Protein AF-A0A7L2TUI2-F1 (afdb_monomer)

Radius of gyration: 29.23 Å; Cα contacts (8 Å, |Δi|>4): 940; chains: 1; bounding box: 80×70×66 Å

Sequence (463 aa):
SGEVFNGTVRASVTFVDPRDVAAAGAASSDLSFADAEGELAPLRTYGMFAVEFREGDSGAALRAGPVRVRMDAAQVSMAEHLRKMQLWSLNPASGLWEEEGMLRLDGDTDGDADGDNSRRKKRKKREERTFLVGNLEIRERRLFNLDVPEDRRCFVKVRAYGSEKFGAHEQLEGVVVTLLNLEPRPGFPANPRAWGRFDSAVTGPNGACLPAFCDPQPDAYAALLTATLGGEELEAVASSPEPDPGAVGVPRPYLGKLGYRRSDHEDAALKKTALQINVAKPDPGKPEENDGPVYPYRELRRCEEAPVSAGHLRFYRVEVDRYEYNVVPFRESDVASWTGDDLAWWPNPQEFRACFIKVIPPPENFPRCVRDPALGDASAACVEFKCAGMLFDQGAPDRTLVTVAPQGGCHRVAVNGLLRDYLNRHAPAAADNHTAAFSLLAPLDPLGHNYGIYTVTDRSPRL

Mean predicted aligned error: 17.22 Å

pLDDT: mean 71.27, std 21.45, range [28.75, 98.19]

Foldseek 3Di:
DPDDDDADKDKDKDKQFQLPPVSPVVDLAFQWAQDPVRDIFHWWFRIKMFIFIAHPPPRHTDWFAKDKDKAFCVLQLPPVCQFQKFKWFADPVVRHIDTQGFWHKPPPPPPDDDPPPPPVVVVPPPDPTIIGMDIGTRDPTGMMTTTGTDDQKWKFFEWEAADLVLDLVRTDWQKKKKKKKDAFDPPDSLDDRTTGTIWIDTQDSRGDITMYGEDQQQRRIKMKMFIDHLLHFWFFQAQPPHGDCVSQQADPPVVVSQVKHAPCRPPVPDDRGMIMTRRNEFDPVDPSRDQDSIGGPVCPVCSSPRDSNGRHGYTHHDPDPDPDQPAQDDRPVCLVRGDDDPRHPDDSPVVDDFDWFWAWDFDDDDPPAQADPVRRGIGIKIKTADDRAFDPDPPDAQWDKDKAFDPDPDWGDDGDPVVVVQCVVFPDPDDPPDRGIDIGIDHAHPVSDGPDTDMGRDNDPPD

Secondary structure (DSSP, 8-state):
--PPP-S-EEEEEEEE-TT-GGGGGG-SS-SEEE-TTS-EEEEEEEEEEEEEEEETTT-PBPPEEEEEEEEEGGG---TTHHHH-EEEEE-TTT--EEEEEE-EETT----S----TTSSGGGTTS----EEEEEEEESS--EEEEEEE---EEEEEEEEESSTT--GGGEESS-EEEEEEEPPPTTSTT--S----EEEEE-BTTBEEEEEE-BSSGGG-EEEEEEEETTEEPEEPP-SSS--HHHHT--TTHHHHHT-EETTSS-TTS-SSEEEEE-BPPPTT-GGGTTSSEEEGGGHHHHHH--TTS--EEEE----------PPP-BTTBGGG----TT--SPPTTS------B-B---SS-TT----SSSTT----EEEE--SS----SSS--EEEEEE---SS----B--HHHHHHHHHS--SS----SS-EEEEEE--TTS----EEEE--S----

InterPro domains:
  IPR039675 Cartilage intermediate layer protein 1/2 [PTHR15031] (1-456)
  IPR056257 Cartilage intermediate layer protein 1/2, beta-sandwich domain [PF23730] (153-319)
  IPR056258 Cartilage intermediate layer protein 1/2, C-terminal [PF23599] (322-359)
  IPR056258 Cartilage intermediate layer protein 1/2, C-terminal [PF23599] (368-462)

Structure (mmCIF, N/CA/C/O backbone):
data_AF-A0A7L2TUI2-F1
#
_entry.id   AF-A0A7L2TUI2-F1
#
loop_
_atom_site.group_PDB
_atom_site.id
_atom_site.type_symbol
_atom_site.label_atom_id
_atom_site.label_alt_id
_atom_site.label_comp_id
_atom_site.label_asym_id
_atom_site.label_entity_id
_atom_site.label_seq_id
_atom_site.pdbx_PDB_ins_code
_atom_site.Cartn_x
_atom_site.Cartn_y
_atom_site.Cartn_z
_atom_site.occupancy
_atom_site.B_iso_or_equiv
_atom_site.auth_seq_id
_atom_site.auth_comp_id
_atom_site.auth_asym_id
_atom_site.auth_atom_id
_atom_site.pdbx_PDB_model_num
ATOM 1 N N . SER A 1 1 ? 21.019 -16.483 -29.993 1.00 51.41 1 SER A N 1
ATOM 2 C CA . SER A 1 1 ? 22.346 -16.675 -30.606 1.00 51.41 1 SER A CA 1
ATOM 3 C C . SER A 1 1 ? 23.305 -15.503 -30.386 1.00 51.41 1 SER A C 1
ATOM 5 O O . SER A 1 1 ? 24.459 -15.641 -30.755 1.00 51.41 1 SER A O 1
ATOM 7 N N . GLY A 1 2 ? 22.902 -14.371 -29.778 1.00 68.25 2 GLY A N 1
ATOM 8 C CA . GLY A 1 2 ? 23.800 -13.206 -29.647 1.00 68.25 2 GLY A CA 1
ATOM 9 C C . GLY A 1 2 ? 24.092 -12.504 -30.982 1.00 68.25 2 GLY A C 1
ATOM 10 O O . GLY A 1 2 ? 24.875 -11.563 -31.022 1.00 68.25 2 GLY A O 1
ATOM 11 N N . GLU A 1 3 ? 23.454 -12.950 -32.064 1.00 79.81 3 GLU A N 1
ATOM 12 C CA . GLU A 1 3 ? 23.526 -12.334 -33.381 1.00 79.81 3 GLU A CA 1
ATOM 13 C C . GLU A 1 3 ? 22.710 -11.043 -33.393 1.00 79.81 3 GLU A C 1
ATOM 15 O O . GLU A 1 3 ? 21.633 -10.957 -32.794 1.00 79.81 3 GLU A O 1
ATOM 20 N N . VAL A 1 4 ? 23.238 -10.029 -34.076 1.00 83.69 4 VAL A N 1
ATOM 21 C CA . VAL A 1 4 ? 22.560 -8.743 -34.231 1.00 83.69 4 VAL A CA 1
ATOM 22 C C . VAL A 1 4 ? 21.316 -8.947 -35.090 1.00 83.69 4 VAL A C 1
ATOM 24 O O . VAL A 1 4 ? 21.403 -9.407 -36.228 1.00 83.69 4 VAL A O 1
ATOM 27 N N . PHE A 1 5 ? 20.159 -8.588 -34.542 1.00 85.69 5 PHE A N 1
ATOM 28 C CA . PHE A 1 5 ? 18.903 -8.621 -35.276 1.00 85.69 5 PHE A CA 1
ATOM 29 C C . PHE A 1 5 ? 18.831 -7.450 -36.266 1.00 85.69 5 PHE A C 1
ATOM 31 O O . PHE A 1 5 ? 18.920 -6.290 -35.864 1.00 85.69 5 PHE A O 1
ATOM 38 N N . ASN A 1 6 ? 18.640 -7.758 -37.551 1.00 86.88 6 ASN A N 1
ATOM 39 C CA . ASN A 1 6 ? 18.455 -6.781 -38.623 1.00 86.88 6 ASN A CA 1
ATOM 40 C C . ASN A 1 6 ? 17.033 -6.907 -39.184 1.00 86.88 6 ASN A C 1
ATOM 42 O O . ASN A 1 6 ? 16.774 -7.751 -40.036 1.00 86.88 6 ASN A O 1
ATOM 46 N N . GLY A 1 7 ? 16.114 -6.067 -38.710 1.00 89.31 7 GLY A N 1
ATOM 47 C CA . GLY A 1 7 ? 14.720 -6.074 -39.148 1.00 89.31 7 GLY A CA 1
ATOM 48 C C . GLY A 1 7 ? 13.867 -5.053 -38.403 1.00 89.31 7 GLY A C 1
ATOM 49 O O . GLY A 1 7 ? 14.364 -4.287 -37.574 1.00 89.31 7 GLY A O 1
ATOM 50 N N . THR A 1 8 ? 12.567 -5.045 -38.691 1.00 91.88 8 THR A N 1
ATOM 51 C CA . THR A 1 8 ? 11.605 -4.210 -37.963 1.00 91.88 8 THR A CA 1
ATOM 52 C C . THR A 1 8 ? 11.432 -4.728 -36.539 1.00 91.88 8 THR A C 1
ATOM 54 O O . THR A 1 8 ? 11.089 -5.892 -36.333 1.00 91.88 8 THR A O 1
ATOM 57 N N . VAL A 1 9 ? 11.624 -3.850 -35.554 1.00 90.19 9 VAL A N 1
ATOM 58 C CA . VAL A 1 9 ? 11.395 -4.151 -34.136 1.00 90.19 9 VAL A CA 1
ATOM 59 C C . VAL A 1 9 ? 10.153 -3.416 -33.654 1.00 90.19 9 VAL A C 1
ATOM 61 O O . VAL A 1 9 ? 10.063 -2.194 -33.769 1.00 90.19 9 VAL A O 1
ATOM 64 N N . ARG A 1 10 ? 9.213 -4.148 -33.056 1.00 88.69 10 ARG A N 1
ATOM 65 C CA . ARG A 1 10 ? 8.143 -3.569 -32.248 1.00 88.69 10 ARG A CA 1
ATOM 66 C C . ARG A 1 10 ? 8.663 -3.383 -30.827 1.00 88.69 10 ARG A C 1
ATOM 68 O O . ARG A 1 10 ? 8.937 -4.360 -30.135 1.00 88.69 10 ARG A O 1
ATOM 75 N N . ALA A 1 11 ? 8.810 -2.130 -30.416 1.00 86.44 11 ALA A N 1
ATOM 76 C CA . ALA A 1 11 ? 9.189 -1.760 -29.060 1.00 86.44 11 ALA A CA 1
ATOM 77 C C . ALA A 1 11 ? 7.955 -1.288 -28.285 1.00 86.44 11 ALA A C 1
ATOM 79 O O . ALA A 1 11 ? 7.236 -0.402 -28.750 1.00 86.44 11 ALA A O 1
ATOM 80 N N . SER A 1 12 ? 7.732 -1.852 -27.105 1.00 84.25 12 SER A N 1
ATOM 81 C CA . SER A 1 12 ? 6.711 -1.416 -26.155 1.00 84.25 12 SER A CA 1
ATOM 82 C C . SER A 1 12 ? 7.343 -1.157 -24.794 1.00 84.25 12 SER A C 1
ATOM 84 O O . SER A 1 12 ? 8.196 -1.909 -24.323 1.00 84.25 12 SER A O 1
ATOM 86 N N . VAL A 1 13 ? 6.906 -0.069 -24.165 1.00 83.75 13 VAL A N 1
ATOM 87 C CA . VAL A 1 13 ? 7.224 0.249 -22.776 1.00 83.75 13 VAL A CA 1
ATOM 88 C C . VAL A 1 13 ? 5.906 0.411 -22.042 1.00 83.75 13 VAL A C 1
ATOM 90 O O . VAL A 1 13 ? 5.074 1.221 -22.446 1.00 83.75 13 VAL A O 1
ATOM 93 N N . THR A 1 14 ? 5.725 -0.367 -20.984 1.00 83.12 14 THR A N 1
ATOM 94 C CA . THR A 1 14 ? 4.612 -0.203 -20.044 1.00 83.12 14 THR A CA 1
ATOM 95 C C . THR A 1 14 ? 5.166 0.462 -18.799 1.00 83.12 14 THR A C 1
ATOM 97 O O . THR A 1 14 ? 6.222 0.052 -18.327 1.00 83.12 14 THR A O 1
ATOM 100 N N . PHE A 1 15 ? 4.491 1.483 -18.284 1.00 82.75 15 PHE A N 1
ATOM 101 C CA . PHE A 1 15 ? 4.912 2.210 -17.089 1.00 82.75 15 PHE A CA 1
ATOM 102 C C . PHE A 1 15 ? 3.788 2.177 -16.058 1.00 82.75 15 PHE A C 1
ATOM 104 O O . PHE A 1 15 ? 2.646 2.492 -16.392 1.00 82.75 15 PHE A O 1
ATOM 111 N N . VAL A 1 16 ? 4.119 1.802 -14.827 1.00 80.06 16 VAL A N 1
ATOM 112 C CA . VAL A 1 16 ? 3.226 1.884 -13.675 1.00 80.06 16 VAL A CA 1
ATOM 113 C C . VAL A 1 16 ? 3.587 3.153 -12.924 1.00 80.06 16 VAL A C 1
ATOM 115 O O . VAL A 1 16 ? 4.678 3.273 -12.364 1.00 80.06 16 VAL A O 1
ATOM 118 N N . ASP A 1 17 ? 2.667 4.111 -12.963 1.00 77.94 17 ASP A N 1
ATOM 119 C CA . ASP A 1 17 ? 2.834 5.401 -12.317 1.00 77.94 17 ASP A CA 1
ATOM 120 C C . ASP A 1 17 ? 2.491 5.294 -10.826 1.00 77.94 17 ASP A C 1
ATOM 122 O O . ASP A 1 17 ? 1.317 5.125 -10.489 1.00 77.94 17 ASP A O 1
ATOM 126 N N . PRO A 1 18 ? 3.470 5.446 -9.917 1.00 74.50 18 PRO A N 1
ATOM 127 C CA . PRO A 1 18 ? 3.240 5.277 -8.491 1.00 74.50 18 PRO A CA 1
ATOM 128 C C . PRO A 1 18 ? 2.517 6.485 -7.865 1.00 74.50 18 PRO A C 1
ATOM 130 O O . PRO A 1 18 ? 2.504 6.680 -6.657 1.00 74.50 18 PRO A O 1
ATOM 133 N N . ARG A 1 19 ? 1.956 7.366 -8.689 1.00 72.81 19 ARG A N 1
ATOM 134 C CA . ARG A 1 19 ? 1.127 8.503 -8.273 1.00 72.81 19 ARG A CA 1
ATOM 135 C C . ARG A 1 19 ? -0.352 8.181 -8.375 1.00 72.81 19 ARG A C 1
ATOM 137 O O . ARG A 1 19 ? -1.170 8.846 -7.746 1.00 72.81 19 ARG A O 1
ATOM 144 N N . ASP A 1 20 ? -0.694 7.187 -9.185 1.00 74.56 20 ASP A N 1
ATOM 145 C CA . ASP A 1 20 ? -2.058 6.730 -9.370 1.00 74.56 20 ASP A CA 1
ATOM 146 C C . ASP A 1 20 ? -2.315 5.538 -8.459 1.00 74.56 20 ASP A C 1
ATOM 148 O O . ASP A 1 20 ? -2.027 4.411 -8.828 1.00 74.56 20 ASP A O 1
ATOM 152 N N . VAL A 1 21 ? -2.876 5.772 -7.273 1.00 71.00 21 VAL A N 1
ATOM 153 C CA . VAL A 1 21 ? -3.196 4.727 -6.282 1.00 71.00 21 VAL A CA 1
ATOM 154 C C . VAL A 1 21 ? -3.954 3.530 -6.881 1.00 71.00 21 VAL A C 1
ATOM 156 O O . VAL A 1 21 ? -3.749 2.407 -6.424 1.00 71.00 21 VAL A O 1
ATOM 159 N N . ALA A 1 22 ? -4.775 3.726 -7.920 1.00 70.12 22 ALA A N 1
ATOM 160 C CA . ALA A 1 22 ? -5.491 2.631 -8.576 1.00 70.12 22 ALA A CA 1
ATOM 161 C C . ALA A 1 22 ? -4.547 1.635 -9.275 1.00 70.12 22 ALA A C 1
ATOM 163 O O . ALA A 1 22 ? -4.871 0.456 -9.409 1.00 70.12 22 ALA A O 1
ATOM 164 N N . ALA A 1 23 ? -3.355 2.082 -9.672 1.00 67.06 23 ALA A N 1
ATOM 165 C CA . ALA A 1 23 ? -2.339 1.249 -10.294 1.00 67.06 23 ALA A CA 1
ATOM 166 C C . ALA A 1 23 ? -1.562 0.379 -9.286 1.00 67.06 23 ALA A C 1
ATOM 168 O O . ALA A 1 23 ? -0.773 -0.463 -9.712 1.00 67.06 23 ALA A O 1
ATOM 169 N N . ALA A 1 24 ? -1.765 0.542 -7.969 1.00 65.62 24 ALA A N 1
ATOM 170 C CA . ALA A 1 24 ? -1.017 -0.198 -6.944 1.00 65.62 24 ALA A CA 1
ATOM 171 C C . ALA A 1 24 ? -1.198 -1.719 -7.073 1.00 65.62 24 ALA A C 1
ATOM 173 O O . ALA A 1 24 ? -0.236 -2.466 -6.924 1.00 65.62 24 ALA A O 1
ATOM 174 N N . GLY A 1 25 ? -2.397 -2.175 -7.454 1.00 65.12 25 GLY A N 1
ATOM 175 C CA . GLY A 1 25 ? -2.669 -3.593 -7.721 1.00 65.12 25 GLY A CA 1
ATOM 176 C C . GLY A 1 25 ? -1.962 -4.158 -8.961 1.00 65.12 25 GLY A C 1
ATOM 177 O O . GLY A 1 25 ? -1.923 -5.371 -9.132 1.00 65.12 25 GLY A O 1
ATOM 178 N N . ALA A 1 26 ? -1.390 -3.307 -9.820 1.00 66.50 26 ALA A N 1
ATOM 179 C CA . ALA A 1 26 ? -0.588 -3.724 -10.972 1.00 66.50 26 ALA A CA 1
ATOM 180 C C . ALA A 1 26 ? 0.909 -3.882 -10.637 1.00 66.50 26 ALA A C 1
ATOM 182 O O . ALA A 1 26 ? 1.698 -4.246 -11.515 1.00 66.50 26 ALA A O 1
ATOM 183 N N . ALA A 1 27 ? 1.321 -3.600 -9.394 1.00 66.19 27 ALA A N 1
ATOM 184 C CA . ALA A 1 27 ? 2.686 -3.836 -8.941 1.00 66.19 27 ALA A CA 1
ATOM 185 C C . ALA A 1 27 ? 3.031 -5.331 -9.028 1.00 66.19 27 ALA A C 1
ATOM 187 O O . ALA A 1 27 ? 2.252 -6.195 -8.638 1.00 66.19 27 ALA A O 1
ATOM 188 N N . SER A 1 28 ? 4.213 -5.648 -9.557 1.00 66.94 28 SER A N 1
ATOM 189 C CA . SER A 1 28 ? 4.621 -7.043 -9.790 1.00 66.94 28 SER A CA 1
ATOM 190 C C . SER A 1 28 ? 5.184 -7.750 -8.548 1.00 66.94 28 SER A C 1
ATOM 192 O O . SER A 1 28 ? 5.456 -8.945 -8.611 1.00 66.94 28 SER A O 1
ATOM 194 N N . SER A 1 29 ? 5.414 -7.018 -7.455 1.00 74.50 29 SER A N 1
ATOM 195 C CA . SER A 1 29 ? 5.970 -7.502 -6.183 1.00 74.50 29 SER A CA 1
ATOM 196 C C . SER A 1 29 ? 5.712 -6.464 -5.067 1.00 74.50 29 SER A C 1
ATOM 198 O O . SER A 1 29 ? 5.226 -5.368 -5.346 1.00 74.50 29 SER A O 1
ATOM 200 N N . ASP A 1 30 ? 6.062 -6.793 -3.821 1.00 73.06 30 ASP A N 1
ATOM 201 C CA . ASP A 1 30 ? 5.931 -5.984 -2.595 1.00 73.06 30 ASP A CA 1
ATOM 202 C C . ASP A 1 30 ? 7.015 -4.893 -2.435 1.00 73.06 30 ASP A C 1
ATOM 204 O O . ASP A 1 30 ? 7.120 -4.244 -1.390 1.00 73.06 30 ASP A O 1
ATOM 208 N N . LEU A 1 31 ? 7.827 -4.683 -3.478 1.00 82.19 31 LEU A N 1
ATOM 209 C CA . LEU A 1 31 ? 8.940 -3.729 -3.497 1.00 82.19 31 LEU A CA 1
ATOM 210 C C . LEU A 1 31 ? 10.008 -4.047 -2.438 1.00 82.19 31 LEU A C 1
ATOM 212 O O . LEU A 1 31 ? 10.558 -3.138 -1.821 1.00 82.19 31 LEU A O 1
ATOM 216 N N . SER A 1 32 ? 10.313 -5.327 -2.214 1.00 86.12 32 SER A N 1
ATOM 217 C CA . SER A 1 32 ? 11.392 -5.749 -1.312 1.00 86.12 32 SER A CA 1
ATOM 218 C C . SER A 1 32 ? 12.655 -6.202 -2.057 1.00 86.12 32 SER A C 1
ATOM 220 O O . SER A 1 32 ? 12.590 -6.792 -3.139 1.00 86.12 32 SER A O 1
ATOM 222 N N . PHE A 1 33 ? 13.817 -5.956 -1.452 1.00 90.00 33 PHE A N 1
ATOM 223 C CA . PHE A 1 33 ? 15.128 -6.455 -1.879 1.00 90.00 33 PHE A CA 1
ATOM 224 C C . PHE A 1 33 ? 15.871 -7.083 -0.692 1.00 90.00 33 PHE A C 1
ATOM 226 O O . PHE A 1 33 ? 15.504 -6.851 0.459 1.00 90.00 33 PHE A O 1
ATOM 233 N N . ALA A 1 34 ? 16.900 -7.886 -0.966 1.00 91.56 34 ALA A N 1
ATOM 234 C CA . ALA A 1 34 ? 17.825 -8.365 0.061 1.00 91.56 34 ALA A CA 1
ATOM 235 C C . ALA A 1 34 ? 19.017 -7.404 0.158 1.00 91.56 34 ALA A C 1
ATOM 237 O O . ALA A 1 34 ? 19.660 -7.125 -0.857 1.00 91.56 34 ALA A O 1
ATOM 238 N N . ASP A 1 35 ? 19.294 -6.888 1.353 1.00 88.62 35 ASP A N 1
ATOM 239 C CA . ASP A 1 35 ? 20.427 -5.996 1.597 1.00 88.62 35 ASP A CA 1
ATOM 240 C C . ASP A 1 35 ? 21.774 -6.746 1.656 1.00 88.62 35 ASP A C 1
ATOM 242 O O . ASP A 1 35 ? 21.870 -7.941 1.364 1.00 88.62 35 ASP A O 1
ATOM 246 N N . ALA A 1 36 ? 22.852 -6.027 1.989 1.00 88.69 36 ALA A N 1
ATOM 247 C CA . ALA A 1 36 ? 24.206 -6.585 2.041 1.00 88.69 36 ALA A CA 1
ATOM 248 C C . ALA A 1 36 ? 24.356 -7.693 3.101 1.00 88.69 36 ALA A C 1
ATOM 250 O O . ALA A 1 36 ? 25.232 -8.553 2.981 1.00 88.69 36 ALA A O 1
ATOM 251 N N . GLU A 1 37 ? 23.502 -7.677 4.119 1.00 89.56 37 GLU A N 1
ATOM 252 C CA . GLU A 1 37 ? 23.439 -8.650 5.199 1.00 89.56 37 GLU A CA 1
ATOM 253 C C . GLU A 1 37 ? 22.505 -9.829 4.868 1.00 89.56 37 GLU A C 1
ATOM 255 O O . GLU A 1 37 ? 22.503 -10.831 5.584 1.00 89.56 37 GLU A O 1
ATOM 260 N N . GLY A 1 38 ? 21.769 -9.749 3.754 1.00 87.12 38 GLY A N 1
ATOM 261 C CA . GLY A 1 38 ? 20.781 -10.738 3.329 1.00 87.12 38 GLY A CA 1
ATOM 262 C C . GLY A 1 38 ? 19.414 -10.562 3.991 1.00 87.12 38 GLY A C 1
ATOM 263 O O . GLY A 1 38 ? 18.558 -11.437 3.851 1.00 87.12 38 GLY A O 1
ATOM 264 N N . GLU A 1 39 ? 19.197 -9.452 4.697 1.00 85.69 39 GLU A N 1
ATOM 265 C CA . GLU A 1 39 ? 17.923 -9.120 5.322 1.00 85.69 39 GLU A CA 1
ATOM 266 C C . GLU A 1 39 ? 16.996 -8.438 4.313 1.00 85.69 39 GLU A C 1
ATOM 268 O O . GLU A 1 39 ? 17.425 -7.719 3.407 1.00 85.69 39 GLU A O 1
ATOM 273 N N . LEU A 1 40 ? 15.689 -8.665 4.458 1.00 84.88 40 LEU A N 1
ATOM 274 C CA . LEU A 1 40 ? 14.709 -8.029 3.583 1.00 84.88 40 LEU A CA 1
ATOM 275 C C . LEU A 1 40 ? 14.543 -6.550 3.946 1.00 84.88 40 LEU A C 1
ATOM 277 O O . LEU A 1 40 ? 14.226 -6.181 5.083 1.00 84.88 40 LEU A O 1
ATOM 281 N N . ALA A 1 41 ? 14.707 -5.698 2.942 1.00 85.81 41 ALA A N 1
ATOM 282 C CA . ALA A 1 41 ? 14.571 -4.258 3.044 1.00 85.81 41 ALA A CA 1
ATOM 283 C C . ALA A 1 41 ? 13.602 -3.724 1.975 1.00 85.81 41 ALA A C 1
ATOM 285 O O . ALA A 1 41 ? 13.502 -4.282 0.880 1.00 85.81 41 ALA A O 1
ATOM 286 N N . PRO A 1 42 ? 12.851 -2.654 2.279 1.00 87.75 42 PRO A N 1
ATOM 287 C CA . PRO A 1 42 ? 11.891 -2.086 1.350 1.00 87.75 42 PRO A CA 1
ATOM 288 C C . PRO A 1 42 ? 12.537 -1.074 0.401 1.00 87.75 42 PRO A C 1
ATOM 290 O O . PRO A 1 42 ? 13.434 -0.308 0.766 1.00 87.75 42 PRO A O 1
ATOM 293 N N . LEU A 1 43 ? 11.988 -1.012 -0.802 1.00 87.38 43 LEU A N 1
ATOM 294 C CA . LEU A 1 43 ? 12.249 0.009 -1.798 1.00 87.38 43 LEU A CA 1
ATOM 295 C C . LEU A 1 43 ? 11.124 1.035 -1.800 1.00 87.38 43 LEU A C 1
ATOM 297 O O . LEU A 1 43 ? 9.948 0.680 -1.769 1.00 87.38 43 LEU A O 1
ATOM 301 N N . ARG A 1 44 ? 11.501 2.309 -1.900 1.00 87.06 44 ARG A N 1
ATOM 302 C CA . ARG A 1 44 ? 10.604 3.404 -2.254 1.00 87.06 44 ARG A CA 1
ATOM 303 C C . ARG A 1 44 ? 10.624 3.613 -3.758 1.00 87.06 44 ARG A C 1
ATOM 305 O O . ARG A 1 44 ? 11.671 3.972 -4.305 1.00 87.06 44 ARG A O 1
ATOM 312 N N . THR A 1 45 ? 9.463 3.477 -4.397 1.00 86.31 45 THR A N 1
ATOM 313 C CA . THR A 1 45 ? 9.383 3.459 -5.858 1.00 86.31 45 THR A CA 1
ATOM 314 C C . THR A 1 45 ? 9.013 4.787 -6.503 1.00 86.31 45 THR A C 1
ATOM 316 O O . THR A 1 45 ? 8.039 5.436 -6.129 1.00 86.31 45 THR A O 1
ATOM 319 N N . TYR A 1 46 ? 9.783 5.178 -7.522 1.00 85.75 46 TYR A N 1
ATOM 320 C CA . TYR A 1 46 ? 9.460 6.291 -8.423 1.00 85.75 46 TYR A CA 1
ATOM 321 C C . TYR A 1 46 ? 8.853 5.829 -9.751 1.00 85.75 46 TYR A C 1
ATOM 323 O O . TYR A 1 46 ? 8.491 6.663 -10.586 1.00 85.75 46 TYR A O 1
ATOM 331 N N . GLY A 1 47 ? 8.680 4.520 -9.920 1.00 85.00 47 GLY A N 1
ATOM 332 C CA . GLY A 1 47 ? 7.866 3.935 -10.969 1.00 85.00 47 GLY A CA 1
ATOM 333 C C . GLY A 1 47 ? 8.495 2.700 -11.581 1.00 85.00 47 GLY A C 1
ATOM 334 O O . GLY A 1 47 ? 9.690 2.664 -11.883 1.00 85.00 47 GLY A O 1
ATOM 335 N N . MET A 1 48 ? 7.634 1.718 -11.827 1.00 85.31 48 MET A N 1
ATOM 336 C CA . MET A 1 48 ? 8.005 0.459 -12.455 1.00 85.31 48 MET A CA 1
ATOM 337 C C . MET A 1 48 ? 7.794 0.560 -13.953 1.00 85.31 48 MET A C 1
ATOM 339 O O . MET A 1 48 ? 6.839 1.178 -14.430 1.00 85.31 48 MET A O 1
ATOM 343 N N . PHE A 1 49 ? 8.653 -0.096 -14.716 1.00 86.94 49 PHE A N 1
ATOM 344 C CA . PHE A 1 49 ? 8.483 -0.179 -16.150 1.00 86.94 49 PHE A CA 1
ATOM 345 C C . PHE A 1 49 ? 8.842 -1.552 -16.693 1.00 86.94 49 PHE A C 1
ATOM 347 O O . PHE A 1 49 ? 9.810 -2.187 -16.282 1.00 86.94 49 PHE A O 1
ATOM 354 N N . ALA A 1 50 ? 8.048 -1.998 -17.659 1.00 85.69 50 ALA A N 1
ATOM 355 C CA . ALA A 1 50 ? 8.314 -3.189 -18.437 1.00 85.69 50 ALA A CA 1
ATOM 356 C C . ALA A 1 50 ? 8.765 -2.780 -19.835 1.00 85.69 50 ALA A C 1
ATOM 358 O O . ALA A 1 50 ? 8.107 -1.956 -20.474 1.00 85.69 50 ALA A O 1
ATOM 359 N N . VAL A 1 51 ? 9.853 -3.368 -20.327 1.00 82.56 51 VAL A N 1
ATOM 360 C CA . VAL A 1 51 ? 10.313 -3.148 -21.704 1.00 82.56 51 VAL A CA 1
ATOM 361 C C . VAL A 1 51 ? 10.211 -4.443 -22.481 1.00 82.56 51 VAL A C 1
ATOM 363 O O . VAL A 1 51 ? 10.754 -5.468 -22.072 1.00 82.56 51 VAL A O 1
ATOM 366 N N . GLU A 1 52 ? 9.561 -4.383 -23.636 1.00 85.00 52 GLU A N 1
ATOM 367 C CA . GLU A 1 52 ? 9.426 -5.515 -24.532 1.00 85.00 52 GLU A CA 1
ATOM 368 C C . GLU A 1 52 ? 9.845 -5.123 -25.951 1.00 85.00 52 GLU A C 1
ATOM 370 O O . GLU A 1 52 ? 9.362 -4.154 -26.536 1.00 85.00 52 GLU A O 1
ATOM 375 N N . PHE A 1 53 ? 10.775 -5.898 -26.506 1.00 86.75 53 PHE A N 1
ATOM 376 C CA . PHE A 1 53 ? 11.195 -5.794 -27.896 1.00 86.75 53 PHE A CA 1
ATOM 377 C C . PHE A 1 53 ? 10.818 -7.085 -28.601 1.00 86.75 53 PHE A C 1
ATOM 379 O O . PHE A 1 53 ? 11.243 -8.161 -28.180 1.00 86.75 53 PHE A O 1
ATOM 386 N N . ARG A 1 54 ? 10.030 -6.986 -29.668 1.00 87.12 54 ARG A N 1
ATOM 387 C CA . ARG A 1 54 ? 9.638 -8.128 -30.494 1.00 87.12 54 ARG A CA 1
ATOM 388 C C . ARG A 1 54 ? 9.997 -7.901 -31.949 1.00 87.12 54 ARG A 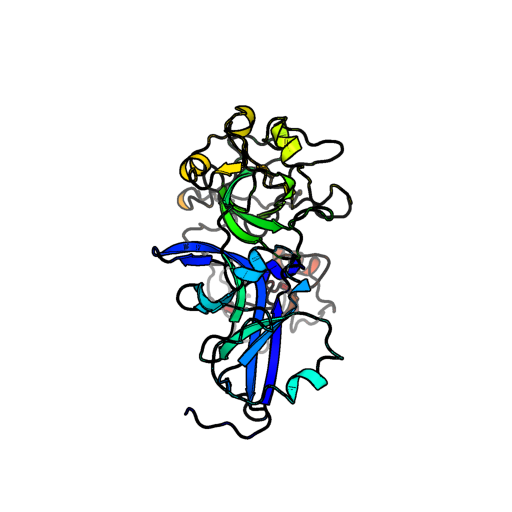C 1
ATOM 390 O O . ARG A 1 54 ? 9.901 -6.783 -32.451 1.00 87.12 54 ARG A O 1
ATOM 397 N N . GLU A 1 55 ? 10.384 -8.968 -32.629 1.00 90.19 55 GLU A N 1
ATOM 398 C CA . GLU A 1 55 ? 10.465 -8.983 -34.087 1.00 90.19 55 GLU A CA 1
ATOM 399 C C . GLU A 1 55 ? 9.076 -8.709 -34.687 1.00 90.19 55 GLU A C 1
ATOM 401 O O . GLU A 1 55 ? 8.078 -9.266 -34.229 1.00 90.19 55 GLU A O 1
ATOM 406 N N . GLY A 1 56 ? 9.012 -7.831 -35.692 1.00 86.00 56 GLY A N 1
ATOM 407 C CA . GLY A 1 56 ? 7.750 -7.366 -36.272 1.00 86.00 56 GLY A CA 1
ATOM 408 C C . GLY A 1 56 ? 6.906 -8.469 -36.914 1.00 86.00 56 GLY A C 1
ATOM 409 O O . GLY A 1 56 ? 5.689 -8.456 -36.749 1.00 86.00 56 GLY A O 1
ATOM 410 N N . ASP A 1 57 ? 7.546 -9.427 -37.589 1.00 82.38 57 ASP A N 1
ATOM 411 C CA . ASP A 1 57 ? 6.843 -10.455 -38.364 1.00 82.38 57 ASP A CA 1
ATOM 412 C C . ASP A 1 57 ? 6.550 -11.713 -37.535 1.00 82.38 57 ASP A C 1
ATOM 414 O O . ASP A 1 57 ? 5.426 -12.211 -37.519 1.00 82.38 57 ASP A O 1
ATOM 418 N N . SER A 1 58 ? 7.555 -12.229 -36.819 1.00 85.12 58 SER A N 1
ATOM 419 C CA . SER A 1 58 ? 7.436 -13.472 -36.042 1.00 85.12 58 SER A CA 1
ATOM 420 C C . SER A 1 58 ? 6.870 -13.260 -34.632 1.00 85.12 58 SER A C 1
ATOM 422 O O . SER A 1 58 ? 6.413 -14.209 -33.994 1.00 85.12 58 SER A O 1
ATOM 424 N N . GLY A 1 59 ? 6.949 -12.033 -34.104 1.00 82.75 59 GLY A N 1
ATOM 425 C CA . GLY A 1 59 ? 6.652 -11.734 -32.706 1.00 82.75 59 GLY A CA 1
ATOM 426 C C . GLY A 1 59 ? 7.683 -12.282 -31.711 1.00 82.75 59 GLY A C 1
ATOM 427 O O . GLY A 1 59 ? 7.433 -12.215 -30.504 1.00 82.75 59 GLY A O 1
ATOM 428 N N . ALA A 1 60 ? 8.819 -12.823 -32.166 1.00 84.38 60 ALA A N 1
ATOM 429 C CA . ALA A 1 60 ? 9.851 -13.381 -31.298 1.00 84.38 60 ALA A CA 1
ATOM 430 C C . ALA A 1 60 ? 10.459 -12.309 -30.382 1.00 84.38 60 ALA A C 1
ATOM 432 O O . ALA A 1 60 ? 10.746 -11.192 -30.813 1.00 84.38 60 ALA A O 1
ATOM 433 N N . ALA A 1 61 ? 10.663 -12.652 -29.107 1.00 84.12 61 ALA A N 1
ATOM 434 C CA . ALA A 1 61 ? 11.239 -11.737 -28.129 1.00 84.12 61 ALA A CA 1
ATOM 435 C C . ALA A 1 61 ? 12.727 -11.491 -28.415 1.00 84.12 61 ALA A C 1
ATOM 437 O O . ALA A 1 61 ? 13.525 -12.424 -28.526 1.00 84.12 61 ALA A O 1
ATOM 438 N N . LEU A 1 62 ? 13.103 -10.219 -28.477 1.00 85.25 62 LEU A N 1
ATOM 439 C CA . LEU A 1 62 ? 14.467 -9.769 -28.701 1.00 85.25 62 LEU A CA 1
ATOM 440 C C . LEU A 1 62 ? 15.131 -9.398 -27.370 1.00 85.25 62 LEU A C 1
ATOM 442 O O . LEU A 1 62 ? 14.486 -8.997 -26.397 1.00 85.25 62 LEU A O 1
ATOM 446 N N . ARG A 1 63 ? 16.454 -9.555 -27.334 1.00 84.75 63 ARG A N 1
ATOM 447 C CA . ARG A 1 63 ? 17.317 -9.033 -26.269 1.00 84.75 63 ARG A CA 1
ATOM 448 C C . ARG A 1 63 ? 17.907 -7.713 -26.747 1.00 84.75 63 ARG A C 1
ATOM 450 O O . ARG A 1 63 ? 18.176 -7.567 -27.939 1.00 84.75 63 ARG A O 1
ATOM 457 N N . ALA A 1 64 ? 18.132 -6.782 -25.831 1.00 81.81 64 ALA A N 1
ATOM 458 C CA . ALA A 1 64 ? 18.844 -5.550 -26.138 1.00 81.81 64 ALA A CA 1
ATOM 459 C C . ALA A 1 64 ? 20.128 -5.488 -25.311 1.00 81.81 64 ALA A C 1
ATOM 461 O O . ALA A 1 64 ? 20.146 -5.910 -24.154 1.00 81.81 64 ALA A O 1
ATOM 462 N N . GLY A 1 65 ? 21.194 -4.978 -25.933 1.00 77.69 65 GLY A N 1
ATOM 463 C CA . GLY A 1 65 ? 22.438 -4.639 -25.243 1.00 77.69 65 GLY A CA 1
ATOM 464 C C . GLY A 1 65 ? 22.251 -3.447 -24.291 1.00 77.69 65 GLY A C 1
ATOM 465 O O . GLY A 1 65 ? 21.147 -3.239 -23.789 1.00 77.69 65 GLY A O 1
ATOM 466 N N . PRO A 1 66 ? 23.291 -2.630 -24.056 1.00 82.25 66 PRO A N 1
ATOM 467 C CA . PRO A 1 66 ? 23.201 -1.500 -23.138 1.00 82.25 66 PRO A CA 1
ATOM 468 C C . PRO A 1 66 ? 22.123 -0.497 -23.572 1.00 82.25 66 PRO A C 1
ATOM 470 O O . PRO A 1 66 ? 22.261 0.207 -24.575 1.00 82.25 66 PRO A O 1
ATOM 473 N N . VAL A 1 67 ? 21.048 -0.420 -22.796 1.00 86.44 67 VAL A N 1
ATOM 474 C CA . VAL A 1 67 ? 19.974 0.562 -22.907 1.00 86.44 67 VAL A CA 1
ATOM 475 C C . VAL A 1 67 ? 20.208 1.646 -21.872 1.00 86.44 67 VAL A C 1
ATOM 477 O O . VAL A 1 67 ? 20.396 1.379 -20.689 1.00 86.44 67 VAL A O 1
ATOM 480 N N . ARG A 1 68 ? 20.198 2.899 -22.324 1.00 89.81 68 ARG A N 1
ATOM 481 C CA . ARG A 1 68 ? 20.348 4.054 -21.442 1.00 89.81 68 ARG A CA 1
ATOM 482 C C . ARG A 1 68 ? 18.982 4.514 -20.954 1.00 89.81 68 ARG A C 1
ATOM 484 O O . ARG A 1 68 ? 18.171 4.974 -21.756 1.00 89.81 68 ARG A O 1
ATOM 491 N N . VAL A 1 69 ? 18.765 4.449 -19.647 1.00 90.81 69 VAL A N 1
ATOM 492 C CA . VAL A 1 69 ? 17.565 4.967 -18.986 1.00 90.81 69 VAL A CA 1
ATOM 493 C C . VAL A 1 69 ? 17.839 6.399 -18.535 1.00 90.81 69 VAL A C 1
ATOM 495 O O . VAL A 1 69 ? 18.880 6.677 -17.941 1.00 90.81 69 VAL A O 1
ATOM 498 N N . ARG A 1 70 ? 16.923 7.320 -18.854 1.00 91.56 70 ARG A N 1
ATOM 499 C CA . ARG A 1 70 ? 16.991 8.733 -18.457 1.00 91.56 70 ARG A CA 1
ATOM 500 C C . ARG A 1 70 ? 15.726 9.094 -17.689 1.00 91.56 70 ARG A C 1
ATOM 502 O O . ARG A 1 70 ? 14.651 9.145 -18.278 1.00 91.56 70 ARG A O 1
ATOM 509 N N . MET A 1 71 ? 15.868 9.373 -16.403 1.00 89.50 71 MET A N 1
ATOM 510 C CA . MET A 1 71 ? 14.796 9.864 -15.542 1.00 89.50 71 MET A CA 1
ATOM 511 C C . MET A 1 71 ? 14.961 11.372 -15.363 1.00 89.50 71 MET A C 1
ATOM 513 O O . MET A 1 71 ? 16.065 11.846 -15.116 1.00 89.50 71 MET A O 1
ATOM 517 N N . ASP A 1 72 ? 13.888 12.147 -15.507 1.00 89.62 72 ASP A N 1
ATOM 518 C CA . ASP A 1 72 ? 13.940 13.585 -15.228 1.00 89.62 72 ASP A CA 1
ATOM 519 C C . ASP A 1 72 ? 14.156 13.822 -13.728 1.00 89.62 72 ASP A C 1
ATOM 521 O O . ASP A 1 72 ? 13.324 13.434 -12.907 1.00 89.62 72 ASP A O 1
ATOM 525 N N . ALA A 1 73 ? 15.262 14.479 -13.375 1.00 88.31 73 ALA A N 1
ATOM 526 C CA . ALA A 1 73 ? 15.633 14.727 -11.987 1.00 88.31 73 ALA A CA 1
ATOM 527 C C . ALA A 1 73 ? 14.616 15.631 -11.273 1.00 88.31 73 ALA A C 1
ATOM 529 O O . ALA A 1 73 ? 14.471 15.535 -10.059 1.00 88.31 73 ALA A O 1
ATOM 530 N N . ALA A 1 74 ? 13.853 16.452 -12.00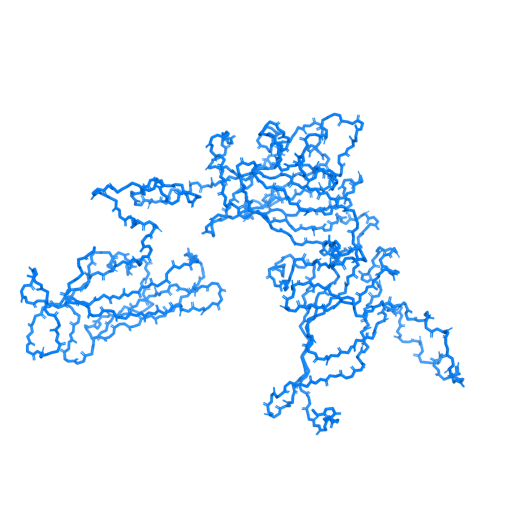6 1.00 85.06 74 ALA A N 1
ATOM 531 C CA . ALA A 1 74 ? 12.788 17.267 -11.422 1.00 85.06 74 ALA A CA 1
ATOM 532 C C . ALA A 1 74 ? 11.622 16.436 -10.846 1.00 85.06 74 ALA A C 1
ATOM 534 O O . ALA A 1 74 ? 10.834 16.962 -10.064 1.00 85.06 74 ALA A O 1
ATOM 535 N N . GLN A 1 75 ? 11.511 15.147 -11.198 1.00 82.25 75 GLN A N 1
ATOM 536 C CA . GLN A 1 75 ? 10.543 14.226 -10.584 1.00 82.25 75 GLN A CA 1
ATOM 537 C C . GLN A 1 75 ? 11.006 13.712 -9.207 1.00 82.25 75 GLN A C 1
ATOM 539 O O . GLN A 1 75 ? 10.217 13.125 -8.471 1.00 82.25 75 GLN A O 1
ATOM 544 N N . VAL A 1 76 ? 12.271 13.944 -8.836 1.00 81.56 76 VAL A N 1
ATOM 545 C CA . VAL A 1 76 ? 12.866 13.537 -7.557 1.00 81.56 76 VAL A CA 1
ATOM 546 C C . VAL A 1 76 ? 13.171 14.784 -6.738 1.00 81.56 76 VAL A C 1
ATOM 548 O O . VAL A 1 76 ? 14.213 15.416 -6.883 1.00 81.56 76 VAL A O 1
ATOM 551 N N . SER A 1 77 ? 12.264 15.161 -5.851 1.00 73.94 77 SER A N 1
ATOM 552 C CA . SER A 1 77 ? 12.457 16.360 -5.027 1.00 73.94 77 SER A CA 1
ATOM 553 C C . SER A 1 77 ? 13.283 16.128 -3.760 1.00 73.94 77 SER A C 1
ATOM 555 O O . SER A 1 77 ? 13.876 17.072 -3.240 1.00 73.94 77 SER A O 1
ATOM 557 N N . MET A 1 78 ? 13.333 14.892 -3.247 1.00 76.94 78 MET A N 1
ATOM 558 C CA . MET A 1 78 ? 14.166 14.566 -2.097 1.00 76.94 78 MET A CA 1
ATOM 559 C C . MET A 1 78 ? 15.625 14.583 -2.538 1.00 76.94 78 MET A C 1
ATOM 561 O O . MET A 1 78 ? 16.081 13.717 -3.286 1.00 76.94 78 MET A O 1
ATOM 565 N N . ALA A 1 79 ? 16.362 15.586 -2.062 1.00 80.06 79 ALA A N 1
ATOM 566 C CA . ALA A 1 79 ? 17.745 15.817 -2.464 1.00 80.06 79 ALA A CA 1
ATOM 567 C C . ALA A 1 79 ? 18.663 14.620 -2.163 1.00 80.06 79 ALA A C 1
ATOM 569 O O . ALA A 1 79 ? 19.602 14.359 -2.913 1.00 80.06 79 ALA A O 1
ATOM 570 N N . GLU A 1 80 ? 18.386 13.867 -1.095 1.00 82.50 80 GLU A N 1
ATOM 571 C CA . GLU A 1 80 ? 19.113 12.630 -0.802 1.00 82.50 80 GLU A CA 1
ATOM 572 C C . GLU A 1 80 ? 18.823 11.510 -1.813 1.00 82.50 80 GLU A C 1
ATOM 574 O O . GLU A 1 80 ? 19.729 10.753 -2.159 1.00 82.50 80 GLU A O 1
ATOM 579 N N . HIS A 1 81 ? 17.603 11.433 -2.352 1.00 87.25 81 HIS A N 1
ATOM 580 C CA . HIS A 1 81 ? 17.211 10.393 -3.306 1.00 87.25 81 HIS A CA 1
ATOM 581 C C . HIS A 1 81 ? 17.866 10.599 -4.669 1.00 87.25 81 HIS A C 1
ATOM 583 O O . HIS A 1 81 ? 18.230 9.621 -5.314 1.00 87.25 81 HIS A O 1
ATOM 589 N N . LEU A 1 82 ? 18.150 11.849 -5.056 1.00 87.38 82 LEU A N 1
ATOM 590 C CA . LEU A 1 82 ? 18.947 12.156 -6.252 1.00 87.38 82 LEU A CA 1
ATOM 591 C C . LEU A 1 82 ? 20.324 11.469 -6.254 1.00 87.38 82 LEU A C 1
ATOM 593 O O . LEU A 1 82 ? 20.893 11.269 -7.321 1.00 87.38 82 LEU A O 1
ATOM 597 N N . ARG A 1 83 ? 20.866 11.126 -5.076 1.00 88.38 83 ARG A N 1
ATOM 598 C CA . ARG A 1 83 ? 22.173 10.463 -4.925 1.00 88.38 83 ARG A CA 1
ATOM 599 C C . ARG A 1 83 ? 22.080 8.961 -4.647 1.00 88.38 83 ARG A C 1
ATOM 601 O O . ARG A 1 83 ? 23.090 8.278 -4.759 1.00 88.38 83 ARG A O 1
ATOM 608 N N . LYS A 1 84 ? 20.904 8.466 -4.250 1.00 90.94 84 LYS A N 1
ATOM 609 C CA . LYS A 1 84 ? 20.659 7.060 -3.881 1.00 90.94 84 LYS A CA 1
ATOM 610 C C . LYS A 1 84 ? 19.901 6.274 -4.959 1.00 90.94 84 LYS A C 1
ATOM 612 O O . LYS A 1 84 ? 19.805 5.057 -4.835 1.00 90.94 84 LYS A O 1
ATOM 617 N N . MET A 1 85 ? 19.350 6.962 -5.967 1.00 92.81 85 MET A N 1
ATOM 618 C CA . MET A 1 85 ? 18.507 6.376 -7.015 1.00 92.81 85 MET A CA 1
ATOM 619 C C . MET A 1 85 ? 19.217 5.243 -7.752 1.00 92.81 85 MET A C 1
ATOM 621 O O . MET A 1 85 ? 20.326 5.414 -8.267 1.00 92.81 85 MET A O 1
ATOM 625 N N . GLN A 1 86 ? 18.536 4.109 -7.852 1.00 94.56 86 GLN A N 1
ATOM 626 C CA . GLN A 1 86 ? 19.042 2.894 -8.472 1.00 94.56 86 GLN A CA 1
ATOM 627 C C . GLN A 1 86 ? 18.031 2.323 -9.468 1.00 94.56 86 GLN A C 1
ATOM 629 O O . GLN A 1 86 ? 16.821 2.530 -9.358 1.00 94.56 86 GLN A O 1
ATOM 634 N N . LEU A 1 87 ? 18.564 1.632 -10.471 1.00 94.25 87 LEU A N 1
ATOM 635 C CA . LEU A 1 87 ? 17.819 0.758 -11.358 1.00 94.25 87 LEU A CA 1
ATOM 636 C C . LEU A 1 87 ? 17.756 -0.616 -10.713 1.00 94.25 87 LEU A C 1
ATOM 638 O O . LEU A 1 87 ? 18.783 -1.152 -10.298 1.00 94.25 87 LEU A O 1
ATOM 642 N N . TRP A 1 88 ? 16.561 -1.183 -10.705 1.00 93.31 88 TRP A N 1
ATOM 643 C CA . TRP A 1 88 ? 16.292 -2.502 -10.152 1.00 93.31 88 TRP A CA 1
ATOM 644 C C . TRP A 1 88 ? 15.680 -3.396 -11.214 1.00 93.31 88 TRP A C 1
ATOM 646 O O . TRP A 1 88 ? 15.020 -2.899 -12.128 1.00 93.31 88 TRP A O 1
ATOM 656 N N . SER A 1 89 ? 15.843 -4.705 -11.080 1.00 91.44 89 SER A N 1
ATOM 657 C CA . SER A 1 89 ? 15.142 -5.696 -11.889 1.00 91.44 89 SER A CA 1
ATOM 658 C C . SER A 1 89 ? 14.506 -6.767 -11.013 1.00 91.44 89 SER A C 1
ATOM 660 O O . SER A 1 89 ? 15.086 -7.211 -10.023 1.00 91.44 89 SER A O 1
ATOM 662 N N . LEU A 1 90 ? 13.289 -7.182 -11.364 1.00 87.38 90 LEU A N 1
ATOM 663 C CA . LEU A 1 90 ? 12.585 -8.209 -10.601 1.00 87.38 90 LEU A CA 1
ATOM 664 C C . LEU A 1 90 ? 13.165 -9.589 -10.924 1.00 87.38 90 LEU A C 1
ATOM 666 O O . LEU A 1 90 ? 13.203 -9.999 -12.092 1.00 87.38 90 LEU A O 1
ATOM 670 N N . ASN A 1 91 ? 13.566 -10.330 -9.894 1.00 81.75 91 ASN A N 1
ATOM 671 C CA . ASN A 1 91 ? 13.879 -11.743 -10.015 1.00 81.75 91 ASN A CA 1
ATOM 672 C C . ASN A 1 91 ? 12.584 -12.567 -9.880 1.00 81.75 91 ASN A C 1
ATOM 674 O O . ASN A 1 91 ? 12.018 -12.645 -8.792 1.00 81.75 91 ASN A O 1
ATOM 678 N N . PRO A 1 92 ? 12.107 -13.226 -10.952 1.00 76.62 92 PRO A N 1
ATOM 679 C CA . PRO A 1 92 ? 10.842 -13.960 -10.916 1.00 76.62 92 PRO A CA 1
ATOM 680 C C . PRO A 1 92 ? 10.897 -15.239 -10.068 1.00 76.62 92 PRO A C 1
ATOM 682 O O . PRO A 1 92 ? 9.850 -15.783 -9.740 1.00 76.62 92 PRO A O 1
ATOM 685 N N . ALA A 1 93 ? 12.091 -15.745 -9.739 1.00 76.62 93 ALA A N 1
ATOM 686 C CA . ALA A 1 93 ? 12.243 -16.946 -8.924 1.00 76.62 93 ALA A CA 1
ATOM 687 C C . ALA A 1 93 ? 12.137 -16.643 -7.423 1.00 76.62 93 ALA A C 1
ATOM 689 O O . ALA A 1 93 ? 11.548 -17.431 -6.690 1.00 76.62 93 ALA A O 1
ATOM 690 N N . SER A 1 94 ? 12.704 -15.521 -6.967 1.00 78.00 94 SER A N 1
ATOM 691 C CA . SER A 1 94 ? 12.643 -15.101 -5.559 1.00 78.00 94 SER A CA 1
ATOM 692 C C . SER A 1 94 ? 11.509 -14.120 -5.262 1.00 78.00 94 SER A C 1
ATOM 694 O O . SER A 1 94 ? 11.124 -13.983 -4.108 1.00 78.00 94 SER A O 1
ATOM 696 N N . GLY A 1 95 ? 10.994 -13.419 -6.277 1.00 82.62 95 GLY A N 1
ATOM 697 C CA . GLY A 1 95 ? 10.060 -12.304 -6.107 1.00 82.62 95 GLY A CA 1
ATOM 698 C C . GLY A 1 95 ? 10.720 -11.008 -5.619 1.00 82.62 95 GLY A C 1
ATOM 699 O O . GLY A 1 95 ? 10.016 -10.023 -5.412 1.00 82.62 95 GLY A O 1
ATOM 700 N N . LEU A 1 96 ? 12.049 -10.990 -5.459 1.00 84.94 96 LEU A N 1
ATOM 701 C CA . LEU A 1 96 ? 12.805 -9.849 -4.940 1.00 84.94 96 LEU A CA 1
ATOM 702 C C . LEU A 1 96 ? 13.369 -8.979 -6.063 1.00 84.94 96 LEU A C 1
ATOM 704 O O . LEU A 1 96 ? 13.709 -9.464 -7.147 1.00 84.94 96 LEU A O 1
ATOM 708 N N . TRP A 1 97 ? 13.505 -7.690 -5.776 1.00 89.44 97 TRP A N 1
ATOM 709 C CA . TRP A 1 97 ? 14.195 -6.739 -6.636 1.00 89.44 97 TRP A CA 1
ATOM 710 C C . TRP A 1 97 ? 15.706 -6.823 -6.428 1.00 89.44 97 TRP A C 1
ATOM 712 O O . TRP A 1 97 ? 16.187 -6.896 -5.301 1.00 89.44 97 TRP A O 1
ATOM 722 N N . GLU A 1 98 ? 16.459 -6.797 -7.522 1.00 92.38 98 GLU A N 1
ATOM 723 C CA . GLU A 1 98 ? 17.920 -6.831 -7.508 1.00 92.38 98 GLU A CA 1
ATOM 724 C C . GLU A 1 98 ? 18.496 -5.594 -8.198 1.00 92.38 98 GLU A C 1
ATOM 726 O O . GLU A 1 98 ? 17.954 -5.130 -9.203 1.00 92.38 98 GLU A O 1
ATOM 731 N N . GLU A 1 99 ? 19.591 -5.059 -7.657 1.00 93.62 99 GLU A N 1
ATOM 732 C CA . GLU A 1 99 ? 20.249 -3.867 -8.193 1.00 93.62 99 GLU A CA 1
ATOM 733 C C . GLU A 1 99 ? 20.868 -4.155 -9.574 1.00 93.62 99 GLU A C 1
ATOM 735 O O . GLU A 1 99 ? 21.690 -5.055 -9.739 1.00 93.62 99 GLU A O 1
ATOM 740 N N . GLU A 1 100 ? 20.501 -3.349 -10.571 1.00 92.00 100 GLU A N 1
ATOM 741 C CA . GLU A 1 100 ? 21.123 -3.322 -11.904 1.00 92.00 100 GLU A CA 1
ATOM 742 C C . GLU A 1 100 ? 22.182 -2.216 -12.008 1.00 92.00 100 GLU A C 1
ATOM 744 O O . GLU A 1 100 ? 23.174 -2.346 -12.730 1.00 92.00 100 GLU A O 1
ATOM 749 N N . GLY A 1 101 ? 21.984 -1.112 -11.280 1.00 91.00 101 GLY A N 1
ATOM 750 C CA . GLY A 1 101 ? 23.007 -0.090 -11.098 1.00 91.00 101 GLY A CA 1
ATOM 751 C C . GLY A 1 101 ? 22.478 1.293 -10.733 1.00 91.00 101 GLY A C 1
ATOM 752 O O . GLY A 1 101 ? 21.316 1.639 -10.930 1.00 91.00 101 GLY A O 1
ATOM 753 N N . MET A 1 102 ? 23.377 2.134 -10.233 1.00 91.69 102 MET A N 1
ATOM 754 C CA . MET A 1 102 ? 23.075 3.501 -9.802 1.00 91.69 102 MET A CA 1
ATOM 755 C C . MET A 1 102 ? 22.791 4.462 -10.969 1.00 91.69 102 MET A C 1
ATOM 757 O O . MET A 1 102 ? 23.556 4.509 -11.940 1.00 91.69 102 MET A O 1
ATOM 761 N N . LEU A 1 103 ? 21.759 5.307 -10.834 1.00 92.56 103 LEU A N 1
ATOM 762 C CA . LEU A 1 103 ? 21.556 6.440 -11.739 1.00 92.56 103 LEU A CA 1
ATOM 763 C C . LEU A 1 103 ? 22.327 7.664 -11.245 1.00 92.56 103 LEU A C 1
ATOM 765 O O . LEU A 1 103 ? 22.217 8.064 -10.089 1.00 92.56 103 LEU A O 1
ATOM 769 N N . ARG A 1 104 ? 23.069 8.302 -12.150 1.00 91.44 104 ARG A N 1
ATOM 770 C CA . ARG A 1 104 ? 23.879 9.494 -11.855 1.00 91.44 104 ARG A CA 1
ATOM 771 C C . ARG A 1 104 ? 23.353 10.715 -12.590 1.00 91.44 104 ARG A C 1
ATOM 773 O O . ARG A 1 104 ? 22.792 10.587 -13.674 1.00 91.44 104 ARG A O 1
ATOM 780 N N . LEU A 1 105 ? 23.554 11.905 -12.029 1.00 88.81 105 LEU A N 1
ATOM 781 C CA . LEU A 1 105 ? 23.186 13.150 -12.704 1.00 88.81 105 LEU A CA 1
ATOM 782 C C . LEU A 1 105 ? 23.952 13.303 -14.031 1.00 88.81 105 LEU A C 1
ATOM 784 O O . LEU A 1 105 ? 25.155 13.054 -14.103 1.00 88.81 105 LEU A O 1
ATOM 788 N N . ASP A 1 106 ? 23.245 13.727 -15.079 1.00 78.81 106 ASP A N 1
ATOM 789 C CA . ASP A 1 106 ? 23.782 13.970 -16.422 1.00 78.81 106 ASP A CA 1
ATOM 790 C C . ASP A 1 106 ? 24.833 15.097 -16.362 1.00 78.81 106 ASP A C 1
ATOM 792 O O . ASP A 1 106 ? 24.503 16.285 -16.314 1.00 78.81 106 ASP A O 1
ATOM 796 N N . GLY A 1 107 ? 26.113 14.713 -16.293 1.00 66.62 107 GLY A N 1
ATOM 797 C CA . GLY A 1 107 ? 27.254 15.610 -16.071 1.00 66.62 107 GLY A CA 1
ATOM 798 C C . GLY A 1 107 ? 28.248 15.145 -15.001 1.00 66.62 107 GLY A C 1
ATOM 799 O O . GLY A 1 107 ? 29.363 15.650 -14.983 1.00 66.62 107 GLY A O 1
ATOM 800 N N . ASP A 1 108 ? 27.883 14.170 -14.164 1.00 59.62 108 ASP A N 1
ATOM 801 C CA . ASP A 1 108 ? 28.776 13.571 -13.152 1.00 59.62 108 ASP A CA 1
ATOM 802 C C . ASP A 1 108 ? 29.669 12.454 -13.744 1.00 59.62 108 ASP A C 1
ATOM 804 O O . ASP A 1 108 ? 30.546 11.902 -13.086 1.00 59.62 108 ASP A O 1
ATOM 808 N N . THR A 1 109 ? 29.467 12.117 -15.023 1.00 48.19 109 THR A N 1
ATOM 809 C CA . THR A 1 109 ? 30.255 11.145 -15.799 1.00 48.19 109 THR A CA 1
ATOM 810 C C . THR A 1 109 ? 31.437 11.799 -16.528 1.00 48.19 109 THR A C 1
ATOM 812 O O . THR A 1 109 ? 31.640 11.537 -17.711 1.00 48.19 109 THR A O 1
ATOM 815 N N . ASP A 1 110 ? 32.195 12.668 -15.859 1.00 42.09 110 ASP A N 1
ATOM 816 C CA . ASP A 1 110 ? 33.442 13.246 -16.392 1.00 42.09 110 ASP A CA 1
ATOM 817 C C . ASP A 1 110 ? 34.644 12.736 -15.582 1.00 42.09 110 ASP A C 1
ATOM 819 O O . ASP A 1 110 ? 35.366 13.475 -14.915 1.00 42.09 110 ASP A O 1
ATOM 823 N N . GLY A 1 111 ? 34.847 11.424 -15.664 1.00 43.03 111 GLY A N 1
ATOM 824 C CA . GLY A 1 111 ? 36.001 10.732 -15.110 1.00 43.03 111 GLY A CA 1
ATOM 825 C C . GLY A 1 111 ? 36.288 9.442 -15.868 1.00 43.03 111 GLY A C 1
ATOM 826 O O . GLY A 1 111 ? 36.266 8.394 -15.248 1.00 43.03 111 GLY A O 1
ATOM 827 N N . ASP A 1 112 ? 36.425 9.505 -17.200 1.00 34.28 112 ASP A N 1
ATOM 828 C CA . ASP A 1 112 ? 37.469 8.772 -17.940 1.00 34.28 112 ASP A CA 1
ATOM 829 C C . ASP A 1 112 ? 37.388 8.975 -19.470 1.00 34.28 112 ASP A C 1
ATOM 831 O O . ASP A 1 112 ? 36.364 8.763 -20.115 1.00 34.28 112 ASP A O 1
ATOM 835 N N . ALA A 1 113 ? 38.529 9.419 -20.010 1.00 41.12 113 ALA A N 1
ATOM 836 C CA . ALA A 1 113 ? 39.099 9.169 -21.336 1.00 41.12 113 ALA A CA 1
ATOM 837 C C . ALA A 1 113 ? 38.180 9.103 -22.581 1.00 41.12 113 ALA A C 1
ATOM 839 O O . ALA A 1 113 ? 37.922 8.026 -23.102 1.00 41.12 113 ALA A O 1
ATOM 840 N N . ASP A 1 114 ? 37.843 10.255 -23.177 1.00 36.84 114 ASP A N 1
ATOM 841 C CA . ASP A 1 114 ? 38.152 10.461 -24.606 1.00 36.84 114 ASP A CA 1
ATOM 842 C C . ASP A 1 114 ? 38.061 11.942 -25.020 1.00 36.84 114 ASP A C 1
ATOM 844 O O . ASP A 1 114 ? 37.076 12.647 -24.781 1.00 36.84 114 ASP A O 1
ATOM 848 N N . GLY A 1 115 ? 39.135 12.440 -25.630 1.00 38.84 115 GLY A N 1
ATOM 849 C CA . GLY A 1 115 ? 39.375 13.855 -25.913 1.00 38.84 115 GLY A CA 1
ATOM 850 C C . GLY A 1 115 ? 38.606 14.429 -27.108 1.00 38.84 115 GLY A C 1
ATOM 851 O O . GLY A 1 115 ? 39.230 14.877 -28.063 1.00 38.84 115 GLY A O 1
ATOM 852 N N . ASP A 1 116 ? 37.272 14.516 -27.047 1.00 42.75 116 ASP A N 1
ATOM 853 C CA . ASP A 1 116 ? 36.469 15.302 -28.013 1.00 42.75 116 ASP A CA 1
ATOM 854 C C . ASP A 1 116 ? 35.473 16.247 -27.315 1.00 42.75 116 ASP A C 1
ATOM 856 O O . ASP A 1 116 ? 34.262 16.263 -27.553 1.00 42.75 116 ASP A O 1
ATOM 860 N N . ASN A 1 117 ? 35.991 17.070 -26.398 1.00 45.22 117 ASN A N 1
ATOM 861 C CA . ASN A 1 117 ? 35.175 17.928 -25.532 1.00 45.22 117 ASN A CA 1
ATOM 862 C C . ASN A 1 117 ? 34.828 19.310 -26.138 1.00 45.22 117 ASN A C 1
ATOM 864 O O . ASN A 1 117 ? 34.415 20.231 -25.428 1.00 45.22 117 ASN A O 1
ATOM 868 N N . SER A 1 118 ? 34.968 19.483 -27.461 1.00 44.47 118 SER A N 1
ATOM 869 C CA . SER A 1 118 ? 34.706 20.767 -28.144 1.00 44.47 118 SER A CA 1
ATOM 870 C C . SER A 1 118 ? 33.397 20.808 -28.948 1.00 44.47 118 SER A C 1
ATOM 872 O O . SER A 1 118 ? 32.848 21.889 -29.176 1.00 44.47 118 SER A O 1
ATOM 874 N N . ARG A 1 119 ? 32.827 19.652 -29.328 1.00 41.56 119 ARG A N 1
ATOM 875 C CA . ARG A 1 119 ? 31.605 19.587 -30.160 1.00 41.56 119 ARG A CA 1
ATOM 876 C C . ARG A 1 119 ? 30.299 19.444 -29.373 1.00 41.56 119 ARG A C 1
ATOM 878 O O . ARG A 1 119 ? 29.252 19.869 -29.860 1.00 41.56 119 ARG A O 1
ATOM 885 N N . ARG A 1 120 ? 30.330 18.921 -28.140 1.00 46.78 120 ARG A N 1
ATOM 886 C CA . ARG A 1 120 ? 29.114 18.701 -27.322 1.00 46.78 120 ARG A CA 1
ATOM 887 C C . ARG A 1 120 ? 28.556 19.966 -26.658 1.00 46.78 120 ARG A C 1
ATOM 889 O O . ARG A 1 120 ? 27.342 20.080 -26.506 1.00 46.78 120 ARG A O 1
ATOM 896 N N . LYS A 1 121 ? 29.388 20.967 -26.341 1.00 44.03 121 LYS A N 1
ATOM 897 C CA . LYS A 1 121 ? 28.928 22.212 -25.683 1.00 44.03 121 LYS A CA 1
ATOM 898 C C . LYS A 1 121 ? 28.014 23.087 -26.555 1.00 44.03 121 LYS A C 1
ATOM 900 O O . LYS A 1 121 ? 27.187 23.812 -26.015 1.00 44.03 121 LYS A O 1
ATOM 905 N N . LYS A 1 122 ? 28.087 22.996 -27.890 1.00 41.97 122 LYS A N 1
ATOM 906 C CA . LYS A 1 122 ? 27.265 23.825 -28.801 1.00 41.97 122 LYS A CA 1
ATOM 907 C C . LYS A 1 122 ? 25.834 23.318 -29.014 1.00 41.97 122 LYS A C 1
ATOM 909 O O . LYS A 1 122 ? 24.997 24.079 -29.489 1.00 41.97 122 LYS A O 1
ATOM 914 N N . ARG A 1 123 ? 25.529 22.070 -28.638 1.00 45.34 123 ARG A N 1
ATOM 915 C CA . ARG A 1 123 ? 24.183 21.474 -28.764 1.00 45.34 123 ARG A CA 1
ATOM 916 C C . ARG A 1 123 ? 23.361 21.522 -27.464 1.00 45.34 123 ARG A C 1
ATOM 918 O O . ARG A 1 123 ? 22.210 21.111 -27.473 1.00 45.34 123 ARG A O 1
ATOM 925 N N . LYS A 1 124 ? 23.925 22.075 -26.379 1.00 50.62 124 LYS A N 1
ATOM 926 C CA . LYS A 1 124 ? 23.341 22.164 -25.022 1.00 50.62 124 LYS A CA 1
ATOM 927 C C . LYS A 1 124 ? 22.352 23.325 -24.798 1.00 50.62 124 LYS A C 1
ATOM 929 O O . LYS A 1 124 ? 21.938 23.548 -23.672 1.00 50.62 124 LYS A O 1
ATOM 934 N N . LYS A 1 125 ? 21.952 24.076 -25.835 1.00 45.59 125 LYS A N 1
ATOM 935 C CA . LYS A 1 125 ? 21.024 25.222 -25.686 1.00 45.59 125 LYS A CA 1
ATOM 936 C C . LYS A 1 125 ? 19.533 24.851 -25.805 1.00 45.59 125 LYS A C 1
ATOM 938 O O . LYS A 1 125 ? 18.706 25.748 -25.882 1.00 45.59 125 LYS A O 1
ATOM 943 N N . ARG A 1 126 ? 19.170 23.564 -25.900 1.00 51.69 126 ARG A N 1
ATOM 944 C CA . ARG A 1 126 ? 17.770 23.156 -26.153 1.00 51.69 126 ARG A CA 1
ATOM 945 C C . ARG A 1 126 ? 17.141 22.269 -25.077 1.00 51.69 126 ARG A C 1
ATOM 947 O O . ARG A 1 126 ? 15.929 22.113 -25.094 1.00 51.69 126 ARG A O 1
ATOM 954 N N . GLU A 1 127 ? 17.915 21.719 -24.149 1.00 57.16 127 GLU A N 1
ATOM 955 C CA . GLU A 1 127 ? 17.375 20.841 -23.107 1.00 57.16 127 GLU A CA 1
ATOM 956 C C . GLU A 1 127 ? 17.778 21.393 -21.736 1.00 57.16 127 GLU A C 1
ATOM 958 O O . GLU A 1 127 ? 18.913 21.230 -21.300 1.00 57.16 127 GLU A O 1
ATOM 963 N N . GLU A 1 128 ? 16.863 22.139 -21.108 1.00 65.25 128 GLU A N 1
ATOM 964 C CA . GLU A 1 128 ? 17.051 22.760 -19.783 1.00 65.25 128 GLU A CA 1
ATOM 965 C C . GLU A 1 128 ? 16.864 21.761 -18.625 1.00 65.25 128 GLU A C 1
ATOM 967 O O . GLU A 1 128 ? 17.171 22.082 -17.480 1.00 65.25 128 GLU A O 1
ATOM 972 N N . ARG A 1 129 ? 16.369 20.546 -18.907 1.00 82.06 129 ARG A N 1
ATOM 973 C CA . ARG A 1 129 ? 16.092 19.512 -17.899 1.00 82.06 129 ARG A CA 1
ATOM 974 C C . ARG A 1 129 ? 17.364 18.756 -17.526 1.00 82.06 129 ARG A C 1
ATOM 976 O O . ARG A 1 129 ? 18.125 18.329 -18.394 1.00 82.06 129 ARG A O 1
ATOM 983 N N . THR A 1 130 ? 17.564 18.562 -16.230 1.00 88.62 130 THR A N 1
ATOM 984 C CA . THR A 1 130 ? 18.587 17.679 -15.669 1.00 88.62 130 THR A CA 1
ATOM 985 C C . THR A 1 130 ? 18.040 16.259 -15.573 1.00 88.62 130 THR A C 1
ATOM 987 O O . THR A 1 130 ? 16.881 16.050 -15.224 1.00 88.62 130 THR A O 1
ATOM 990 N N . PHE A 1 131 ? 18.867 15.263 -15.886 1.00 92.38 131 PHE A N 1
ATOM 991 C CA . PHE A 1 131 ? 18.455 13.859 -15.867 1.00 92.38 131 PHE A CA 1
ATOM 992 C C . PHE A 1 131 ? 19.320 13.044 -14.917 1.00 92.38 131 PHE A C 1
ATOM 994 O O . PHE A 1 131 ? 20.511 13.307 -14.788 1.00 92.38 131 PHE A O 1
ATOM 1001 N N . LEU A 1 132 ? 18.723 12.028 -14.307 1.00 92.25 132 LEU A N 1
ATOM 1002 C CA . LEU A 1 132 ? 19.416 10.880 -13.747 1.00 92.25 132 LEU A CA 1
ATOM 1003 C C . LEU A 1 132 ? 19.560 9.825 -14.849 1.00 92.25 132 LEU A C 1
ATOM 1005 O O . LEU A 1 132 ? 18.593 9.508 -15.546 1.00 92.25 132 LEU A O 1
ATOM 1009 N N . VAL A 1 133 ? 20.770 9.311 -15.040 1.00 93.69 133 VAL A N 1
ATOM 1010 C CA . VAL A 1 133 ? 21.134 8.425 -16.145 1.00 93.69 133 VAL A CA 1
ATOM 1011 C C . VAL A 1 133 ? 21.729 7.137 -15.598 1.00 93.69 133 VAL A C 1
ATOM 1013 O O . VAL A 1 133 ? 22.703 7.168 -14.847 1.00 93.69 133 VAL A O 1
ATOM 1016 N N . GLY A 1 134 ? 21.155 6.011 -16.012 1.00 90.88 134 GLY A N 1
ATOM 1017 C CA . GLY A 1 134 ? 21.653 4.666 -15.734 1.00 90.88 134 GLY A CA 1
ATOM 1018 C C . GLY A 1 134 ? 21.741 3.840 -17.016 1.00 90.88 134 GLY A C 1
ATOM 1019 O O . GLY A 1 134 ? 21.106 4.167 -18.024 1.00 90.88 134 GLY A O 1
ATOM 1020 N N . ASN A 1 135 ? 22.545 2.779 -16.991 1.00 88.56 135 ASN A N 1
ATOM 1021 C CA . ASN A 1 135 ? 22.620 1.805 -18.078 1.00 88.56 135 ASN A CA 1
ATOM 1022 C C . ASN A 1 135 ? 22.001 0.490 -17.607 1.00 88.56 135 ASN A C 1
ATOM 1024 O O . ASN A 1 135 ? 22.182 0.107 -16.458 1.00 88.56 135 ASN A O 1
ATOM 1028 N N . LEU A 1 136 ? 21.301 -0.184 -18.509 1.00 85.25 136 LEU A N 1
ATOM 1029 C CA . LEU A 1 136 ? 20.579 -1.418 -18.250 1.00 85.25 136 LEU A CA 1
ATOM 1030 C C . LEU A 1 136 ? 20.806 -2.399 -19.399 1.00 85.25 136 LEU A C 1
ATOM 1032 O O . LEU A 1 136 ? 20.844 -1.980 -20.553 1.00 85.25 136 LEU A O 1
ATOM 1036 N N . GLU A 1 137 ? 20.892 -3.696 -19.123 1.00 81.00 137 GLU A N 1
ATOM 1037 C CA . GLU A 1 137 ? 20.895 -4.722 -20.170 1.00 81.00 137 GLU A CA 1
ATOM 1038 C C . GLU A 1 137 ? 19.608 -5.548 -20.145 1.00 81.00 137 GLU A C 1
ATOM 1040 O O . GLU A 1 137 ? 19.245 -6.157 -19.141 1.00 81.00 137 GLU A O 1
ATOM 1045 N N . ILE A 1 138 ? 18.919 -5.634 -21.283 1.00 79.25 138 ILE A N 1
ATOM 1046 C CA . ILE A 1 138 ? 17.627 -6.323 -21.360 1.00 79.25 138 ILE A CA 1
ATOM 1047 C C . ILE A 1 138 ? 17.866 -7.768 -21.800 1.00 79.25 138 ILE A C 1
ATOM 1049 O O . ILE A 1 138 ? 17.872 -8.105 -22.989 1.00 79.25 138 ILE A O 1
ATOM 1053 N N . ARG A 1 139 ? 18.097 -8.632 -20.801 1.00 74.50 139 ARG A N 1
ATOM 1054 C CA . ARG A 1 139 ? 18.472 -10.049 -20.970 1.00 74.50 139 ARG A CA 1
ATOM 1055 C C . ARG A 1 139 ? 17.286 -10.997 -20.853 1.00 74.50 139 ARG A C 1
ATOM 1057 O O . ARG A 1 139 ? 16.605 -11.219 -21.850 1.00 74.50 139 ARG A O 1
ATOM 1064 N N . GLU A 1 140 ? 17.011 -11.516 -19.664 1.00 70.75 140 GLU A N 1
ATOM 1065 C CA . GLU A 1 140 ? 15.829 -12.336 -19.342 1.00 70.75 140 GLU A CA 1
ATOM 1066 C C . GLU A 1 140 ? 14.837 -11.551 -18.487 1.00 70.75 140 GLU A C 1
ATOM 1068 O O . GLU A 1 140 ? 13.629 -11.676 -18.667 1.00 70.75 140 GLU A O 1
ATOM 1073 N N . ARG A 1 141 ? 15.349 -10.652 -17.642 1.00 74.31 141 ARG A N 1
ATOM 1074 C CA . ARG A 1 141 ? 14.540 -9.713 -16.870 1.00 74.31 141 ARG A CA 1
ATOM 1075 C C . ARG A 1 141 ? 13.946 -8.649 -17.787 1.00 74.31 141 ARG A C 1
ATOM 1077 O O . ARG A 1 141 ? 14.576 -8.208 -18.755 1.00 74.31 141 ARG A O 1
ATOM 1084 N N . ARG A 1 142 ? 12.683 -8.318 -17.535 1.00 77.94 142 ARG A N 1
ATOM 1085 C CA . ARG A 1 142 ? 11.870 -7.409 -18.362 1.00 77.94 142 ARG A CA 1
ATOM 1086 C C . ARG A 1 142 ? 11.130 -6.361 -17.541 1.00 77.94 142 ARG A C 1
ATOM 1088 O O . ARG A 1 142 ? 10.656 -5.399 -18.132 1.00 77.94 142 ARG A O 1
ATOM 1095 N N . LEU A 1 143 ? 11.044 -6.564 -16.227 1.00 86.12 143 LEU A N 1
ATOM 1096 C CA . LEU A 1 143 ? 10.433 -5.667 -15.256 1.00 86.12 143 LEU A CA 1
ATOM 1097 C C . LEU A 1 143 ? 11.544 -4.962 -14.494 1.00 86.12 143 LEU A C 1
ATOM 1099 O O . LEU A 1 143 ? 12.412 -5.621 -13.917 1.00 86.12 143 LEU A O 1
ATOM 1103 N N . PHE A 1 144 ? 11.503 -3.638 -14.525 1.00 90.38 144 PHE A N 1
ATOM 1104 C CA . PHE A 1 144 ? 12.518 -2.773 -13.958 1.00 90.38 144 PHE A CA 1
ATOM 1105 C C . PHE A 1 144 ? 11.885 -1.720 -13.058 1.00 90.38 144 PHE A C 1
ATOM 1107 O O . PHE A 1 144 ? 10.724 -1.357 -13.257 1.00 90.38 144 PHE A O 1
ATOM 1114 N N . ASN A 1 145 ? 12.654 -1.219 -12.096 1.00 91.00 145 ASN A N 1
ATOM 1115 C CA . ASN A 1 145 ? 12.211 -0.163 -11.193 1.00 91.00 145 ASN A CA 1
ATOM 1116 C C . ASN A 1 145 ? 13.219 0.973 -11.064 1.00 91.00 145 ASN A C 1
ATOM 1118 O O . ASN A 1 145 ? 14.415 0.784 -11.299 1.00 91.00 145 ASN A O 1
ATOM 1122 N N . LEU A 1 146 ? 12.714 2.146 -10.688 1.00 91.75 146 LEU A N 1
ATOM 1123 C CA . LEU A 1 146 ? 13.483 3.352 -10.388 1.00 91.75 146 LEU A CA 1
ATOM 1124 C C . LEU A 1 146 ? 13.289 3.687 -8.914 1.00 91.75 146 LEU A C 1
ATOM 1126 O O . LEU A 1 146 ? 12.382 4.441 -8.563 1.00 91.75 146 LEU A O 1
ATOM 1130 N N . ASP A 1 147 ? 14.120 3.113 -8.049 1.00 91.12 147 ASP A N 1
ATOM 1131 C CA . ASP A 1 147 ? 13.834 3.111 -6.616 1.00 91.12 147 ASP A CA 1
ATOM 1132 C C . ASP A 1 147 ? 15.045 3.486 -5.768 1.00 91.12 147 ASP A C 1
ATOM 1134 O O . ASP A 1 147 ? 16.203 3.416 -6.196 1.00 91.12 147 ASP A O 1
ATOM 1138 N N . VAL A 1 148 ? 14.751 3.843 -4.520 1.00 89.88 148 VAL A N 1
ATOM 1139 C CA . VAL A 1 148 ? 15.732 4.032 -3.452 1.00 89.88 148 VAL A CA 1
ATOM 1140 C C . VAL A 1 148 ? 15.401 3.121 -2.269 1.00 89.88 148 VAL A C 1
ATOM 1142 O O . VAL A 1 148 ? 14.225 2.993 -1.926 1.00 89.88 148 VAL A O 1
ATOM 1145 N N . PRO A 1 149 ? 16.399 2.531 -1.594 1.00 89.75 149 PRO A N 1
ATOM 1146 C CA . PRO A 1 149 ? 16.187 1.921 -0.286 1.00 89.75 149 PRO A CA 1
ATOM 1147 C C . PRO A 1 149 ? 15.675 2.954 0.728 1.00 89.75 149 PRO A C 1
ATOM 1149 O O . PRO A 1 149 ? 16.162 4.089 0.751 1.00 89.75 149 PRO A O 1
ATOM 1152 N N . GLU A 1 150 ? 14.712 2.570 1.569 1.00 86.19 150 GLU A N 1
ATOM 1153 C CA . GLU A 1 150 ? 14.161 3.436 2.621 1.00 86.19 150 GLU A CA 1
ATOM 1154 C C . GLU A 1 150 ? 14.223 2.758 3.996 1.00 86.19 150 GLU A C 1
ATOM 1156 O O . GLU A 1 150 ? 13.618 1.716 4.250 1.00 86.19 150 GLU A O 1
ATOM 1161 N N . ASP A 1 151 ? 14.939 3.394 4.921 1.00 83.06 151 ASP A N 1
ATOM 1162 C CA . ASP A 1 151 ? 15.220 2.834 6.245 1.00 83.06 151 ASP A CA 1
ATOM 1163 C C . ASP A 1 151 ? 14.217 3.280 7.310 1.00 83.06 151 ASP A C 1
ATOM 1165 O O . ASP A 1 151 ? 14.114 2.661 8.378 1.00 83.06 151 ASP A O 1
ATOM 1169 N N . ARG A 1 152 ? 13.472 4.360 7.048 1.00 86.12 152 ARG A N 1
ATOM 1170 C CA . ARG A 1 152 ? 12.509 4.934 7.987 1.00 86.12 152 ARG A CA 1
ATOM 1171 C C . ARG A 1 152 ? 11.235 4.108 8.036 1.00 86.12 152 ARG A C 1
ATOM 1173 O O . ARG A 1 152 ? 10.250 4.392 7.363 1.00 86.12 152 ARG A O 1
ATOM 1180 N N . ARG A 1 153 ? 11.274 3.075 8.870 1.00 88.25 153 ARG A N 1
ATOM 1181 C CA . ARG A 1 153 ? 10.234 2.054 8.984 1.00 88.25 153 ARG A CA 1
ATOM 1182 C C . ARG A 1 153 ? 9.559 2.069 10.356 1.00 88.25 153 ARG A C 1
ATOM 1184 O O . ARG A 1 153 ? 10.187 2.373 11.378 1.00 88.25 153 ARG A O 1
ATOM 1191 N N . CYS A 1 154 ? 8.293 1.680 10.370 1.00 93.12 154 CYS A N 1
ATOM 1192 C CA . CYS A 1 154 ? 7.469 1.400 11.542 1.00 93.12 154 CYS A CA 1
ATOM 1193 C C . CYS A 1 154 ? 6.492 0.257 11.227 1.00 93.12 154 CYS A C 1
ATOM 1195 O O . CYS A 1 154 ? 6.379 -0.161 10.078 1.00 93.12 154 CYS A O 1
ATOM 1197 N N . PHE A 1 155 ? 5.748 -0.198 12.235 1.00 95.25 155 PHE A N 1
ATOM 1198 C CA . PHE A 1 155 ? 4.583 -1.066 12.056 1.00 95.25 155 PHE A CA 1
ATOM 1199 C C . PHE A 1 155 ? 3.305 -0.345 12.459 1.00 95.25 155 PHE A C 1
ATOM 1201 O O . PHE A 1 155 ? 3.293 0.352 13.469 1.00 95.25 155 PHE A O 1
ATOM 1208 N N . VAL A 1 156 ? 2.229 -0.536 11.703 1.00 97.19 156 VAL A N 1
ATOM 1209 C CA . VAL A 1 156 ? 0.893 -0.027 12.016 1.00 97.19 156 VAL A CA 1
ATOM 1210 C C . VAL A 1 156 ? 0.009 -1.191 12.441 1.00 97.19 156 VAL A C 1
ATOM 1212 O O . VAL A 1 156 ? -0.162 -2.159 11.700 1.00 97.19 156 VAL A O 1
ATOM 1215 N N . LYS A 1 157 ? -0.557 -1.092 13.643 1.00 98.00 157 LYS A N 1
ATOM 1216 C CA . LYS A 1 157 ? -1.449 -2.093 14.219 1.00 98.00 157 LYS A CA 1
ATOM 1217 C C . LYS A 1 157 ? -2.882 -1.873 13.760 1.00 98.00 157 LYS A C 1
ATOM 1219 O O . LYS A 1 157 ? -3.456 -0.803 13.979 1.00 98.00 157 LYS A O 1
ATOM 1224 N N . VAL A 1 158 ? -3.474 -2.919 13.192 1.00 98.12 158 VAL A N 1
ATOM 1225 C CA . VAL A 1 158 ? -4.862 -2.922 12.722 1.00 98.12 158 VAL A CA 1
ATOM 1226 C C . VAL A 1 158 ? -5.594 -4.148 13.256 1.00 98.12 158 VAL A C 1
ATOM 1228 O O . VAL A 1 158 ? -5.036 -5.244 13.311 1.00 98.12 158 VAL A O 1
ATOM 1231 N N . ARG A 1 159 ? -6.855 -3.973 13.650 1.00 97.94 159 ARG A N 1
ATOM 1232 C CA . ARG A 1 159 ? -7.785 -5.063 13.972 1.00 97.94 159 ARG A CA 1
ATOM 1233 C C . ARG A 1 159 ? -9.069 -4.892 13.165 1.00 97.94 159 ARG A C 1
ATOM 1235 O O . ARG A 1 159 ? -9.466 -3.772 12.848 1.00 97.94 159 ARG A O 1
ATOM 1242 N N . ALA A 1 160 ? -9.712 -6.004 12.848 1.00 96.06 160 ALA A N 1
ATOM 1243 C CA . ALA A 1 160 ? -11.003 -6.032 12.176 1.00 96.06 160 ALA A CA 1
ATOM 1244 C C . ALA A 1 160 ? -12.045 -6.668 13.098 1.00 96.06 160 ALA A C 1
ATOM 1246 O O . ALA A 1 160 ? -11.707 -7.569 13.861 1.00 96.06 160 ALA A O 1
ATOM 1247 N N . TYR A 1 161 ? -13.287 -6.199 13.041 1.00 95.56 161 TYR A N 1
ATOM 1248 C CA . TYR A 1 161 ? -14.370 -6.632 13.925 1.00 95.56 161 TYR A CA 1
ATOM 1249 C C . TYR A 1 161 ? -15.628 -7.000 13.131 1.00 95.56 161 TYR A C 1
ATOM 1251 O O . TYR A 1 161 ? -15.857 -6.491 12.037 1.00 95.56 161 TYR A O 1
ATOM 1259 N N . GLY A 1 162 ? -16.456 -7.884 13.681 1.00 88.94 162 GLY A N 1
ATOM 1260 C CA . GLY A 1 162 ? -17.724 -8.294 13.079 1.00 88.94 162 GLY A CA 1
ATOM 1261 C C . GLY A 1 162 ? -18.761 -7.175 13.047 1.00 88.94 162 GLY A C 1
ATOM 1262 O O . GLY A 1 162 ? -19.625 -7.183 12.182 1.00 88.94 162 GLY A O 1
ATOM 1263 N N . SER A 1 163 ? -18.652 -6.195 13.950 1.00 87.62 163 SER A N 1
ATOM 1264 C CA . SER A 1 163 ? -19.574 -5.064 14.032 1.00 87.62 163 SER A CA 1
ATOM 1265 C C . SER A 1 163 ? -18.878 -3.765 14.454 1.00 87.62 163 SER A C 1
ATOM 1267 O O . SER A 1 163 ? -17.763 -3.768 14.986 1.00 87.62 163 SER A O 1
ATOM 1269 N N . GLU A 1 164 ? -19.576 -2.639 14.287 1.00 89.06 164 GLU A N 1
ATOM 1270 C CA . GLU A 1 164 ? -19.147 -1.309 14.752 1.00 89.06 164 GLU A CA 1
ATOM 1271 C C . GLU A 1 164 ? -19.118 -1.154 16.287 1.00 89.06 164 GLU A C 1
ATOM 1273 O O . GLU A 1 164 ? -18.774 -0.093 16.803 1.00 89.06 164 GLU A O 1
ATOM 1278 N N . LYS A 1 165 ? -19.471 -2.201 17.048 1.00 88.50 165 LYS A N 1
ATOM 1279 C CA . LYS A 1 165 ? -19.374 -2.202 18.517 1.00 88.50 165 LYS A CA 1
ATOM 1280 C C . LYS A 1 165 ? -17.963 -2.519 19.013 1.00 88.50 165 LYS A C 1
ATOM 1282 O O . LYS A 1 165 ? -17.676 -2.291 20.187 1.00 88.50 165 LYS A O 1
ATOM 1287 N N . PHE A 1 166 ? -17.099 -3.047 18.140 1.00 91.81 166 PHE A N 1
ATOM 1288 C CA . PHE A 1 166 ? -15.699 -3.379 18.428 1.00 91.81 166 PHE A CA 1
ATOM 1289 C C . PHE A 1 166 ? -15.517 -4.276 19.665 1.00 91.81 166 PHE A C 1
ATOM 1291 O O . PHE A 1 166 ? -14.585 -4.101 20.455 1.00 91.81 166 PHE A O 1
ATOM 1298 N N . GLY A 1 167 ? -16.425 -5.238 19.859 1.00 87.44 167 GLY A N 1
ATOM 1299 C CA . GLY A 1 167 ? -16.333 -6.194 20.957 1.00 87.44 167 GLY A CA 1
ATOM 1300 C C . GLY A 1 167 ? -15.117 -7.106 20.794 1.00 87.44 167 GLY A C 1
ATOM 1301 O O . GLY A 1 167 ? -14.880 -7.638 19.715 1.00 87.44 167 GLY A O 1
ATOM 1302 N N . ALA A 1 168 ? -14.360 -7.350 21.867 1.00 85.12 168 ALA A N 1
ATOM 1303 C CA . ALA A 1 168 ? -13.153 -8.186 21.804 1.00 85.12 168 ALA A CA 1
ATOM 1304 C C . ALA A 1 168 ? -13.419 -9.619 21.293 1.00 85.12 168 ALA A C 1
ATOM 1306 O O . ALA A 1 168 ? -12.552 -10.220 20.669 1.00 85.12 168 ALA A O 1
ATOM 1307 N N . HIS A 1 169 ? -14.621 -10.156 21.533 1.00 83.06 169 HIS A N 1
ATOM 1308 C CA . HIS A 1 169 ? -15.048 -11.474 21.045 1.00 83.06 169 HIS A CA 1
ATOM 1309 C C . HIS A 1 169 ? -15.491 -11.480 19.577 1.00 83.06 169 HIS A C 1
ATOM 1311 O O . HIS A 1 169 ? -15.617 -12.549 18.992 1.00 83.06 169 HIS A O 1
ATOM 1317 N N . GLU A 1 170 ? -15.738 -10.306 18.996 1.00 87.88 170 GLU A N 1
ATOM 1318 C CA . GLU A 1 170 ? -16.165 -10.134 17.605 1.00 87.88 170 GLU A CA 1
ATOM 1319 C C . GLU A 1 170 ? -14.978 -9.847 16.680 1.00 87.88 170 GLU A C 1
ATOM 1321 O O . GLU A 1 170 ? -15.174 -9.484 15.524 1.00 87.88 170 GLU A O 1
ATOM 1326 N N . GLN A 1 171 ? -13.741 -9.944 17.169 1.00 92.56 171 GLN A N 1
ATOM 1327 C CA . GLN A 1 171 ? -12.583 -9.708 16.326 1.00 92.56 171 GLN A CA 1
ATOM 1328 C C . GLN A 1 171 ? -12.480 -10.777 15.234 1.00 92.56 171 GLN A C 1
ATOM 1330 O O . GLN A 1 171 ? -12.526 -11.974 15.508 1.00 92.56 171 GLN A O 1
ATOM 1335 N N . LEU A 1 172 ? -12.300 -10.318 14.000 1.00 89.06 172 LEU A N 1
ATOM 1336 C CA . LEU A 1 172 ? -12.196 -11.158 12.820 1.00 89.06 172 LEU A CA 1
ATOM 1337 C C . LEU A 1 172 ? -10.737 -11.532 12.539 1.00 89.06 172 LEU A C 1
ATOM 1339 O O . LEU A 1 172 ? -9.836 -10.683 12.512 1.00 89.06 172 LEU A O 1
ATOM 1343 N N . GLU A 1 173 ? -10.533 -12.815 12.272 1.00 90.44 173 GLU A N 1
ATOM 1344 C CA . GLU A 1 173 ? -9.301 -13.384 11.726 1.00 90.44 173 GLU A CA 1
ATOM 1345 C C . GLU A 1 173 ? -9.465 -13.606 10.216 1.00 90.44 173 GLU A C 1
ATOM 1347 O O . GLU A 1 173 ? -10.586 -13.668 9.715 1.00 90.44 173 GLU A O 1
ATOM 1352 N N . GLY A 1 174 ? -8.360 -13.705 9.479 1.00 79.69 174 GLY A N 1
ATOM 1353 C CA . GLY A 1 174 ? -8.397 -13.935 8.030 1.00 79.69 174 GLY A CA 1
ATOM 1354 C C . GLY A 1 174 ? -8.665 -12.684 7.187 1.00 79.69 174 GLY A C 1
ATOM 1355 O O . GLY A 1 174 ? -8.719 -12.776 5.963 1.00 79.69 174 GLY A O 1
ATOM 1356 N N . VAL A 1 175 ? -8.792 -11.503 7.804 1.00 83.94 175 VAL A N 1
ATOM 1357 C CA . VAL A 1 175 ? -8.998 -10.243 7.079 1.00 83.94 175 VAL A CA 1
ATOM 1358 C C . VAL A 1 175 ? -7.679 -9.799 6.464 1.00 83.94 175 VAL A C 1
ATOM 1360 O O . VAL A 1 175 ? -6.699 -9.581 7.176 1.00 83.94 175 VAL A O 1
ATOM 1363 N N . VAL A 1 176 ? -7.655 -9.625 5.147 1.00 83.75 176 VAL A N 1
ATOM 1364 C CA . VAL A 1 176 ? -6.512 -9.067 4.425 1.00 83.75 176 VAL A CA 1
ATOM 1365 C C . VAL A 1 176 ? -6.551 -7.556 4.585 1.00 83.75 176 VAL A C 1
ATOM 1367 O O . VAL A 1 176 ? -7.368 -6.870 3.966 1.00 83.75 176 VAL A O 1
ATOM 1370 N N . VAL A 1 177 ? -5.672 -7.033 5.434 1.00 88.38 177 VAL A N 1
ATOM 1371 C CA . VAL A 1 177 ? -5.444 -5.596 5.567 1.00 88.38 177 VAL A CA 1
ATOM 1372 C C . VAL A 1 177 ? -4.334 -5.217 4.606 1.00 88.38 177 VAL A C 1
ATOM 1374 O O . VAL A 1 177 ? -3.300 -5.876 4.560 1.00 88.38 177 VAL A O 1
ATOM 1377 N N . THR A 1 178 ? -4.542 -4.149 3.852 1.00 84.50 178 THR A N 1
ATOM 1378 C CA . THR A 1 178 ? -3.567 -3.616 2.904 1.00 84.50 178 THR A CA 1
ATOM 1379 C C . THR A 1 178 ? -3.205 -2.200 3.308 1.00 84.50 178 THR A C 1
ATOM 1381 O O . THR A 1 178 ? -4.098 -1.394 3.574 1.00 84.50 178 THR A O 1
ATOM 1384 N N . LEU A 1 179 ? -1.910 -1.893 3.343 1.00 89.25 179 LEU A N 1
ATOM 1385 C CA . LEU A 1 179 ? -1.371 -0.566 3.609 1.00 89.25 179 LEU A CA 1
ATOM 1386 C C . LEU A 1 179 ? -0.559 -0.100 2.403 1.00 89.25 179 LEU A C 1
ATOM 1388 O O . LEU A 1 179 ? 0.428 -0.720 2.013 1.00 89.25 179 LEU A O 1
ATOM 1392 N N . LEU A 1 180 ? -0.963 1.039 1.849 1.00 84.44 180 LEU A N 1
ATOM 1393 C CA . LEU A 1 180 ? -0.221 1.751 0.823 1.00 84.44 180 LEU A CA 1
ATOM 1394 C C . LEU A 1 180 ? 0.376 3.018 1.428 1.00 84.44 180 LEU A C 1
ATOM 1396 O O . LEU A 1 180 ? -0.359 3.921 1.835 1.00 84.44 180 LEU A O 1
ATOM 1400 N N . ASN A 1 181 ? 1.705 3.115 1.470 1.00 85.25 181 ASN A N 1
ATOM 1401 C CA . ASN A 1 181 ? 2.358 4.357 1.865 1.00 85.25 181 ASN A CA 1
ATOM 1402 C C . ASN A 1 181 ? 2.137 5.435 0.799 1.00 85.25 181 ASN A C 1
ATOM 1404 O O . ASN A 1 181 ? 2.572 5.303 -0.347 1.00 85.25 181 ASN A O 1
ATOM 1408 N N . LEU A 1 182 ? 1.489 6.515 1.225 1.00 77.06 182 LEU A N 1
ATOM 1409 C CA . LEU A 1 182 ? 1.202 7.702 0.444 1.00 77.06 182 LEU A CA 1
ATOM 1410 C C . LEU A 1 182 ? 2.185 8.831 0.758 1.00 77.06 182 LEU A C 1
ATOM 1412 O O . LEU A 1 182 ? 2.881 8.864 1.777 1.00 77.06 182 LEU A O 1
ATOM 1416 N N . GLU A 1 183 ? 2.177 9.802 -0.137 1.00 68.44 183 GLU A N 1
ATOM 1417 C CA . GLU A 1 183 ? 2.958 11.023 -0.043 1.00 68.44 183 GLU A CA 1
ATOM 1418 C C . GLU A 1 183 ? 2.476 11.958 1.081 1.00 68.44 183 GLU A C 1
ATOM 1420 O O . GLU A 1 183 ? 1.286 11.967 1.422 1.00 68.44 183 GLU A O 1
ATOM 1425 N N . PRO A 1 184 ? 3.375 12.812 1.606 1.00 61.00 184 PRO A N 1
ATOM 1426 C CA . PRO A 1 184 ? 3.001 13.999 2.371 1.00 61.00 184 PRO A CA 1
ATOM 1427 C C . PRO A 1 184 ? 1.986 14.872 1.635 1.00 61.00 184 PRO A C 1
ATOM 1429 O O . PRO A 1 184 ? 1.972 14.944 0.404 1.00 61.00 184 PRO A O 1
ATOM 1432 N N . ARG A 1 185 ? 1.209 15.662 2.381 1.00 56.34 185 ARG A N 1
ATOM 1433 C CA . ARG A 1 185 ? 0.369 16.704 1.769 1.00 56.34 185 ARG A CA 1
ATOM 1434 C C . ARG A 1 185 ? 1.230 17.750 1.028 1.00 56.34 185 ARG A C 1
ATOM 1436 O O . ARG A 1 185 ? 2.363 18.018 1.437 1.00 56.34 185 ARG A O 1
ATOM 1443 N N . PRO A 1 186 ? 0.702 18.402 -0.028 1.00 50.38 186 PRO A N 1
ATOM 1444 C CA . PRO A 1 186 ? 1.383 19.521 -0.679 1.00 50.38 186 PRO A CA 1
ATOM 1445 C C . PRO A 1 186 ? 1.770 20.616 0.328 1.00 50.38 186 PRO A C 1
ATOM 1447 O O . PRO A 1 186 ? 0.941 21.025 1.138 1.00 50.38 186 PRO A O 1
ATOM 1450 N N . GLY A 1 187 ? 3.014 21.101 0.261 1.00 51.06 187 GLY A N 1
ATOM 1451 C CA . GLY A 1 187 ? 3.542 22.144 1.157 1.00 51.06 187 GLY A CA 1
ATOM 1452 C C . GLY A 1 187 ? 4.691 21.699 2.066 1.00 51.06 187 GLY A C 1
ATOM 1453 O O . GLY A 1 187 ? 5.304 22.547 2.709 1.00 51.06 187 GLY A O 1
ATOM 1454 N N . PHE A 1 188 ? 5.030 20.406 2.078 1.00 54.28 188 PHE A N 1
ATOM 1455 C CA . PHE A 1 188 ? 6.124 19.868 2.888 1.00 54.28 188 PHE A CA 1
ATOM 1456 C C . PHE A 1 188 ? 7.384 19.533 2.065 1.00 54.28 188 PHE A C 1
ATOM 1458 O O . PHE A 1 188 ? 7.277 19.126 0.903 1.00 54.28 188 PHE A O 1
ATOM 1465 N N . PRO A 1 189 ? 8.591 19.693 2.649 1.00 50.69 189 PRO A N 1
ATOM 1466 C CA . PRO A 1 189 ? 9.875 19.598 1.940 1.00 50.69 189 PRO A CA 1
ATOM 1467 C C . PRO A 1 189 ? 10.238 18.197 1.405 1.00 50.69 189 PRO A C 1
ATOM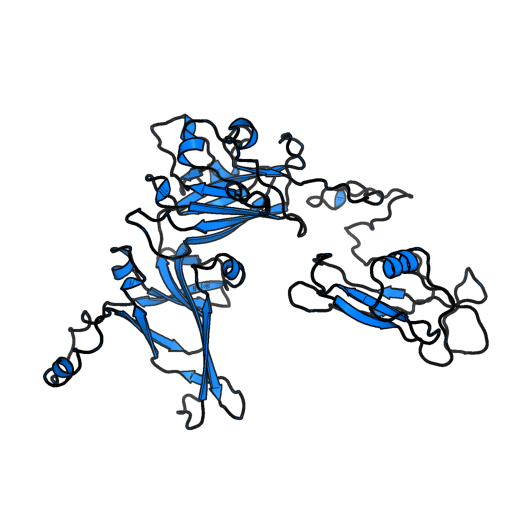 1469 O O . PRO A 1 189 ? 11.214 18.075 0.672 1.00 50.69 189 PRO A O 1
ATOM 1472 N N . ALA A 1 190 ? 9.461 17.153 1.718 1.00 51.44 190 ALA A N 1
ATOM 1473 C CA . ALA A 1 190 ? 9.703 15.766 1.298 1.00 51.44 190 ALA A CA 1
ATOM 1474 C C . ALA A 1 190 ? 8.895 15.317 0.054 1.00 51.44 190 ALA A C 1
ATOM 1476 O O . ALA A 1 190 ? 8.798 14.125 -0.221 1.00 51.44 190 ALA A O 1
ATOM 1477 N N . ASN A 1 191 ? 8.288 16.248 -0.690 1.00 52.72 191 ASN A N 1
ATOM 1478 C CA . ASN A 1 191 ? 7.314 15.940 -1.745 1.00 52.72 191 ASN A CA 1
ATOM 1479 C C . ASN A 1 191 ? 7.939 15.557 -3.093 1.00 52.72 191 ASN A C 1
ATOM 1481 O O . ASN A 1 191 ? 8.224 16.460 -3.887 1.00 52.72 191 ASN A O 1
ATOM 1485 N N . PRO A 1 192 ? 8.023 14.263 -3.435 1.00 50.56 192 PRO A N 1
ATOM 1486 C CA . PRO A 1 192 ? 7.436 13.824 -4.688 1.00 50.56 192 PRO A CA 1
ATOM 1487 C C . PRO A 1 192 ? 6.461 12.683 -4.372 1.00 50.56 192 PRO A C 1
ATOM 1489 O O . PRO A 1 192 ? 6.712 11.820 -3.531 1.00 50.56 192 PRO A O 1
ATOM 1492 N N . ARG A 1 193 ? 5.319 12.679 -5.038 1.00 54.81 193 ARG A N 1
ATOM 1493 C CA . ARG A 1 193 ? 5.224 12.105 -6.368 1.00 54.81 193 ARG A CA 1
ATOM 1494 C C . ARG A 1 193 ? 5.414 10.565 -6.453 1.00 54.81 193 ARG A C 1
ATOM 1496 O O . ARG A 1 193 ? 5.617 10.110 -7.572 1.00 54.81 193 ARG A O 1
ATOM 1503 N N . ALA A 1 194 ? 5.518 9.803 -5.358 1.00 55.44 194 ALA A N 1
ATOM 1504 C CA . ALA A 1 194 ? 6.001 8.416 -5.338 1.00 55.44 194 ALA A CA 1
ATOM 1505 C C . ALA A 1 194 ? 5.368 7.556 -4.221 1.00 55.44 194 ALA A C 1
ATOM 1507 O O . ALA A 1 194 ? 5.344 7.977 -3.059 1.00 55.44 194 ALA A O 1
ATOM 1508 N N . TRP A 1 195 ? 4.955 6.324 -4.551 1.00 61.62 195 TRP A N 1
ATOM 1509 C CA . TRP A 1 195 ? 4.594 5.287 -3.577 1.00 61.62 195 TRP A CA 1
ATOM 1510 C C . TRP A 1 195 ? 5.792 4.935 -2.703 1.00 61.62 195 TRP A C 1
ATOM 1512 O O . TRP A 1 195 ? 6.925 4.794 -3.165 1.00 61.62 195 TRP A O 1
ATOM 1522 N N . GLY A 1 196 ? 5.516 4.753 -1.415 1.00 58.56 196 GLY A N 1
ATOM 1523 C CA . GLY A 1 196 ? 6.508 4.252 -0.479 1.00 58.56 196 GLY A CA 1
ATOM 1524 C C . GLY A 1 196 ? 6.680 2.742 -0.583 1.00 58.56 196 GLY A C 1
ATOM 1525 O O . GLY A 1 196 ? 7.750 2.248 -0.883 1.00 58.56 196 GLY A O 1
ATOM 1526 N N . ARG A 1 197 ? 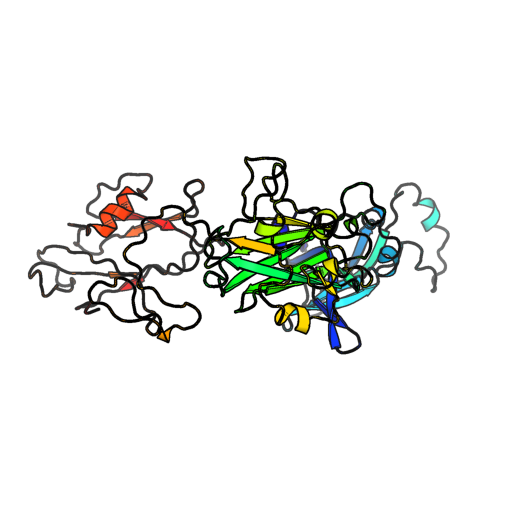5.606 2.015 -0.313 1.00 67.56 197 ARG A N 1
ATOM 1527 C CA . ARG A 1 197 ? 5.564 0.563 -0.206 1.00 67.56 197 ARG A CA 1
ATOM 1528 C C . ARG A 1 197 ? 4.099 0.158 -0.272 1.00 67.56 197 ARG A C 1
ATOM 1530 O O . ARG A 1 197 ? 3.236 0.906 0.201 1.00 67.56 197 ARG A O 1
ATOM 1537 N N . PHE A 1 198 ? 3.844 -1.001 -0.854 1.00 68.12 198 PHE A N 1
ATOM 1538 C CA . PHE A 1 198 ? 2.576 -1.700 -0.749 1.00 68.12 198 PHE A CA 1
ATOM 1539 C C . PHE A 1 198 ? 2.834 -2.950 0.081 1.00 68.12 198 PHE A C 1
ATOM 1541 O O . PHE A 1 198 ? 3.716 -3.732 -0.264 1.00 68.12 198 PHE A O 1
ATOM 1548 N N . ASP A 1 199 ? 2.104 -3.115 1.176 1.00 70.94 199 ASP A N 1
ATOM 1549 C CA . ASP A 1 199 ? 2.185 -4.329 1.977 1.00 70.94 199 ASP A CA 1
ATOM 1550 C C . ASP A 1 199 ? 0.793 -4.774 2.415 1.00 70.94 199 ASP A C 1
ATOM 1552 O O . ASP A 1 199 ? -0.129 -3.963 2.563 1.00 70.94 199 ASP A O 1
ATOM 1556 N N . SER A 1 200 ? 0.643 -6.074 2.630 1.00 77.81 200 SER A N 1
ATOM 1557 C CA . SER A 1 200 ? -0.600 -6.672 3.084 1.00 77.81 200 SER A CA 1
ATOM 1558 C C . SER A 1 200 ? -0.320 -7.702 4.161 1.00 77.81 200 SER A C 1
ATOM 1560 O O . SER A 1 200 ? 0.557 -8.549 4.008 1.00 77.81 200 SER A O 1
ATOM 1562 N N . ALA A 1 201 ? -1.111 -7.669 5.225 1.00 79.56 201 ALA A N 1
ATOM 1563 C CA . ALA A 1 201 ? -1.039 -8.642 6.299 1.00 79.56 201 ALA A CA 1
ATOM 1564 C C . ALA A 1 201 ? -2.432 -9.191 6.598 1.00 79.56 201 ALA A C 1
ATOM 1566 O O . ALA A 1 201 ? -3.430 -8.468 6.564 1.00 79.56 201 ALA A O 1
ATOM 1567 N N . VAL A 1 202 ? -2.486 -10.480 6.918 1.00 80.75 202 VAL A N 1
ATOM 1568 C CA . VAL A 1 202 ? -3.722 -11.157 7.313 1.00 80.75 202 VAL A CA 1
ATOM 1569 C C . VAL A 1 202 ? -3.898 -11.024 8.823 1.00 80.75 202 VAL A C 1
ATOM 1571 O O . VAL A 1 202 ? -2.951 -11.242 9.581 1.00 80.75 202 VAL A O 1
ATOM 1574 N N . THR A 1 203 ? -5.094 -10.658 9.285 1.00 89.62 203 THR A N 1
ATOM 1575 C CA . THR A 1 203 ? -5.372 -10.576 10.723 1.00 89.62 203 THR A CA 1
ATOM 1576 C C . THR A 1 203 ? -5.347 -11.958 11.368 1.00 89.62 203 THR A C 1
ATOM 1578 O O . THR A 1 203 ? -6.017 -12.885 10.919 1.00 89.62 203 THR A O 1
ATOM 1581 N N . GLY A 1 204 ? -4.591 -12.085 12.458 1.00 88.12 204 GLY A N 1
ATOM 1582 C CA . GLY A 1 204 ? -4.673 -13.224 13.371 1.00 88.12 204 GLY A CA 1
ATOM 1583 C C . GLY A 1 204 ? -5.468 -12.891 14.642 1.00 88.12 204 GLY A C 1
ATOM 1584 O O . GLY A 1 204 ? -6.130 -11.847 14.712 1.00 88.12 204 GLY A O 1
ATOM 1585 N N . PRO A 1 205 ? -5.324 -13.701 15.707 1.00 88.81 205 PRO A N 1
ATOM 1586 C CA . PRO A 1 205 ? -6.004 -13.486 16.991 1.00 88.81 205 PRO A CA 1
ATOM 1587 C C . PRO A 1 205 ? -5.707 -12.121 17.630 1.00 88.81 205 PRO A C 1
ATOM 1589 O O . PRO A 1 205 ? -6.516 -11.563 18.370 1.00 88.81 205 PRO A O 1
ATOM 1592 N N . ASN A 1 206 ? -4.551 -11.531 17.312 1.00 94.12 206 ASN A N 1
ATOM 1593 C CA . ASN A 1 206 ? -4.157 -10.201 17.773 1.00 94.12 206 ASN A CA 1
ATOM 1594 C C . ASN A 1 206 ? -4.304 -9.106 16.705 1.00 94.12 206 ASN A C 1
ATOM 1596 O O . ASN A 1 206 ? -3.803 -8.005 16.910 1.00 94.12 206 ASN A O 1
ATOM 1600 N N . GLY A 1 207 ? -4.964 -9.362 15.577 1.00 95.19 207 GLY A N 1
ATOM 1601 C CA . GLY A 1 207 ? -4.995 -8.454 14.430 1.00 95.19 207 GLY A CA 1
ATOM 1602 C C . GLY A 1 207 ? -3.753 -8.595 13.554 1.00 95.19 207 GLY A C 1
ATOM 1603 O O . GLY A 1 207 ? -3.135 -9.656 13.522 1.00 95.19 207 GLY A O 1
ATOM 1604 N N . ALA A 1 208 ? -3.393 -7.523 12.854 1.00 95.50 208 ALA A N 1
ATOM 1605 C CA . ALA A 1 208 ? -2.280 -7.470 11.912 1.00 95.50 208 ALA A CA 1
ATOM 1606 C C . ALA A 1 208 ? -1.323 -6.310 12.228 1.00 95.50 208 ALA A C 1
ATOM 1608 O O . ALA A 1 208 ? -1.737 -5.276 12.761 1.00 95.50 208 ALA A O 1
ATOM 1609 N N . CYS A 1 209 ? -0.048 -6.489 11.886 1.00 95.50 209 CYS A N 1
ATOM 1610 C CA . CYS A 1 209 ? 1.001 -5.476 11.980 1.00 95.50 209 CYS A CA 1
ATOM 1611 C C . CYS A 1 209 ? 1.578 -5.238 10.594 1.00 95.50 209 CYS A C 1
ATOM 1613 O O . CYS A 1 209 ? 2.268 -6.098 10.059 1.00 95.50 209 CYS A O 1
ATOM 1615 N N . LEU A 1 210 ? 1.267 -4.082 10.012 1.00 92.94 210 LEU A N 1
ATOM 1616 C CA . LEU A 1 210 ? 1.667 -3.761 8.647 1.00 92.94 210 LEU A CA 1
ATOM 1617 C C . LEU A 1 210 ? 2.921 -2.896 8.666 1.00 92.94 210 LEU A C 1
ATOM 1619 O O . LEU A 1 210 ? 2.912 -1.863 9.343 1.00 92.94 210 LEU A O 1
ATOM 1623 N N . PRO A 1 211 ? 3.996 -3.272 7.958 1.00 89.81 211 PRO A N 1
ATOM 1624 C CA . PRO A 1 211 ? 5.141 -2.394 7.813 1.00 89.81 211 PRO A CA 1
ATOM 1625 C C . PRO A 1 211 ? 4.732 -1.151 7.021 1.00 89.81 211 PRO A C 1
ATOM 1627 O O . PRO A 1 211 ? 3.971 -1.213 6.058 1.00 89.81 211 PRO A O 1
ATOM 1630 N N . ALA A 1 212 ? 5.245 -0.006 7.446 1.00 90.62 212 ALA A N 1
ATOM 1631 C CA . ALA A 1 212 ? 4.987 1.274 6.816 1.00 90.62 212 ALA A CA 1
ATOM 1632 C C . ALA A 1 212 ? 6.211 2.174 6.935 1.00 90.62 212 ALA A C 1
ATOM 1634 O O . ALA A 1 212 ? 6.974 2.089 7.903 1.00 90.62 212 ALA A O 1
ATOM 1635 N N . PHE A 1 213 ? 6.361 3.100 5.997 1.00 88.62 213 PHE A N 1
ATOM 1636 C CA . PHE A 1 213 ? 7.264 4.227 6.185 1.00 88.62 213 PHE A CA 1
ATOM 1637 C C . PHE A 1 213 ? 6.696 5.235 7.173 1.00 88.62 213 PHE A C 1
ATOM 1639 O O . PHE A 1 213 ? 5.492 5.497 7.170 1.00 88.62 213 PHE A O 1
ATOM 1646 N N . CYS A 1 214 ? 7.559 5.775 8.031 1.00 89.56 214 CYS A N 1
ATOM 1647 C CA . CYS A 1 214 ? 7.176 6.666 9.123 1.00 89.56 214 CYS A CA 1
ATOM 1648 C C . CYS A 1 214 ? 8.284 7.661 9.464 1.00 89.56 214 CYS A C 1
ATOM 1650 O O . CYS A 1 214 ? 9.456 7.404 9.219 1.00 89.56 214 CYS A O 1
ATOM 1652 N N . ASP A 1 215 ? 7.945 8.772 10.108 1.00 87.81 215 ASP A N 1
ATOM 1653 C CA . ASP A 1 215 ? 8.930 9.774 10.531 1.00 87.81 215 ASP A CA 1
ATOM 1654 C C . ASP A 1 215 ? 8.494 10.427 11.855 1.00 87.81 215 ASP A C 1
ATOM 1656 O O . ASP A 1 215 ? 7.294 10.461 12.155 1.00 87.81 215 ASP A O 1
ATOM 1660 N N . PRO A 1 216 ? 9.428 10.931 12.688 1.00 86.19 216 PRO A N 1
ATOM 1661 C CA . PRO A 1 216 ? 9.076 11.793 13.815 1.00 86.19 216 PRO A CA 1
ATOM 1662 C C . PRO A 1 216 ? 8.227 13.006 13.414 1.00 86.19 216 PRO A C 1
ATOM 1664 O O . PRO A 1 216 ? 7.345 13.400 14.182 1.00 86.19 216 PRO A O 1
ATOM 1667 N N . GLN A 1 217 ? 8.461 13.575 12.224 1.00 85.81 217 GLN A N 1
ATOM 1668 C CA . GLN A 1 217 ? 7.581 14.577 11.635 1.00 85.81 217 GLN A CA 1
ATOM 1669 C C . GLN A 1 217 ? 6.309 13.888 11.100 1.00 85.81 217 GLN A C 1
ATOM 1671 O O . GLN A 1 217 ? 6.393 13.131 10.133 1.00 85.81 217 GLN A O 1
ATOM 1676 N N . PRO A 1 218 ? 5.123 14.136 11.692 1.00 81.62 218 PRO A N 1
ATOM 1677 C CA . PRO A 1 218 ? 3.916 13.349 11.422 1.00 81.62 218 PRO A CA 1
ATOM 1678 C C . PRO A 1 218 ? 3.533 13.257 9.945 1.00 81.62 218 PRO A C 1
ATOM 1680 O O . PRO A 1 218 ? 3.190 12.200 9.438 1.00 81.62 218 PRO A O 1
ATOM 1683 N N . ASP A 1 219 ? 3.595 14.387 9.262 1.00 78.69 219 ASP A N 1
ATOM 1684 C CA . ASP A 1 219 ? 3.153 14.616 7.892 1.00 78.69 219 ASP A CA 1
ATOM 1685 C C . ASP A 1 219 ? 4.181 14.202 6.828 1.00 78.69 219 ASP A C 1
ATOM 1687 O O . ASP A 1 219 ? 3.872 14.274 5.641 1.00 78.69 219 ASP A O 1
ATOM 1691 N N . ALA A 1 220 ? 5.376 13.741 7.218 1.00 79.62 220 ALA A N 1
ATOM 1692 C CA . ALA A 1 220 ? 6.394 13.290 6.267 1.00 79.62 220 ALA A CA 1
ATOM 1693 C C . ALA A 1 220 ? 6.045 11.951 5.592 1.00 79.62 220 ALA A C 1
ATOM 1695 O O . ALA A 1 220 ? 6.599 11.632 4.540 1.00 79.62 220 ALA A O 1
ATOM 1696 N N . TYR A 1 221 ? 5.114 11.189 6.172 1.00 83.56 221 TYR A N 1
ATOM 1697 C CA . TYR A 1 221 ? 4.547 9.986 5.575 1.00 83.56 221 TYR A CA 1
ATOM 1698 C C . TYR A 1 221 ? 3.056 9.902 5.845 1.00 83.56 221 TYR A C 1
ATOM 1700 O O . TYR A 1 221 ? 2.607 10.135 6.965 1.00 83.56 221 TYR A O 1
ATOM 1708 N N . ALA A 1 222 ? 2.299 9.492 4.833 1.00 87.69 222 ALA A N 1
ATOM 1709 C CA . ALA A 1 222 ? 0.920 9.077 5.001 1.00 87.69 222 ALA A CA 1
ATOM 1710 C C . ALA A 1 222 ? 0.759 7.607 4.600 1.00 87.69 222 ALA A C 1
ATOM 1712 O O . ALA A 1 222 ? 1.625 7.009 3.960 1.00 87.69 222 ALA A O 1
ATOM 1713 N N . ALA A 1 223 ? -0.354 7.009 4.996 1.00 90.31 223 ALA A N 1
ATOM 1714 C CA . ALA A 1 223 ? -0.739 5.672 4.592 1.00 90.31 223 ALA A CA 1
ATOM 1715 C C . ALA A 1 223 ? -2.239 5.623 4.330 1.00 90.31 223 ALA A C 1
ATOM 1717 O O . ALA A 1 223 ? -3.014 6.191 5.099 1.00 90.31 223 ALA A O 1
ATOM 1718 N N . LEU A 1 224 ? -2.622 4.936 3.257 1.00 89.44 224 LEU A N 1
ATOM 1719 C CA . LEU A 1 224 ? -3.987 4.518 2.970 1.00 89.44 224 LEU A CA 1
ATOM 1720 C C . LEU A 1 224 ? -4.121 3.051 3.356 1.00 89.44 224 LEU A C 1
ATOM 1722 O O . LEU A 1 224 ? -3.333 2.221 2.908 1.00 89.44 224 LEU A O 1
ATOM 1726 N N . LEU A 1 225 ? -5.111 2.744 4.180 1.00 94.12 225 LEU A N 1
ATOM 1727 C CA . LEU A 1 225 ? -5.398 1.398 4.637 1.00 94.12 225 LEU A CA 1
ATOM 1728 C C . LEU A 1 225 ? -6.762 0.956 4.118 1.00 94.12 225 LEU A C 1
ATOM 1730 O O . LEU A 1 225 ? -7.717 1.734 4.132 1.00 94.12 225 LEU A O 1
ATOM 1734 N N . THR A 1 226 ? -6.845 -0.304 3.707 1.00 89.31 226 THR A N 1
ATOM 1735 C CA . THR A 1 226 ? -8.083 -0.998 3.321 1.00 89.31 226 THR A CA 1
ATOM 1736 C C . THR A 1 226 ? -8.111 -2.381 3.961 1.00 89.31 226 THR A C 1
ATOM 1738 O O . THR A 1 226 ? -7.065 -2.904 4.355 1.00 89.31 226 THR A O 1
ATOM 1741 N N . ALA A 1 227 ? -9.295 -2.971 4.091 1.00 91.12 227 ALA A N 1
ATOM 1742 C CA . 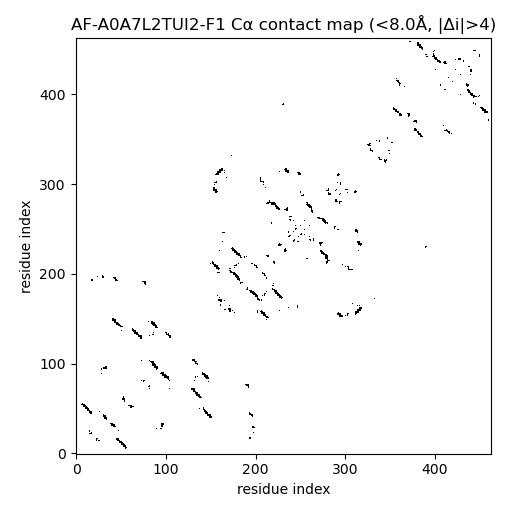ALA A 1 227 ? -9.459 -4.302 4.660 1.00 91.12 227 ALA A CA 1
ATOM 1743 C C . ALA A 1 227 ? -10.509 -5.096 3.881 1.00 91.12 227 ALA A C 1
ATOM 1745 O O . ALA A 1 227 ? -11.582 -4.575 3.579 1.00 91.12 227 ALA A O 1
ATOM 1746 N N . THR A 1 228 ? -10.201 -6.356 3.572 1.00 82.06 228 THR A N 1
ATOM 1747 C CA . THR A 1 228 ? -11.100 -7.255 2.836 1.00 82.06 228 THR A CA 1
ATOM 1748 C C . THR A 1 228 ? -11.163 -8.638 3.480 1.00 82.06 228 THR A C 1
ATOM 1750 O O . THR A 1 228 ? -10.156 -9.143 3.973 1.00 82.06 228 THR A O 1
ATOM 1753 N N . LEU A 1 229 ? -12.341 -9.259 3.484 1.00 79.50 229 LEU A N 1
ATOM 1754 C CA . LEU A 1 229 ? -12.567 -10.622 3.972 1.00 79.50 229 LEU A CA 1
ATOM 1755 C C . LEU A 1 229 ? -13.401 -11.380 2.939 1.00 79.50 229 LEU A C 1
ATOM 1757 O O . LEU A 1 229 ? -14.501 -10.950 2.610 1.00 79.50 229 LEU A O 1
ATOM 1761 N N . GLY A 1 230 ? -12.872 -12.470 2.378 1.00 64.75 230 GLY A N 1
ATOM 1762 C CA . GLY A 1 230 ? -13.598 -13.256 1.368 1.00 64.75 230 GLY A CA 1
ATOM 1763 C C . GLY A 1 230 ? -14.007 -12.466 0.112 1.00 64.75 230 GLY A C 1
ATOM 1764 O O . GLY A 1 230 ? -14.970 -12.831 -0.556 1.00 64.75 230 GLY A O 1
ATOM 1765 N N . GLY A 1 231 ? -13.306 -11.369 -0.201 1.00 63.00 231 GLY A N 1
ATOM 1766 C CA . GLY A 1 231 ? -13.650 -10.445 -1.289 1.00 63.00 231 GLY A CA 1
ATOM 1767 C C . GLY A 1 231 ? -14.651 -9.343 -0.912 1.00 63.00 231 GLY A C 1
ATOM 1768 O O . GLY A 1 231 ? -14.901 -8.458 -1.727 1.00 63.00 231 GLY A O 1
ATOM 1769 N N . GLU A 1 232 ? -15.196 -9.350 0.307 1.00 73.00 232 GLU A N 1
ATOM 1770 C CA . GLU A 1 232 ? -16.013 -8.254 0.837 1.00 73.00 232 GLU A CA 1
ATOM 1771 C C . GLU A 1 232 ? -15.117 -7.164 1.442 1.00 73.00 232 GLU A C 1
ATOM 1773 O O . GLU A 1 232 ? -14.224 -7.456 2.238 1.00 73.00 232 GLU A O 1
ATOM 1778 N N . GLU A 1 233 ? -15.350 -5.901 1.078 1.00 82.75 233 GLU A N 1
ATOM 1779 C CA . GLU A 1 233 ? -14.666 -4.751 1.679 1.00 82.75 233 GLU A CA 1
ATOM 1780 C C . GLU A 1 233 ? -15.271 -4.427 3.054 1.00 82.75 233 GLU A C 1
ATOM 1782 O O . GLU A 1 233 ? -16.491 -4.334 3.199 1.00 82.75 233 GLU A O 1
ATOM 1787 N N . LEU A 1 234 ? -14.423 -4.218 4.062 1.00 91.69 234 LEU A N 1
ATOM 1788 C CA . LEU A 1 234 ? -14.848 -3.776 5.391 1.00 91.69 234 LEU A CA 1
ATOM 1789 C C . LEU A 1 234 ? -14.874 -2.245 5.463 1.00 91.69 234 LEU A C 1
ATOM 1791 O O . LEU A 1 234 ? -14.103 -1.562 4.789 1.00 91.69 234 LEU A O 1
ATOM 1795 N N . GLU A 1 235 ? -15.725 -1.694 6.326 1.00 95.62 235 GLU A N 1
ATOM 1796 C CA . GLU A 1 235 ? -15.786 -0.254 6.565 1.00 95.62 235 GLU A CA 1
ATOM 1797 C C . GLU A 1 235 ? -14.800 0.193 7.646 1.00 95.62 235 GLU A C 1
ATOM 1799 O O . GLU A 1 235 ? -14.528 -0.510 8.621 1.00 95.62 235 GLU A O 1
ATOM 1804 N N . ALA A 1 236 ? -14.270 1.402 7.478 1.00 96.94 236 ALA A N 1
ATOM 1805 C CA . ALA A 1 236 ? -13.476 2.079 8.491 1.00 96.94 236 ALA A CA 1
ATOM 1806 C C . ALA A 1 236 ? -14.362 2.931 9.417 1.00 96.94 236 ALA A C 1
ATOM 1808 O O . ALA A 1 236 ? -15.475 3.348 9.067 1.00 96.94 236 ALA A O 1
ATOM 1809 N N . VAL A 1 237 ? -13.845 3.240 10.607 1.00 96.50 237 VAL A N 1
ATOM 1810 C CA . VAL A 1 237 ? -14.525 4.096 11.593 1.00 96.50 237 VAL A CA 1
ATOM 1811 C C . VAL A 1 237 ? -14.729 5.507 11.037 1.00 96.50 237 VAL A C 1
ATOM 1813 O O . VAL A 1 237 ? -13.830 6.065 10.403 1.00 96.50 237 VAL A O 1
ATOM 1816 N N . ALA A 1 238 ? -15.898 6.103 11.274 1.00 94.25 238 ALA A N 1
ATOM 1817 C CA . ALA A 1 238 ? -16.210 7.450 10.806 1.00 94.25 238 ALA A CA 1
ATOM 1818 C C . ALA A 1 238 ? -15.256 8.509 11.394 1.00 94.25 238 ALA A C 1
ATOM 1820 O O . ALA A 1 238 ? -14.920 8.480 12.577 1.00 94.25 238 ALA A O 1
ATOM 1821 N N . SER A 1 239 ? -14.839 9.470 10.565 1.00 94.31 239 SER A N 1
ATOM 1822 C CA . SER A 1 239 ? -13.964 10.583 10.971 1.00 94.31 239 SER A CA 1
ATOM 1823 C C . SER A 1 239 ? -14.652 11.952 10.990 1.00 94.31 239 SER A C 1
ATOM 1825 O O . SER A 1 239 ? -13.991 12.951 11.259 1.00 94.31 239 SER A O 1
ATOM 1827 N N . SER A 1 240 ? -15.945 12.027 10.662 1.00 88.56 240 SER A N 1
ATOM 1828 C CA . SER A 1 240 ? -16.720 13.273 10.558 1.00 88.56 240 SER A CA 1
ATOM 1829 C C . SER A 1 240 ? -17.953 13.225 11.475 1.00 88.56 240 SER A C 1
ATOM 1831 O O . SER A 1 240 ? -18.576 12.164 11.553 1.00 88.56 240 SER A O 1
ATOM 1833 N N . PRO A 1 241 ? -18.328 14.329 12.161 1.00 85.75 241 PRO A N 1
ATOM 1834 C CA . PRO A 1 241 ? -17.684 15.653 12.145 1.00 85.75 241 PRO A CA 1
ATOM 1835 C C . PRO A 1 241 ? -16.336 15.709 12.886 1.00 85.75 241 PRO A C 1
ATOM 1837 O O . PRO A 1 241 ? -15.499 16.547 12.565 1.00 85.75 241 PRO A O 1
ATOM 1840 N N . GLU A 1 242 ? -16.094 14.800 13.831 1.00 89.88 242 GLU A N 1
ATOM 1841 C CA . GLU A 1 242 ? -14.810 14.629 14.516 1.00 89.88 242 GLU A CA 1
ATOM 1842 C C . GLU A 1 242 ? -14.618 13.138 14.851 1.00 89.88 242 GLU A C 1
ATOM 1844 O O . GLU A 1 242 ? -15.589 12.491 15.248 1.00 89.88 242 GLU A O 1
ATOM 1849 N N . PRO A 1 243 ? -13.409 12.561 14.699 1.00 92.44 243 PRO A N 1
ATOM 1850 C CA . PRO A 1 243 ? -13.190 11.151 15.003 1.00 92.44 243 PRO A CA 1
ATOM 1851 C C . PRO A 1 243 ? -13.277 10.880 16.512 1.00 92.44 243 PRO A C 1
ATOM 1853 O O . PRO A 1 243 ? -12.587 11.525 17.315 1.00 92.44 243 PRO A O 1
ATOM 1856 N N . ASP A 1 244 ? -14.085 9.883 16.881 1.00 95.00 244 ASP A N 1
ATOM 1857 C CA . ASP A 1 244 ? -14.169 9.363 18.248 1.00 95.00 244 ASP A CA 1
ATOM 1858 C C . ASP A 1 244 ? -12.933 8.496 18.573 1.00 95.00 244 ASP A C 1
ATOM 1860 O O . ASP A 1 244 ? -12.749 7.441 17.956 1.00 95.00 244 ASP A O 1
ATOM 1864 N N . PRO A 1 245 ? -12.088 8.887 19.551 1.00 94.88 245 PRO A N 1
ATOM 1865 C CA . PRO A 1 245 ? -10.927 8.101 19.973 1.00 94.88 245 PRO A CA 1
ATOM 1866 C C . PRO A 1 245 ? -11.269 6.671 20.400 1.00 94.88 245 PRO A C 1
ATOM 1868 O O . PRO A 1 245 ? -10.493 5.749 20.136 1.00 94.88 245 PRO A O 1
ATOM 1871 N N . GLY A 1 246 ? -12.423 6.488 21.054 1.00 93.88 246 GLY A N 1
ATOM 1872 C CA . GLY A 1 246 ? -12.875 5.194 21.558 1.00 93.88 246 GLY A CA 1
ATOM 1873 C C . GLY A 1 246 ? -13.222 4.236 20.427 1.00 93.88 246 GLY A C 1
ATOM 1874 O O . GLY A 1 246 ? -12.768 3.091 20.443 1.00 93.88 246 GLY A O 1
ATOM 1875 N N . ALA A 1 247 ? -13.961 4.716 19.424 1.00 94.44 247 ALA A N 1
ATOM 1876 C CA . ALA A 1 247 ? -14.294 3.958 18.224 1.00 94.44 247 ALA A CA 1
ATOM 1877 C C . ALA A 1 247 ? -13.067 3.694 17.336 1.00 94.44 247 ALA A C 1
ATOM 1879 O O . ALA A 1 247 ? -12.846 2.550 16.948 1.00 94.44 247 ALA A O 1
ATOM 1880 N N . VAL A 1 248 ? -12.233 4.709 17.065 1.00 96.50 248 VAL A N 1
ATOM 1881 C CA . VAL A 1 248 ? -11.026 4.565 16.222 1.00 96.50 248 VAL A CA 1
ATOM 1882 C C . VAL A 1 248 ? -9.999 3.624 16.856 1.00 96.50 248 VAL A C 1
ATOM 1884 O O . VAL A 1 248 ? -9.255 2.971 16.131 1.00 96.50 248 VAL A O 1
ATOM 1887 N N . GLY A 1 249 ? -9.976 3.536 18.191 1.00 94.75 249 GLY A N 1
ATOM 1888 C CA . GLY A 1 249 ? -9.039 2.702 18.941 1.00 94.75 249 GLY A CA 1
ATOM 1889 C C . GLY A 1 249 ? -7.692 3.377 19.197 1.00 94.75 249 GLY A C 1
ATOM 1890 O O . GLY A 1 249 ? -6.703 2.690 19.430 1.00 94.75 249 GLY A O 1
ATOM 1891 N N . VAL A 1 250 ? -7.634 4.713 19.157 1.00 95.94 250 VAL A N 1
ATOM 1892 C CA . VAL A 1 250 ? -6.397 5.489 19.343 1.00 95.94 250 VAL A CA 1
ATOM 1893 C C . VAL A 1 250 ? -6.646 6.656 20.301 1.00 95.94 250 VAL A C 1
ATOM 1895 O O . VAL A 1 250 ? -7.507 7.493 20.017 1.00 95.94 250 VAL A O 1
ATOM 1898 N N . PRO A 1 251 ? -5.894 6.772 21.412 1.00 92.56 251 PRO A N 1
ATOM 1899 C CA . PRO A 1 251 ? -6.090 7.849 22.376 1.00 92.56 251 PRO A CA 1
ATOM 1900 C C . PRO A 1 251 ? -5.651 9.219 21.834 1.00 92.56 251 PRO A C 1
ATOM 1902 O O . PRO A 1 251 ? -4.795 9.346 20.953 1.00 92.56 251 PRO A O 1
ATOM 1905 N N . ARG A 1 252 ? -6.213 10.288 22.408 1.00 91.75 252 ARG A N 1
ATOM 1906 C CA . ARG A 1 252 ? -5.682 11.653 22.249 1.00 91.75 252 ARG A CA 1
ATOM 1907 C C . ARG A 1 252 ? -4.516 11.865 23.224 1.00 91.75 252 ARG A C 1
ATOM 1909 O O . ARG A 1 252 ? -4.580 11.328 24.326 1.00 91.75 252 ARG A O 1
ATOM 1916 N N . PRO A 1 253 ? -3.498 12.675 22.877 1.00 91.81 253 PRO A N 1
ATOM 1917 C CA . PRO A 1 253 ? -3.347 13.490 21.662 1.00 91.81 253 PRO A CA 1
ATOM 1918 C C . PRO A 1 253 ? -2.898 12.739 20.400 1.00 91.81 253 PRO A C 1
ATOM 1920 O O . PRO A 1 253 ? -2.917 13.339 19.323 1.00 91.81 253 PRO A O 1
ATOM 1923 N N . TYR A 1 254 ? -2.521 11.459 20.492 1.00 94.94 254 TYR A N 1
ATOM 1924 C CA . TYR A 1 254 ? -1.873 10.767 19.376 1.00 94.94 254 TYR A CA 1
ATOM 1925 C C . TYR A 1 254 ? -2.753 10.684 18.120 1.00 94.94 254 TYR A C 1
ATOM 1927 O O . TYR A 1 254 ? -2.279 10.962 17.020 1.00 94.94 254 TYR A O 1
ATOM 1935 N N . LEU A 1 255 ? -4.062 10.454 18.278 1.00 95.25 255 LEU A N 1
ATOM 1936 C CA . LEU A 1 255 ? -5.029 10.488 17.172 1.00 95.25 255 LEU A CA 1
ATOM 1937 C C . LEU A 1 255 ? -4.982 11.799 16.362 1.00 95.25 255 LEU A C 1
ATOM 1939 O O . LEU A 1 255 ? -5.103 11.781 15.138 1.00 95.25 255 LEU A O 1
ATOM 1943 N N . GLY A 1 256 ? -4.760 12.936 17.029 1.00 92.81 256 GLY A N 1
ATOM 1944 C CA . GLY A 1 256 ? -4.615 14.233 16.365 1.00 92.81 256 GLY A CA 1
ATOM 1945 C C . GLY A 1 256 ? -3.347 14.315 15.509 1.00 92.81 256 GLY A C 1
ATOM 1946 O O . GLY A 1 256 ? -3.389 14.849 14.404 1.00 92.81 256 GLY A O 1
ATOM 1947 N N . LYS A 1 257 ? -2.241 13.720 15.979 1.00 92.38 257 LYS A N 1
ATOM 1948 C CA . LYS A 1 257 ? -0.967 13.613 15.242 1.00 92.38 257 LYS A CA 1
ATOM 1949 C C . LYS A 1 257 ? -1.122 12.744 13.986 1.00 92.38 257 LYS A C 1
ATOM 1951 O O . LYS A 1 257 ? -0.592 13.093 12.932 1.00 92.38 257 LYS A O 1
ATOM 1956 N N . LEU A 1 258 ? -1.890 11.654 14.090 1.00 93.88 258 LEU A N 1
ATOM 1957 C CA . LEU A 1 258 ? -2.185 10.749 12.974 1.00 93.88 258 LEU A CA 1
ATOM 1958 C C . LEU A 1 258 ? -3.133 11.360 11.936 1.00 93.88 258 LEU A C 1
ATOM 1960 O O . LEU A 1 258 ? -3.185 10.870 10.816 1.00 93.88 258 LEU A O 1
ATOM 1964 N N . GLY A 1 259 ? -3.891 12.410 12.265 1.00 92.75 259 GLY A N 1
ATOM 1965 C CA . GLY A 1 259 ? -4.754 13.088 11.293 1.00 92.75 259 GLY A CA 1
ATOM 1966 C C . GLY A 1 259 ? -5.744 12.151 10.588 1.00 92.75 259 GLY A C 1
ATOM 1967 O O . GLY A 1 259 ? -5.952 12.303 9.385 1.00 92.75 259 GLY A O 1
ATOM 1968 N N . TYR A 1 260 ? -6.303 11.190 11.333 1.00 95.88 260 TYR A N 1
ATOM 1969 C CA . TYR A 1 260 ? -7.178 10.120 10.845 1.00 95.88 260 TYR A CA 1
ATOM 1970 C C . TYR A 1 260 ? -8.344 10.636 9.995 1.00 95.88 260 TYR A C 1
ATOM 1972 O O . TYR A 1 260 ? -9.103 11.508 10.430 1.00 95.88 260 TYR A O 1
ATOM 1980 N N . ARG A 1 261 ? -8.512 10.065 8.798 1.00 94.31 261 ARG A N 1
ATOM 1981 C CA . ARG A 1 261 ? -9.591 10.396 7.859 1.00 94.31 261 ARG A CA 1
ATOM 1982 C C . ARG A 1 261 ? -10.119 9.145 7.187 1.00 94.31 261 ARG A C 1
ATOM 1984 O O . ARG A 1 261 ? -9.350 8.414 6.582 1.00 94.31 261 ARG A O 1
ATOM 1991 N N . ARG A 1 262 ? -11.427 8.923 7.236 1.00 95.62 262 ARG A N 1
ATOM 1992 C CA . ARG A 1 262 ? -12.079 7.936 6.377 1.00 95.62 262 ARG A CA 1
ATOM 1993 C C . ARG A 1 262 ? -12.187 8.477 4.949 1.00 95.62 262 ARG A C 1
ATOM 1995 O O . ARG A 1 262 ? -12.183 9.690 4.744 1.00 95.62 262 ARG A O 1
ATOM 2002 N N . SER A 1 263 ? -12.270 7.595 3.964 1.00 90.38 263 SER A N 1
ATOM 2003 C CA . SER A 1 263 ? -12.356 7.958 2.545 1.00 90.38 263 SER A CA 1
ATOM 2004 C C . SER A 1 263 ? -13.531 8.880 2.191 1.00 90.38 263 SER A C 1
ATOM 2006 O O . SER A 1 263 ? -13.398 9.674 1.268 1.00 90.38 263 SER A O 1
ATOM 2008 N N . ASP A 1 264 ? -14.630 8.850 2.947 1.00 89.62 264 ASP A N 1
ATOM 2009 C CA . ASP A 1 264 ? -15.806 9.719 2.774 1.00 89.62 264 ASP A CA 1
ATOM 2010 C C . ASP A 1 264 ? -15.735 11.044 3.563 1.00 89.62 264 ASP A C 1
ATOM 2012 O O . ASP A 1 264 ? -16.722 11.773 3.644 1.00 89.62 264 ASP A O 1
ATOM 2016 N N . HIS A 1 265 ? -14.591 11.371 4.180 1.00 92.12 265 HIS A N 1
ATOM 2017 C CA . HIS A 1 265 ? -14.480 12.518 5.091 1.00 92.12 265 HIS A CA 1
ATOM 2018 C C . HIS A 1 265 ? -14.744 13.872 4.417 1.00 92.12 265 HIS A C 1
ATOM 2020 O O . HIS A 1 265 ? -15.334 14.750 5.042 1.00 92.12 265 HIS A O 1
ATOM 2026 N N . GLU A 1 266 ? -14.295 14.041 3.170 1.00 84.12 266 GLU A N 1
ATOM 2027 C CA . GLU A 1 266 ? -14.486 15.272 2.382 1.00 84.12 266 GLU A CA 1
ATOM 2028 C C . GLU A 1 266 ? -15.672 15.167 1.412 1.00 84.12 266 GLU A C 1
ATOM 2030 O O . GLU A 1 266 ? -16.296 16.173 1.082 1.00 84.12 266 GLU A O 1
ATOM 2035 N N . ASP A 1 267 ? -15.988 13.952 0.958 1.00 81.81 267 ASP A N 1
ATOM 2036 C CA . ASP A 1 267 ? -17.063 13.680 0.009 1.00 81.81 267 ASP A CA 1
ATOM 2037 C C . ASP A 1 267 ? -17.843 12.435 0.444 1.00 81.81 267 ASP A C 1
ATOM 2039 O O . ASP A 1 267 ? -17.365 11.305 0.338 1.00 81.81 267 ASP A O 1
ATOM 2043 N N . ALA A 1 268 ? -19.076 12.656 0.901 1.00 84.81 268 ALA A N 1
ATOM 2044 C CA . ALA A 1 268 ? -19.972 11.606 1.373 1.00 84.81 268 ALA A CA 1
ATOM 2045 C C . ALA A 1 268 ? -20.396 10.607 0.276 1.00 84.81 268 ALA A C 1
ATOM 2047 O O . ALA A 1 268 ? -20.987 9.577 0.599 1.00 84.81 268 ALA A O 1
ATOM 2048 N N . ALA A 1 269 ? -20.139 10.902 -1.006 1.00 77.75 269 ALA A N 1
ATOM 2049 C CA . ALA A 1 269 ? -20.400 9.986 -2.115 1.00 77.75 269 ALA A CA 1
ATOM 2050 C C . ALA A 1 269 ? -19.315 8.906 -2.277 1.00 77.75 269 ALA A C 1
ATOM 2052 O O . ALA A 1 269 ? -19.549 7.901 -2.952 1.00 77.75 269 ALA A O 1
ATOM 2053 N N . LEU A 1 270 ? -18.133 9.097 -1.682 1.00 78.56 270 LEU A N 1
ATOM 2054 C CA . LEU A 1 270 ? -17.058 8.110 -1.732 1.00 78.56 270 LEU A CA 1
ATOM 2055 C C . LEU A 1 270 ? -17.363 6.911 -0.825 1.00 78.56 270 LEU A C 1
ATOM 2057 O O . LEU A 1 270 ? -18.098 7.001 0.160 1.00 78.56 270 LEU A O 1
ATOM 2061 N N . LYS A 1 271 ? -16.773 5.756 -1.160 1.00 83.38 271 LYS A N 1
ATOM 2062 C CA . LYS A 1 271 ? -16.874 4.544 -0.334 1.00 83.38 271 LYS A CA 1
ATOM 2063 C C . LYS A 1 271 ? -16.345 4.808 1.078 1.00 83.38 271 LYS A C 1
ATOM 2065 O O . LYS A 1 271 ? -15.487 5.662 1.272 1.00 83.38 271 LYS A O 1
ATOM 2070 N N . LYS A 1 272 ? -16.783 4.010 2.051 1.00 91.75 272 LYS A N 1
ATOM 2071 C CA . LYS A 1 272 ? -16.362 4.076 3.468 1.00 91.75 272 LYS A CA 1
ATOM 2072 C C . LYS A 1 272 ? -15.291 3.038 3.834 1.00 91.75 272 LYS A C 1
ATOM 2074 O O . LYS A 1 272 ? -15.004 2.819 5.009 1.00 91.75 272 LYS A O 1
ATOM 2079 N N . THR A 1 273 ? -14.732 2.374 2.828 1.00 90.44 273 THR A N 1
ATOM 2080 C CA . THR A 1 273 ? -13.937 1.145 2.956 1.00 90.44 273 THR A CA 1
ATOM 2081 C C . THR A 1 273 ? -12.438 1.385 3.114 1.00 90.44 273 THR A C 1
ATOM 2083 O O . THR A 1 273 ? -11.653 0.440 3.178 1.00 90.44 273 THR A O 1
ATOM 2086 N N . ALA A 1 274 ? -12.020 2.650 3.192 1.00 91.31 274 ALA A N 1
ATOM 2087 C CA . ALA A 1 274 ? -10.627 3.014 3.369 1.00 91.31 274 ALA A CA 1
ATOM 2088 C C . ALA A 1 274 ? -10.457 4.100 4.432 1.00 91.31 274 ALA A C 1
ATOM 2090 O O . ALA A 1 274 ? -11.340 4.927 4.671 1.00 91.31 274 ALA A O 1
ATOM 2091 N N . LEU A 1 275 ? -9.281 4.122 5.049 1.00 95.31 275 LEU A N 1
ATOM 2092 C CA . LEU A 1 275 ? -8.864 5.187 5.955 1.00 95.31 275 LEU A CA 1
ATOM 2093 C C . LEU A 1 275 ? -7.453 5.650 5.620 1.00 95.31 275 LEU A C 1
ATOM 2095 O O . LEU A 1 275 ? -6.616 4.869 5.179 1.00 95.31 275 LEU A O 1
ATOM 2099 N N . GLN A 1 276 ? -7.185 6.922 5.866 1.00 93.25 276 GLN A N 1
ATOM 2100 C CA . GLN A 1 276 ? -5.895 7.555 5.694 1.00 93.25 276 GLN A CA 1
ATOM 2101 C C . GLN A 1 276 ? -5.392 8.097 7.031 1.00 93.25 276 GLN A C 1
ATOM 2103 O O . GLN A 1 276 ? -6.139 8.725 7.787 1.00 93.25 276 GLN A O 1
ATOM 2108 N N . ILE A 1 277 ? -4.106 7.885 7.296 1.00 94.06 277 ILE A N 1
ATOM 2109 C CA . ILE A 1 277 ? -3.394 8.452 8.444 1.00 94.06 277 ILE A CA 1
ATOM 2110 C C . ILE A 1 277 ? -2.047 9.032 8.016 1.00 94.06 277 ILE A C 1
ATOM 2112 O O . ILE A 1 277 ? -1.438 8.584 7.050 1.00 94.06 277 ILE A O 1
ATOM 2116 N N . ASN A 1 278 ? -1.563 9.998 8.780 1.00 92.69 278 ASN A N 1
ATOM 2117 C CA . ASN A 1 278 ? -0.155 10.337 8.898 1.00 92.69 278 ASN A CA 1
ATOM 2118 C C . ASN A 1 278 ? 0.547 9.231 9.701 1.00 92.69 278 ASN A C 1
ATOM 2120 O O . ASN A 1 278 ? 0.093 8.885 10.794 1.00 92.69 278 ASN A O 1
ATOM 2124 N N . VAL A 1 279 ? 1.658 8.689 9.207 1.00 92.38 279 VAL A N 1
ATOM 2125 C CA . VAL A 1 279 ? 2.407 7.623 9.892 1.00 92.38 279 VAL A CA 1
ATOM 2126 C C . VAL A 1 279 ? 3.463 8.249 10.798 1.00 92.38 279 VAL A C 1
ATOM 2128 O O . VAL A 1 279 ? 4.670 8.196 10.561 1.00 92.38 279 VAL A O 1
ATOM 2131 N N . ALA A 1 280 ? 2.977 8.890 11.855 1.00 91.94 280 ALA A N 1
ATOM 2132 C CA . ALA A 1 280 ? 3.818 9.591 12.806 1.00 91.94 280 ALA A CA 1
ATOM 2133 C C . ALA A 1 280 ? 4.503 8.602 13.753 1.00 91.94 280 ALA A C 1
ATOM 2135 O O . ALA A 1 280 ? 3.828 7.928 14.534 1.00 91.94 280 ALA A O 1
ATOM 2136 N N . LYS A 1 281 ? 5.837 8.551 13.735 1.00 93.00 281 LYS A N 1
ATOM 2137 C CA . LYS A 1 281 ? 6.607 7.721 14.668 1.00 93.00 281 LYS A CA 1
ATOM 2138 C C . LYS A 1 281 ? 6.291 8.139 16.117 1.00 93.00 281 LYS A C 1
ATOM 2140 O O . LYS A 1 281 ? 6.227 9.350 16.383 1.00 93.00 281 LYS A O 1
ATOM 2145 N N . PRO A 1 282 ? 6.062 7.184 17.038 1.00 93.06 282 PRO A N 1
ATOM 2146 C CA . PRO A 1 282 ? 5.759 7.511 18.427 1.00 93.06 282 PRO A CA 1
ATOM 2147 C C . PRO A 1 282 ? 6.953 8.200 19.097 1.00 93.06 282 PRO A C 1
ATOM 2149 O O . PRO A 1 282 ? 8.108 7.835 18.856 1.00 93.06 282 PRO A O 1
ATOM 2152 N N . ASP A 1 283 ? 6.673 9.218 19.910 1.00 91.06 283 ASP A N 1
ATOM 2153 C CA . ASP A 1 283 ? 7.666 9.901 20.742 1.00 91.06 283 ASP A CA 1
ATOM 2154 C C . ASP A 1 283 ? 7.887 9.123 22.054 1.00 91.06 283 ASP A C 1
ATOM 2156 O O . ASP A 1 283 ? 6.965 9.054 22.869 1.00 91.06 283 ASP A O 1
ATOM 2160 N N . PRO A 1 284 ? 9.099 8.588 22.319 1.00 86.94 284 PRO A N 1
ATOM 2161 C CA . PRO A 1 284 ? 9.383 7.842 23.547 1.00 86.94 284 PRO A CA 1
ATOM 2162 C C . PRO A 1 284 ? 9.106 8.630 24.836 1.00 86.94 284 PRO A C 1
ATOM 2164 O O . PRO A 1 284 ? 8.847 8.030 25.880 1.00 86.94 284 PRO A O 1
ATOM 2167 N N . GLY A 1 285 ? 9.164 9.967 24.778 1.00 90.44 285 GLY A N 1
ATOM 2168 C CA . GLY A 1 285 ? 8.881 10.856 25.904 1.00 90.44 285 GLY A CA 1
ATOM 2169 C C . GLY A 1 285 ? 7.393 11.028 26.221 1.00 90.44 285 GLY A C 1
ATOM 2170 O O . GLY A 1 285 ? 7.070 11.653 27.231 1.00 90.44 285 GLY A O 1
ATOM 2171 N N . LYS A 1 286 ? 6.492 10.484 25.391 1.00 90.75 286 LYS A N 1
ATOM 2172 C CA . LYS A 1 286 ? 5.035 10.603 25.525 1.00 90.75 286 LYS A CA 1
ATOM 2173 C C . LYS A 1 286 ? 4.384 9.235 25.749 1.00 90.75 286 LYS A C 1
ATOM 2175 O O . LYS A 1 286 ? 4.177 8.490 24.789 1.00 90.75 286 LYS A O 1
ATOM 2180 N N . PRO A 1 287 ? 4.033 8.885 27.000 1.00 88.56 287 PRO A N 1
ATOM 2181 C CA . PRO A 1 287 ? 3.451 7.586 27.334 1.00 88.56 287 PRO A CA 1
ATOM 2182 C C . PRO A 1 287 ? 2.217 7.208 26.504 1.00 88.56 287 PRO A C 1
ATOM 2184 O O . PRO A 1 287 ? 2.030 6.036 26.197 1.00 88.56 287 PRO A O 1
ATOM 2187 N N . GLU A 1 288 ? 1.407 8.187 26.105 1.00 87.50 288 GLU A N 1
ATOM 2188 C CA . GLU A 1 288 ? 0.214 8.008 25.274 1.00 87.50 288 GLU A CA 1
ATOM 2189 C C . GLU A 1 288 ? 0.488 7.520 23.838 1.00 87.50 288 GLU A C 1
ATOM 2191 O O . GLU A 1 288 ? -0.422 6.989 23.206 1.00 87.50 288 GLU A O 1
ATOM 2196 N N . GLU A 1 289 ? 1.704 7.711 23.308 1.00 91.94 289 GLU A N 1
ATOM 2197 C CA . GLU A 1 289 ? 2.095 7.280 21.955 1.00 91.94 289 GLU A CA 1
ATOM 2198 C C . GLU A 1 289 ? 2.812 5.922 21.989 1.00 91.94 289 GLU A C 1
ATOM 2200 O O . GLU A 1 289 ? 2.984 5.270 20.962 1.00 91.94 289 GLU A O 1
ATOM 2205 N N . ASN A 1 290 ? 3.233 5.477 23.175 1.00 88.94 290 ASN A N 1
ATOM 2206 C CA . ASN A 1 290 ? 4.111 4.323 23.314 1.00 88.94 290 ASN A CA 1
ATOM 2207 C C . ASN A 1 290 ? 3.404 2.989 23.100 1.00 88.94 290 ASN A C 1
ATOM 2209 O O . ASN A 1 290 ? 4.101 2.004 22.879 1.00 88.94 290 ASN A O 1
ATOM 2213 N N . ASP A 1 291 ? 2.076 2.921 23.195 1.00 91.50 291 ASP A N 1
ATOM 2214 C CA . ASP A 1 291 ? 1.312 1.671 23.098 1.00 91.50 291 ASP A CA 1
ATOM 2215 C C . ASP A 1 291 ? 0.407 1.629 21.864 1.00 91.50 291 ASP A C 1
ATOM 2217 O O . ASP A 1 291 ? -0.773 1.310 21.952 1.00 91.50 291 ASP A O 1
ATOM 2221 N N . GLY A 1 292 ? 0.974 1.967 20.704 1.00 93.56 292 GLY A N 1
ATOM 2222 C CA . GLY A 1 292 ? 0.293 1.910 19.414 1.00 93.56 292 GLY A CA 1
ATOM 2223 C C . GLY A 1 292 ? -0.527 3.165 19.078 1.00 93.56 292 GLY A C 1
ATOM 2224 O O . GLY A 1 292 ? -0.642 4.090 19.881 1.00 93.56 292 GLY A O 1
ATOM 2225 N N . PRO A 1 293 ? -1.093 3.239 17.859 1.00 96.50 293 PRO A N 1
ATOM 2226 C CA . PRO A 1 293 ? -1.159 2.174 16.855 1.00 96.50 293 PRO A CA 1
ATOM 2227 C C . PRO A 1 293 ? 0.103 2.022 16.004 1.00 96.50 293 PRO A C 1
ATOM 2229 O O . PRO A 1 293 ? 0.202 1.044 15.271 1.00 96.50 293 PRO A O 1
ATOM 2232 N N . VAL A 1 294 ? 1.054 2.957 16.069 1.00 97.00 294 VAL A N 1
ATOM 2233 C CA . VAL A 1 294 ? 2.328 2.843 15.346 1.00 97.00 294 VAL A CA 1
ATOM 2234 C C . VAL A 1 294 ? 3.419 2.389 16.310 1.00 97.00 294 VAL A C 1
ATOM 2236 O O . VAL A 1 294 ? 3.584 2.963 17.382 1.00 97.00 294 VAL A O 1
ATOM 2239 N N . TYR A 1 295 ? 4.185 1.381 15.910 1.00 96.31 295 TYR A N 1
ATOM 2240 C CA . TYR A 1 295 ? 5.286 0.810 16.678 1.00 96.31 295 TYR A CA 1
ATOM 2241 C C . TYR A 1 295 ? 6.617 1.039 15.951 1.00 96.31 295 TYR A C 1
ATOM 2243 O O . TYR A 1 295 ? 6.662 0.975 14.717 1.00 96.31 295 TYR A O 1
ATOM 2251 N N . PRO A 1 296 ? 7.727 1.283 16.672 1.00 94.19 296 PRO A N 1
ATOM 2252 C CA . PRO A 1 296 ? 9.052 1.335 16.062 1.00 94.19 296 PRO A CA 1
ATOM 2253 C C . PRO A 1 296 ? 9.392 0.032 15.323 1.00 94.19 296 PRO A C 1
ATOM 2255 O O . PRO A 1 296 ? 9.059 -1.053 15.790 1.00 94.19 296 PRO A O 1
ATOM 2258 N N . TYR A 1 297 ? 10.139 0.112 14.217 1.00 90.81 297 TYR A N 1
ATOM 2259 C CA . TYR A 1 297 ? 10.516 -1.070 13.418 1.00 90.81 297 TYR A CA 1
ATOM 2260 C C . TYR A 1 297 ? 11.278 -2.163 14.190 1.00 90.81 297 TYR A C 1
ATOM 2262 O O . TYR A 1 297 ? 11.237 -3.332 13.836 1.00 90.81 297 TYR A O 1
ATOM 2270 N N . ARG A 1 298 ? 11.974 -1.817 15.278 1.00 91.12 298 ARG A N 1
ATOM 2271 C CA . ARG A 1 298 ? 12.658 -2.816 16.121 1.00 91.12 298 ARG A CA 1
ATOM 2272 C C . ARG A 1 298 ? 11.715 -3.554 17.079 1.00 91.12 298 ARG A C 1
ATOM 2274 O O . ARG A 1 298 ? 12.144 -4.486 17.747 1.00 91.12 298 ARG A O 1
ATOM 2281 N N . GLU A 1 299 ? 10.452 -3.143 17.154 1.00 93.50 299 GLU A N 1
ATOM 2282 C CA . GLU A 1 299 ? 9.448 -3.642 18.096 1.00 93.50 299 GLU A CA 1
ATOM 2283 C C . GLU A 1 299 ? 8.333 -4.446 17.397 1.00 93.50 299 GLU A C 1
ATOM 2285 O O . GLU A 1 299 ? 7.192 -4.438 17.857 1.00 93.50 299 GLU A O 1
ATOM 2290 N N . LEU A 1 300 ? 8.647 -5.173 16.311 1.00 93.12 300 LEU A N 1
ATOM 2291 C CA . LEU A 1 300 ? 7.678 -6.025 15.593 1.00 93.12 300 LEU A CA 1
ATOM 2292 C C . LEU A 1 300 ? 6.902 -6.935 16.550 1.00 93.12 300 LEU A C 1
ATOM 2294 O O . LEU A 1 300 ? 5.677 -6.893 16.601 1.00 93.12 300 LEU A O 1
ATOM 2298 N N . ARG A 1 301 ? 7.633 -7.678 17.386 1.00 95.50 301 ARG A N 1
ATOM 2299 C CA . ARG A 1 301 ? 7.047 -8.601 18.359 1.00 95.50 301 ARG A CA 1
ATOM 2300 C C . ARG A 1 301 ? 6.049 -7.912 19.291 1.00 95.50 301 ARG A C 1
ATOM 2302 O O . ARG A 1 301 ? 4.998 -8.462 19.595 1.00 95.50 301 ARG A O 1
ATOM 2309 N N . ARG A 1 302 ? 6.353 -6.683 19.719 1.00 95.88 302 ARG A N 1
ATOM 2310 C CA . ARG A 1 302 ? 5.460 -5.905 20.582 1.00 95.88 302 ARG A CA 1
ATOM 2311 C C . ARG A 1 302 ? 4.186 -5.502 19.846 1.00 95.88 302 ARG A C 1
ATOM 2313 O O . ARG A 1 302 ? 3.123 -5.533 20.450 1.00 95.88 302 ARG A O 1
ATOM 2320 N N . CYS A 1 303 ? 4.283 -5.157 18.563 1.00 96.69 303 CYS A N 1
ATOM 2321 C CA . CYS A 1 303 ? 3.107 -4.928 17.733 1.00 96.69 303 CYS A CA 1
ATOM 2322 C C . CYS A 1 303 ? 2.267 -6.212 17.623 1.00 96.69 303 CYS A C 1
ATOM 2324 O O . CYS A 1 303 ? 1.059 -6.183 17.855 1.00 96.69 303 CYS A O 1
ATOM 2326 N N . GLU A 1 304 ? 2.880 -7.350 17.292 1.00 96.19 304 GLU A N 1
ATOM 2327 C CA . GLU A 1 304 ? 2.178 -8.624 17.074 1.00 96.19 304 GLU A CA 1
ATOM 2328 C C . GLU A 1 304 ? 1.463 -9.119 18.338 1.00 96.19 304 GLU A C 1
ATOM 2330 O O . GLU A 1 304 ? 0.297 -9.514 18.275 1.00 96.19 304 GLU A O 1
ATOM 2335 N N . GLU A 1 305 ? 2.127 -9.017 19.490 1.00 95.81 305 GLU A N 1
ATOM 2336 C CA . GLU A 1 305 ? 1.630 -9.451 20.801 1.00 95.81 305 GLU A CA 1
ATOM 2337 C C . GLU A 1 305 ? 0.778 -8.385 21.523 1.00 95.81 305 GLU A C 1
ATOM 2339 O O . GLU A 1 305 ? 0.243 -8.662 22.597 1.00 95.81 305 GLU A O 1
ATOM 2344 N N . ALA A 1 306 ? 0.631 -7.176 20.960 1.00 95.62 306 ALA A N 1
ATOM 2345 C CA . ALA A 1 306 ? -0.093 -6.073 21.596 1.00 95.62 306 ALA A CA 1
ATOM 2346 C C . ALA A 1 306 ? -1.522 -6.492 21.995 1.00 95.62 306 ALA A C 1
ATOM 2348 O O . ALA A 1 306 ? -2.252 -6.998 21.137 1.00 95.62 306 ALA A O 1
ATOM 2349 N N . PRO A 1 307 ? -1.967 -6.262 23.247 1.00 93.75 307 PRO A N 1
ATOM 2350 C CA . PRO A 1 307 ? -3.314 -6.620 23.692 1.00 93.75 307 PRO A CA 1
ATOM 2351 C C . PRO A 1 307 ? -4.388 -5.760 23.010 1.00 93.75 307 PRO A C 1
ATOM 2353 O O . PRO A 1 307 ? -4.101 -4.722 22.421 1.00 93.75 307 PRO A O 1
ATOM 2356 N N . VAL A 1 308 ? -5.661 -6.154 23.120 1.00 91.50 308 VAL A N 1
ATOM 2357 C CA . VAL A 1 308 ? -6.786 -5.381 22.550 1.00 91.50 308 VAL A CA 1
ATOM 2358 C C . VAL A 1 308 ? -6.945 -3.988 23.183 1.00 91.50 308 VAL A C 1
ATOM 2360 O O . VAL A 1 308 ? -7.523 -3.098 22.573 1.00 91.50 308 VAL A O 1
ATOM 2363 N N . SER A 1 309 ? -6.418 -3.778 24.393 1.00 91.56 309 SER A N 1
ATOM 2364 C CA . SER A 1 309 ? -6.406 -2.471 25.061 1.00 91.56 309 SER A CA 1
ATOM 2365 C C . SER A 1 309 ? -5.362 -1.502 24.502 1.00 91.56 309 SER A C 1
ATOM 2367 O O . SER A 1 309 ? -5.475 -0.306 24.758 1.00 91.56 309 SER A O 1
ATOM 2369 N N . ALA A 1 310 ? -4.353 -2.002 23.781 1.00 94.62 310 ALA A N 1
ATOM 2370 C CA . ALA A 1 310 ? -3.361 -1.162 23.122 1.00 94.62 310 ALA A CA 1
ATOM 2371 C C . ALA A 1 310 ? -3.993 -0.422 21.936 1.00 94.62 310 ALA A C 1
ATOM 2373 O O . ALA A 1 310 ? -4.970 -0.888 21.340 1.00 94.62 310 ALA A O 1
ATOM 2374 N N . GLY A 1 311 ? -3.422 0.722 21.573 1.00 95.50 311 GLY A N 1
ATOM 2375 C CA . GLY A 1 311 ? -3.855 1.513 20.433 1.00 95.50 311 GLY A CA 1
ATOM 2376 C C . GLY A 1 311 ? -3.779 0.714 19.131 1.00 95.50 311 GLY A C 1
ATOM 2377 O O . GLY A 1 311 ? -2.757 0.109 18.817 1.00 95.50 311 GLY A O 1
ATOM 2378 N N . HIS A 1 312 ? -4.860 0.704 18.358 1.00 96.75 312 HIS A N 1
ATOM 2379 C CA . HIS A 1 312 ? -4.934 0.037 17.058 1.00 96.75 312 HIS A CA 1
ATOM 2380 C C . HIS A 1 312 ? -6.023 0.677 16.200 1.00 96.75 312 HIS A C 1
ATOM 2382 O O . HIS A 1 312 ? -7.045 1.113 16.720 1.00 96.75 312 HIS A O 1
ATOM 2388 N N . LEU A 1 313 ? -5.822 0.703 14.884 1.00 98.19 313 LEU A N 1
ATOM 2389 C CA . LEU A 1 313 ? -6.853 1.141 13.942 1.00 98.19 313 LEU A CA 1
ATOM 2390 C C . LEU A 1 313 ? -7.876 0.025 13.727 1.00 98.19 313 LEU A C 1
ATOM 2392 O O . LEU A 1 313 ? -7.540 -1.160 13.833 1.00 98.19 313 LEU A O 1
ATOM 2396 N N . ARG A 1 314 ? -9.120 0.398 13.415 1.00 97.44 314 ARG A N 1
ATOM 2397 C CA . ARG A 1 314 ? -10.235 -0.548 13.321 1.00 97.44 314 ARG A CA 1
ATOM 2398 C C . ARG A 1 314 ? -10.941 -0.510 11.975 1.00 97.44 314 ARG A C 1
ATOM 2400 O O . ARG A 1 314 ? -11.269 0.560 11.467 1.00 97.44 314 ARG A O 1
ATOM 2407 N N . PHE A 1 315 ? -11.231 -1.702 11.475 1.00 97.81 315 PHE A N 1
ATOM 2408 C CA . PHE A 1 315 ? -12.228 -1.955 10.441 1.00 97.81 315 PHE A CA 1
ATOM 2409 C C . PHE A 1 315 ? -13.360 -2.797 11.022 1.00 97.81 315 PHE A C 1
ATOM 2411 O O . PHE A 1 315 ? -13.158 -3.517 12.003 1.00 97.81 315 PHE A O 1
ATOM 2418 N N . TYR A 1 316 ? -14.537 -2.735 10.415 1.00 95.19 316 TYR A N 1
ATOM 2419 C CA . TYR A 1 316 ? -15.652 -3.597 10.772 1.00 95.19 316 TYR A CA 1
ATOM 2420 C C . TYR A 1 316 ? -16.412 -4.080 9.541 1.00 95.19 316 TYR A C 1
ATOM 2422 O O . TYR A 1 316 ? -16.492 -3.390 8.523 1.00 95.19 316 TYR A O 1
ATOM 2430 N N . ARG A 1 317 ? -16.955 -5.294 9.629 1.00 89.88 317 ARG A N 1
ATOM 2431 C CA . ARG A 1 317 ? -17.862 -5.827 8.615 1.00 89.88 317 ARG A CA 1
ATOM 2432 C C . ARG A 1 317 ? -19.210 -5.126 8.749 1.00 89.88 317 ARG A C 1
ATOM 2434 O O . ARG A 1 317 ? -19.726 -4.961 9.852 1.00 89.88 317 ARG A O 1
ATOM 2441 N N . VAL A 1 318 ? -19.769 -4.701 7.623 1.00 80.81 318 VAL A N 1
ATOM 2442 C CA . VAL A 1 318 ? -21.146 -4.214 7.572 1.00 80.81 318 VAL A CA 1
ATOM 2443 C C . VAL A 1 318 ? -22.022 -5.382 7.174 1.00 80.81 318 VAL A C 1
ATOM 2445 O O . VAL A 1 318 ? -21.958 -5.856 6.041 1.00 80.81 318 VAL A O 1
ATOM 2448 N N . GLU A 1 319 ? -22.846 -5.840 8.108 1.00 63.06 319 GLU A N 1
ATOM 2449 C CA . GLU A 1 319 ? -23.986 -6.689 7.789 1.00 63.06 319 GLU A CA 1
ATOM 2450 C C . GLU A 1 319 ? -24.994 -5.824 7.027 1.00 63.06 319 GLU A C 1
ATOM 2452 O O . GLU A 1 319 ? -25.875 -5.180 7.591 1.00 63.06 319 GLU A O 1
ATOM 2457 N N . VAL A 1 320 ? -24.828 -5.734 5.708 1.00 48.56 320 VAL A N 1
ATOM 2458 C CA . VAL A 1 320 ? -25.966 -5.403 4.853 1.00 48.56 320 VAL A CA 1
ATOM 2459 C C . VAL A 1 320 ? -26.922 -6.572 5.034 1.00 48.56 320 VAL A C 1
ATOM 2461 O O . VAL A 1 320 ? -26.446 -7.701 4.944 1.00 48.56 320 VAL A O 1
ATOM 2464 N N . ASP A 1 321 ? -28.214 -6.324 5.278 1.00 35.12 321 ASP A N 1
ATOM 2465 C CA . ASP A 1 321 ? -29.282 -7.338 5.272 1.00 35.12 321 ASP A CA 1
ATOM 2466 C C . ASP A 1 321 ? -29.309 -8.068 3.910 1.00 35.12 321 ASP A C 1
ATOM 2468 O O . ASP A 1 321 ? -30.162 -7.862 3.043 1.00 35.12 321 ASP A O 1
ATOM 2472 N N . ARG A 1 322 ? -28.314 -8.913 3.673 1.00 34.81 322 ARG A N 1
ATOM 2473 C CA . ARG A 1 322 ? -28.305 -9.966 2.687 1.00 34.81 322 ARG A CA 1
ATOM 2474 C C . ARG A 1 322 ? -28.998 -11.099 3.404 1.00 34.81 322 ARG A C 1
ATOM 2476 O O . ARG A 1 322 ? -28.570 -11.531 4.465 1.00 34.81 322 ARG A O 1
ATOM 2483 N N . TYR A 1 323 ? -30.107 -11.540 2.833 1.00 30.52 323 TYR A N 1
ATOM 2484 C CA . TYR A 1 323 ? -30.791 -12.742 3.271 1.00 30.52 323 TYR A CA 1
ATOM 2485 C C . TYR A 1 323 ? -29.814 -13.923 3.136 1.00 30.52 323 TYR A C 1
ATOM 2487 O O . TYR A 1 323 ? -29.690 -14.512 2.061 1.00 30.52 323 TYR A O 1
ATOM 2495 N N . GLU A 1 324 ? -29.053 -14.208 4.192 1.00 30.06 324 GLU A N 1
ATOM 2496 C CA . GLU A 1 324 ? -28.224 -15.400 4.299 1.00 30.06 324 GLU A CA 1
ATOM 2497 C C . GLU A 1 324 ? -29.172 -16.580 4.502 1.00 30.06 324 GLU A C 1
ATOM 2499 O O . GLU A 1 324 ? -29.910 -16.662 5.485 1.00 30.06 324 GLU A O 1
ATOM 2504 N N . TYR A 1 325 ? -29.200 -17.499 3.537 1.00 30.44 325 TYR A N 1
ATOM 2505 C CA . TYR A 1 325 ? -29.815 -18.800 3.769 1.00 30.44 325 TYR A CA 1
ATOM 2506 C C . TYR A 1 325 ? -29.092 -19.448 4.956 1.00 30.44 325 TYR A C 1
ATOM 2508 O O . TYR A 1 325 ? -27.870 -19.383 4.999 1.00 30.44 325 TYR A O 1
ATOM 2516 N N . ASN A 1 326 ? -29.834 -20.051 5.895 1.00 32.03 326 ASN A N 1
ATOM 2517 C CA . ASN A 1 326 ? -29.376 -20.709 7.134 1.00 32.03 326 ASN A CA 1
ATOM 2518 C C . ASN A 1 326 ? -27.910 -21.185 7.125 1.00 32.03 326 ASN A C 1
ATOM 2520 O O . ASN A 1 326 ? -27.635 -22.346 6.824 1.00 32.03 326 ASN A O 1
ATOM 2524 N N . VAL A 1 327 ? -26.953 -20.307 7.409 1.00 37.34 327 VAL A N 1
ATOM 2525 C CA . VAL A 1 327 ? -25.539 -20.683 7.461 1.00 37.34 327 VAL A CA 1
ATOM 2526 C C . VAL A 1 327 ? -25.300 -21.450 8.752 1.00 37.34 327 VAL A C 1
ATOM 2528 O O . VAL A 1 327 ? -25.651 -20.985 9.834 1.00 37.34 327 VAL A O 1
ATOM 2531 N N . VAL A 1 328 ? -24.717 -22.643 8.645 1.00 41.09 328 VAL A N 1
ATOM 2532 C CA . VAL A 1 328 ? -24.182 -23.328 9.823 1.00 41.09 328 VAL A CA 1
ATOM 2533 C C . VAL A 1 328 ? -22.948 -22.544 10.263 1.00 41.09 328 VAL A C 1
ATOM 2535 O O . VAL A 1 328 ? -22.006 -22.441 9.474 1.00 41.09 328 VAL A O 1
ATOM 2538 N N . PRO A 1 329 ? -22.921 -21.978 11.479 1.00 40.72 329 PRO A N 1
ATOM 2539 C CA . PRO A 1 329 ? -21.759 -21.244 11.946 1.00 40.72 329 PRO A CA 1
ATOM 2540 C C . PRO A 1 329 ? -20.563 -22.198 12.059 1.00 40.72 329 PRO A C 1
ATOM 2542 O O . PRO A 1 329 ? -20.606 -23.173 12.807 1.00 40.72 329 PRO A O 1
ATOM 2545 N N . PHE A 1 330 ? -19.489 -21.905 11.328 1.00 46.00 330 PHE A N 1
ATOM 2546 C CA . PHE A 1 330 ? -18.191 -22.561 11.476 1.00 46.00 330 PHE A CA 1
ATOM 2547 C C . PHE A 1 330 ? -17.085 -21.502 11.477 1.00 46.00 330 PHE A C 1
ATOM 2549 O O . PHE A 1 330 ? -17.250 -20.404 10.946 1.00 46.00 330 PHE A O 1
ATOM 2556 N N . ARG A 1 331 ? -15.957 -21.808 12.113 1.00 45.28 331 ARG A N 1
ATOM 2557 C CA . ARG A 1 331 ? -14.769 -20.951 12.087 1.00 45.28 331 ARG A CA 1
ATOM 2558 C C . ARG A 1 331 ? -13.972 -21.269 10.829 1.00 45.28 331 ARG A C 1
ATOM 2560 O O . ARG A 1 331 ? -13.498 -22.390 10.687 1.00 45.28 331 ARG A O 1
ATOM 2567 N N . GLU A 1 332 ? -13.770 -20.293 9.947 1.00 44.88 332 GLU A N 1
ATOM 2568 C CA . GLU A 1 332 ? -12.969 -20.495 8.726 1.00 44.88 332 GLU A CA 1
ATOM 2569 C C . GLU A 1 332 ? -11.522 -20.916 9.027 1.00 44.88 332 GLU A C 1
ATOM 2571 O O . GLU A 1 332 ? -10.935 -21.696 8.279 1.00 44.88 332 GLU A O 1
ATOM 2576 N N . SER A 1 333 ? -10.968 -20.471 10.160 1.00 44.34 333 SER A N 1
ATOM 2577 C CA . SER A 1 333 ? -9.642 -20.873 10.643 1.00 44.34 333 SER A CA 1
ATOM 2578 C C . SER A 1 333 ? -9.591 -22.287 11.240 1.00 44.34 333 SER A C 1
ATOM 2580 O O . SER A 1 333 ? -8.503 -22.834 11.411 1.00 44.34 333 SER A O 1
ATOM 2582 N N . ASP A 1 334 ? -10.744 -22.896 11.536 1.00 50.97 334 ASP A N 1
ATOM 2583 C CA . ASP A 1 334 ? -10.865 -24.249 12.081 1.00 50.97 334 ASP A CA 1
ATOM 2584 C C . ASP A 1 334 ? -12.021 -24.995 11.406 1.00 50.97 334 ASP A C 1
ATOM 2586 O O . ASP A 1 334 ? -13.145 -25.078 11.905 1.00 50.97 334 ASP A O 1
ATOM 2590 N N . VAL A 1 335 ? -11.719 -25.573 10.246 1.00 49.22 335 VAL A N 1
ATOM 2591 C CA . VAL A 1 335 ? -12.662 -26.308 9.392 1.00 49.22 335 VAL A CA 1
ATOM 2592 C C . VAL A 1 335 ? -13.320 -27.494 10.124 1.00 49.22 335 VAL A C 1
ATOM 2594 O O . VAL A 1 335 ? -14.405 -27.928 9.747 1.00 49.22 335 VAL A O 1
ATOM 2597 N N . ALA A 1 336 ? -12.699 -28.018 11.189 1.00 58.16 336 ALA A N 1
ATOM 2598 C CA . ALA A 1 336 ? -13.256 -29.095 12.012 1.00 58.16 336 ALA A CA 1
ATOM 2599 C C . ALA A 1 336 ? -14.368 -28.627 12.970 1.00 58.16 336 ALA A C 1
ATOM 2601 O O . ALA A 1 336 ? -15.058 -29.458 13.556 1.00 58.16 336 ALA A O 1
ATOM 2602 N N . SER A 1 337 ? -14.565 -27.313 13.116 1.00 54.47 337 SER A N 1
ATOM 2603 C CA . SER A 1 337 ? -15.664 -26.731 13.897 1.00 54.47 337 SER A CA 1
ATOM 2604 C C . SER A 1 337 ? -17.036 -26.841 13.217 1.00 54.47 337 SER A C 1
ATOM 2606 O O . SER A 1 337 ? -18.053 -26.545 13.844 1.00 54.47 337 SER A O 1
ATOM 2608 N N . TRP A 1 338 ? -17.083 -27.275 11.952 1.00 54.06 338 TRP A N 1
ATOM 2609 C CA . TRP A 1 338 ? -18.327 -27.524 11.229 1.00 54.06 338 TRP A CA 1
ATOM 2610 C C . TRP A 1 338 ? -19.079 -28.723 11.827 1.00 54.06 338 TRP A C 1
ATOM 2612 O O . TRP A 1 338 ? -18.506 -29.793 12.039 1.00 54.06 338 TRP A O 1
ATOM 2622 N N . THR A 1 339 ? -20.378 -28.558 12.080 1.00 51.03 339 THR A N 1
ATOM 2623 C CA . THR A 1 339 ? -21.255 -29.622 12.590 1.00 51.03 339 THR A CA 1
ATOM 2624 C C . THR A 1 339 ? -22.404 -29.852 11.613 1.00 51.03 339 THR A C 1
ATOM 2626 O O . THR A 1 339 ? -23.041 -28.904 11.167 1.00 51.03 339 THR A O 1
ATOM 2629 N N . GLY A 1 340 ? -22.641 -31.110 11.235 1.00 46.47 340 GLY A N 1
ATOM 2630 C CA . GLY A 1 340 ? -23.714 -31.458 10.304 1.00 46.47 340 GLY A CA 1
ATOM 2631 C C . GLY A 1 340 ? -25.083 -31.354 10.975 1.00 46.47 340 GLY A C 1
ATOM 2632 O O . GLY A 1 340 ? -25.332 -32.047 11.959 1.00 46.47 340 GLY A O 1
ATOM 2633 N N . ASP A 1 341 ? -25.953 -30.504 10.433 1.00 41.81 341 ASP A N 1
ATOM 2634 C CA . ASP A 1 341 ? -27.377 -30.406 10.776 1.00 41.81 341 ASP A CA 1
ATOM 2635 C C . ASP A 1 341 ? -28.196 -30.857 9.554 1.00 41.81 341 ASP A C 1
ATOM 2637 O O . ASP A 1 341 ? -27.857 -30.516 8.419 1.00 41.81 341 ASP A O 1
ATOM 2641 N N . ASP A 1 342 ? -29.278 -31.607 9.771 1.00 35.28 342 ASP A N 1
ATOM 2642 C CA . ASP A 1 342 ? -30.198 -32.084 8.729 1.00 35.28 342 ASP A CA 1
ATOM 2643 C C . ASP A 1 342 ? -30.865 -30.934 7.937 1.00 35.28 342 ASP A C 1
ATOM 2645 O O . ASP A 1 342 ? -31.450 -31.159 6.875 1.00 35.28 342 ASP A O 1
ATOM 2649 N N . LEU A 1 343 ? -30.781 -29.693 8.435 1.00 31.34 343 LEU A N 1
ATOM 2650 C CA . LEU A 1 343 ? -31.267 -28.471 7.781 1.00 31.34 343 LEU A CA 1
ATOM 2651 C C . LEU A 1 343 ? -30.150 -27.578 7.196 1.00 31.34 343 LEU A C 1
ATOM 2653 O O . LEU A 1 343 ? -30.436 -26.485 6.697 1.00 31.34 343 LEU A O 1
ATOM 2657 N N . ALA A 1 344 ? -28.890 -28.022 7.234 1.00 36.12 344 ALA A N 1
ATOM 2658 C CA . ALA A 1 344 ? -27.738 -27.305 6.693 1.00 36.12 344 ALA A CA 1
ATOM 2659 C C . ALA A 1 344 ? -27.628 -27.449 5.165 1.00 36.12 344 ALA A C 1
ATOM 2661 O O . ALA A 1 344 ? -27.548 -28.553 4.636 1.00 36.12 344 ALA A O 1
ATOM 2662 N N . TRP A 1 345 ? -27.560 -26.331 4.437 1.00 36.91 345 TRP A N 1
ATOM 2663 C CA . TRP A 1 345 ? -27.396 -26.310 2.970 1.00 36.91 345 TRP A CA 1
ATOM 2664 C C . TRP A 1 345 ? -25.931 -26.172 2.515 1.00 36.91 345 TRP A C 1
ATOM 2666 O O . TRP A 1 345 ? -25.651 -26.227 1.317 1.00 36.91 345 TRP A O 1
ATOM 2676 N N . TRP A 1 346 ? -25.004 -25.978 3.459 1.00 36.47 346 TRP A N 1
ATOM 2677 C CA . TRP A 1 346 ? -23.570 -25.821 3.210 1.00 36.47 346 TRP A CA 1
ATOM 2678 C C . TRP A 1 346 ? -22.839 -27.157 3.428 1.00 36.47 346 TRP A C 1
ATOM 2680 O O . TRP A 1 346 ? -22.973 -27.728 4.515 1.00 36.47 346 TRP A O 1
ATOM 2690 N N . PRO A 1 347 ? -22.079 -27.678 2.443 1.00 42.28 347 PRO A N 1
ATOM 2691 C CA . PRO A 1 347 ? -21.401 -28.965 2.577 1.00 42.28 347 PRO A CA 1
ATOM 2692 C C . PRO A 1 347 ? -20.260 -28.897 3.597 1.00 42.28 347 PRO A C 1
ATOM 2694 O O . PRO A 1 347 ? -19.705 -27.826 3.847 1.00 42.28 347 PRO A O 1
ATOM 2697 N N . ASN A 1 348 ? -19.879 -30.057 4.143 1.00 46.53 348 ASN A N 1
ATOM 2698 C CA . ASN A 1 348 ? -18.709 -30.194 5.007 1.00 46.53 348 ASN A CA 1
ATOM 2699 C C . ASN A 1 348 ? -17.480 -29.573 4.308 1.00 46.53 348 ASN A C 1
ATOM 2701 O O . ASN A 1 348 ? -17.059 -30.073 3.258 1.00 46.53 348 ASN A O 1
ATOM 2705 N N . PRO A 1 349 ? -16.878 -28.503 4.856 1.00 46.12 349 PRO A N 1
ATOM 2706 C CA . PRO A 1 349 ? -15.759 -27.830 4.212 1.00 46.12 349 PRO A CA 1
ATOM 2707 C C . PRO A 1 349 ? -14.470 -28.673 4.209 1.00 46.12 349 PRO A C 1
ATOM 2709 O O . PRO A 1 349 ? -13.521 -28.327 3.517 1.00 46.12 349 PRO A O 1
ATOM 2712 N N . GLN A 1 350 ? -14.427 -29.826 4.887 1.00 44.91 350 GLN A N 1
ATOM 2713 C CA . GLN A 1 350 ? -13.358 -30.820 4.701 1.00 44.91 350 GLN A CA 1
ATOM 2714 C C . GLN A 1 350 ? -13.544 -31.700 3.450 1.00 44.91 350 GLN A C 1
ATOM 2716 O O . GLN A 1 350 ? -12.620 -32.403 3.045 1.00 44.91 350 GLN A O 1
ATOM 2721 N N . GLU A 1 351 ? -14.717 -31.655 2.813 1.00 43.03 351 GLU A N 1
ATOM 2722 C CA . GLU A 1 351 ? -15.092 -32.506 1.677 1.00 43.03 351 GLU A CA 1
ATOM 2723 C C . GLU A 1 351 ? -15.218 -31.741 0.346 1.00 43.03 351 GLU A C 1
ATOM 2725 O O . GLU A 1 351 ? -15.556 -32.359 -0.662 1.00 43.03 351 GLU A O 1
ATOM 2730 N N . PHE A 1 352 ? -14.929 -30.426 0.327 1.00 30.75 352 PHE A N 1
ATOM 2731 C CA . PHE A 1 352 ? -15.056 -29.478 -0.801 1.00 30.75 352 PHE A CA 1
ATOM 2732 C C . PHE A 1 352 ? -15.322 -30.113 -2.178 1.00 30.75 352 PHE A C 1
ATOM 2734 O O . PHE A 1 352 ? -14.398 -30.380 -2.954 1.00 30.75 352 PHE A O 1
ATOM 2741 N N . ARG A 1 353 ? -16.604 -30.293 -2.521 1.00 33.72 353 ARG A N 1
ATOM 2742 C CA . ARG A 1 353 ? -17.059 -30.568 -3.890 1.00 33.72 353 ARG A CA 1
ATOM 2743 C C . ARG A 1 353 ? -18.428 -29.932 -4.158 1.00 33.72 353 ARG A C 1
ATOM 2745 O O . ARG A 1 353 ? -19.447 -30.535 -3.865 1.00 33.72 353 ARG A O 1
ATOM 2752 N N . ALA A 1 354 ? -18.378 -28.763 -4.805 1.00 28.75 354 ALA A N 1
ATOM 2753 C CA . ALA A 1 354 ? -19.400 -28.143 -5.664 1.00 28.75 354 ALA A CA 1
ATOM 2754 C C . ALA A 1 354 ? -20.769 -27.739 -5.062 1.00 28.75 354 ALA A C 1
ATOM 2756 O O . ALA A 1 354 ? -21.291 -28.340 -4.134 1.00 28.75 354 ALA A O 1
ATOM 2757 N N . CYS A 1 355 ? -21.375 -26.710 -5.666 1.00 30.77 355 CYS A N 1
ATOM 2758 C CA . CYS A 1 355 ? -22.798 -26.378 -5.527 1.00 30.77 355 CYS A CA 1
ATOM 2759 C C . CYS A 1 355 ? -23.592 -27.012 -6.689 1.00 30.77 355 CYS A C 1
ATOM 2761 O O . CYS A 1 355 ? -23.074 -27.117 -7.803 1.00 30.77 355 CYS A O 1
ATOM 2763 N N . PHE A 1 356 ? -24.856 -27.397 -6.461 1.00 33.78 356 PHE A N 1
ATOM 2764 C CA . PHE A 1 356 ? -25.626 -28.259 -7.377 1.00 33.78 356 PHE A CA 1
ATOM 2765 C C . PHE A 1 356 ? -26.926 -27.617 -7.902 1.00 33.78 356 PHE A C 1
ATOM 2767 O O . PHE A 1 356 ? -27.638 -26.936 -7.166 1.00 33.78 356 PHE A O 1
ATOM 2774 N N . ILE A 1 357 ? -27.303 -27.911 -9.158 1.00 35.34 357 ILE A N 1
ATOM 2775 C CA . ILE A 1 357 ? -28.648 -27.645 -9.714 1.00 35.34 357 ILE A CA 1
ATOM 2776 C C . ILE A 1 357 ? -29.190 -28.912 -10.401 1.00 35.34 357 ILE A C 1
ATOM 2778 O O . ILE A 1 357 ? -28.535 -29.492 -11.264 1.00 35.34 357 ILE A O 1
ATOM 2782 N N . LYS A 1 358 ? -30.422 -29.310 -10.043 1.00 34.81 358 LYS A N 1
ATOM 2783 C CA . LYS A 1 358 ? -31.155 -30.480 -10.573 1.00 34.81 358 LYS A CA 1
ATOM 2784 C C . LYS A 1 358 ? -32.124 -30.086 -11.701 1.00 34.81 358 LYS A C 1
ATOM 2786 O O . LYS A 1 358 ? -32.997 -29.246 -11.481 1.00 34.8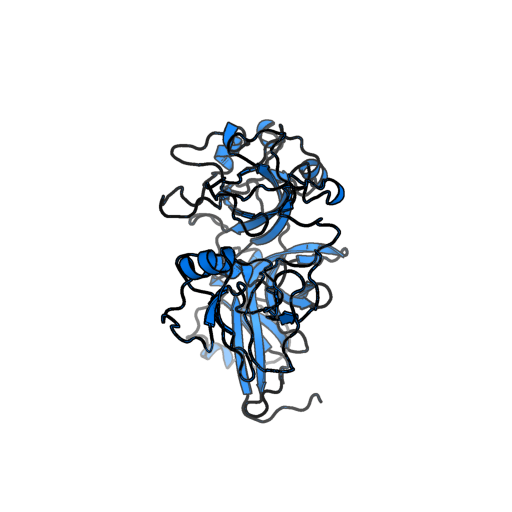1 358 LYS A O 1
ATOM 2791 N N . VAL A 1 359 ? -32.029 -30.724 -12.873 1.00 34.59 359 VAL A N 1
ATOM 2792 C CA . VAL A 1 359 ? -32.943 -30.529 -14.027 1.00 34.59 359 VAL A CA 1
ATOM 2793 C C . VAL A 1 359 ? -33.708 -31.826 -14.341 1.00 34.59 359 VAL A C 1
ATOM 2795 O O . VAL A 1 359 ? -33.139 -32.906 -14.226 1.00 34.59 359 VAL A O 1
ATOM 2798 N N . ILE A 1 360 ? -34.993 -31.724 -14.718 1.00 34.41 360 ILE A N 1
ATOM 2799 C CA . ILE A 1 360 ? -35.942 -32.849 -14.873 1.00 34.41 360 ILE A CA 1
ATOM 2800 C C . ILE A 1 360 ? -36.636 -32.776 -16.260 1.00 34.41 360 ILE A C 1
ATOM 2802 O O . ILE A 1 360 ? -37.337 -31.796 -16.516 1.00 34.41 360 ILE A O 1
ATOM 2806 N N . PRO A 1 361 ? -36.488 -33.765 -17.162 1.00 36.75 361 PRO A N 1
ATOM 2807 C CA . PRO A 1 361 ? -37.259 -33.901 -18.409 1.00 36.75 361 PRO A CA 1
ATOM 2808 C C . PRO A 1 361 ? -38.332 -35.013 -18.312 1.00 36.75 361 PRO A C 1
ATOM 2810 O O . PRO A 1 361 ? -38.258 -35.794 -17.383 1.00 36.75 361 PRO A O 1
ATOM 2813 N N . PRO A 1 362 ? -39.314 -35.119 -19.224 1.00 28.83 362 PRO A N 1
ATOM 2814 C CA . PRO A 1 362 ? -40.215 -36.267 -19.415 1.00 28.83 362 PRO A CA 1
ATOM 2815 C C . PRO A 1 362 ? -39.845 -37.078 -20.688 1.00 28.83 362 PRO A C 1
ATOM 2817 O O . PRO A 1 362 ? -38.941 -36.662 -21.423 1.00 28.83 362 PRO A O 1
ATOM 2820 N N . PRO A 1 363 ? -40.523 -38.199 -21.014 1.00 34.75 363 PRO A N 1
ATOM 2821 C CA . PRO A 1 363 ? -40.081 -39.131 -22.037 1.00 34.75 363 PRO A CA 1
ATOM 2822 C C . PRO A 1 363 ? -40.906 -39.005 -23.320 1.00 34.75 363 PRO A C 1
ATOM 2824 O O . PRO A 1 363 ? -42.108 -38.772 -23.283 1.00 34.75 363 PRO A O 1
ATOM 2827 N N . GLU A 1 364 ? -40.255 -39.250 -24.459 1.00 33.53 364 GLU A N 1
ATOM 2828 C CA . GLU A 1 364 ? -40.636 -40.333 -25.375 1.00 33.53 364 GLU A CA 1
ATOM 2829 C C . GLU A 1 364 ? -39.531 -40.557 -26.436 1.00 33.53 364 GLU A C 1
ATOM 2831 O O . GLU A 1 364 ? -39.067 -39.638 -27.107 1.00 33.53 364 GLU A O 1
ATOM 2836 N N . ASN A 1 365 ? -39.102 -41.819 -26.564 1.00 37.72 365 ASN A N 1
ATOM 2837 C CA . ASN A 1 365 ? -38.384 -42.426 -27.698 1.00 37.72 365 ASN A CA 1
ATOM 2838 C C . ASN A 1 365 ? -36.968 -41.956 -28.098 1.00 37.72 365 ASN A C 1
ATOM 2840 O O . ASN A 1 365 ? -36.626 -42.012 -29.279 1.00 37.72 365 ASN A O 1
ATOM 2844 N N . PHE A 1 366 ? -36.075 -41.655 -27.146 1.00 36.09 366 PHE A N 1
ATOM 2845 C CA . PHE A 1 366 ? -34.636 -41.540 -27.453 1.00 36.09 366 PHE A CA 1
ATOM 2846 C C . PHE A 1 366 ? -33.750 -42.420 -26.545 1.00 36.09 366 PHE A C 1
ATOM 2848 O O . PHE A 1 366 ? -33.660 -42.176 -25.343 1.00 36.09 366 PHE A O 1
ATOM 2855 N N . PRO A 1 367 ? -33.037 -43.431 -27.090 1.00 36.50 367 PRO A N 1
ATOM 2856 C CA . PRO A 1 367 ? -32.269 -44.418 -26.316 1.00 36.50 367 PRO A CA 1
ATOM 2857 C C . PRO A 1 367 ? -30.951 -43.893 -25.705 1.00 36.50 367 PRO A C 1
ATOM 2859 O O . PRO A 1 367 ? -30.079 -44.687 -25.363 1.00 36.50 367 PRO A O 1
ATOM 2862 N N . ARG A 1 368 ? -30.766 -42.569 -25.571 1.00 36.44 368 ARG A N 1
ATOM 2863 C CA . ARG A 1 368 ? -29.527 -41.956 -25.043 1.00 36.44 368 ARG A CA 1
ATOM 2864 C C . ARG A 1 368 ? -29.713 -41.114 -23.771 1.00 36.44 368 ARG A C 1
ATOM 2866 O O . ARG A 1 368 ? -28.745 -40.515 -23.317 1.00 36.44 368 ARG A O 1
ATOM 2873 N N . CYS A 1 369 ? -30.907 -41.080 -23.178 1.00 39.25 369 CYS A N 1
ATOM 2874 C CA . CYS A 1 369 ? -31.181 -40.318 -21.952 1.00 39.25 369 CYS A CA 1
ATOM 2875 C C . CYS A 1 369 ? -31.106 -41.217 -20.697 1.00 39.25 369 CYS A C 1
ATOM 2877 O O . CYS A 1 369 ? -31.628 -42.333 -20.688 1.00 39.25 369 CYS A O 1
ATOM 2879 N N . VAL A 1 370 ? -30.423 -40.753 -19.643 1.00 42.78 370 VAL A N 1
ATOM 2880 C CA . VAL A 1 370 ? -30.192 -41.486 -18.382 1.00 42.78 370 VAL A CA 1
ATOM 2881 C C . VAL A 1 370 ? -31.400 -41.349 -17.449 1.00 42.78 370 VAL A C 1
ATOM 2883 O O . VAL A 1 370 ? -31.685 -40.241 -17.026 1.00 42.78 370 VAL A O 1
ATOM 2886 N N . ARG A 1 371 ? -32.124 -42.428 -17.119 1.00 45.97 371 ARG A N 1
ATOM 2887 C CA . ARG A 1 371 ? -33.395 -42.370 -16.354 1.00 45.97 371 ARG A CA 1
ATOM 2888 C C . ARG A 1 371 ? -33.233 -41.989 -14.867 1.00 45.97 371 ARG A C 1
ATOM 2890 O O . ARG A 1 371 ? -32.354 -42.528 -14.203 1.00 45.97 371 ARG A O 1
ATOM 2897 N N . ASP A 1 372 ? -34.111 -41.124 -14.352 1.00 43.72 372 ASP A N 1
ATOM 2898 C CA . ASP A 1 372 ? -34.264 -40.754 -12.935 1.00 43.72 372 ASP A CA 1
ATOM 2899 C C . ASP A 1 372 ? -35.086 -41.839 -12.192 1.00 43.72 372 ASP A C 1
ATOM 2901 O O . ASP A 1 372 ? -36.179 -42.188 -12.643 1.00 43.72 372 ASP A O 1
ATOM 2905 N N . PRO A 1 373 ? -34.600 -42.398 -11.065 1.00 45.41 373 PRO A N 1
ATOM 2906 C CA . PRO A 1 373 ? -35.294 -43.470 -10.341 1.00 45.41 373 PRO A CA 1
ATOM 2907 C C . PRO A 1 373 ? -36.599 -43.063 -9.634 1.00 45.41 373 PRO A C 1
ATOM 2909 O O . PRO A 1 373 ? -37.403 -43.938 -9.320 1.00 45.41 373 PRO A O 1
ATOM 2912 N N . ALA A 1 374 ? -36.800 -41.776 -9.327 1.00 45.59 374 ALA A N 1
ATOM 2913 C CA . ALA A 1 374 ? -37.930 -41.275 -8.534 1.00 45.59 374 ALA A CA 1
ATOM 2914 C C . ALA A 1 374 ? -39.087 -40.740 -9.395 1.00 45.59 374 ALA A C 1
ATOM 2916 O O . ALA A 1 374 ? -40.232 -40.690 -8.949 1.00 45.59 374 ALA A O 1
ATOM 2917 N N . LEU A 1 375 ? -38.794 -40.349 -10.633 1.00 46.97 375 LEU A N 1
ATOM 2918 C CA . LEU A 1 375 ? -39.752 -39.871 -11.623 1.00 46.97 375 LEU A CA 1
ATOM 2919 C C . LEU A 1 375 ? -39.582 -40.771 -12.846 1.00 46.97 375 LEU A C 1
ATOM 2921 O O . LEU A 1 375 ? -38.751 -40.482 -13.698 1.00 46.97 375 LEU A O 1
ATOM 2925 N N . GLY A 1 376 ? -40.319 -41.888 -12.899 1.00 45.16 376 GLY A N 1
ATOM 2926 C CA . GLY A 1 376 ? -40.069 -43.026 -13.808 1.00 45.16 376 GLY A CA 1
ATOM 2927 C C . GLY A 1 376 ? -39.968 -42.715 -15.311 1.00 45.16 376 GLY A C 1
ATOM 2928 O O . GLY A 1 376 ? -39.494 -43.545 -16.084 1.00 45.16 376 GLY A O 1
ATOM 2929 N N . ASP A 1 377 ? -40.344 -41.501 -15.690 1.00 47.66 377 ASP A N 1
ATOM 2930 C CA . ASP A 1 377 ? -40.456 -40.977 -17.039 1.00 47.66 377 ASP A CA 1
ATOM 2931 C C . ASP A 1 377 ? -39.407 -39.872 -17.342 1.00 47.66 377 ASP A C 1
ATOM 2933 O O . ASP A 1 377 ? -39.450 -39.243 -18.393 1.00 47.66 377 ASP A O 1
ATOM 29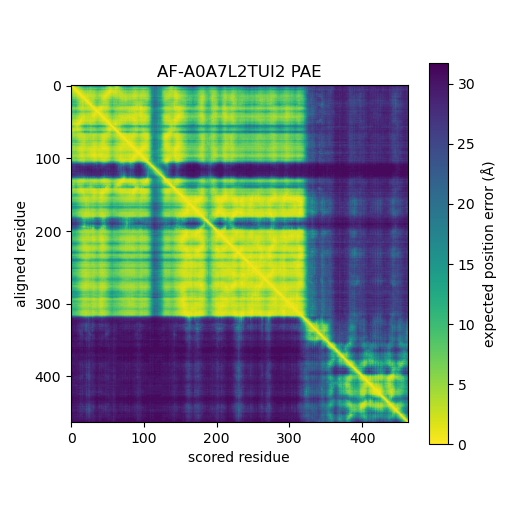37 N N . ALA A 1 378 ? -38.425 -39.640 -16.457 1.00 44.97 378 ALA A N 1
ATOM 2938 C CA . ALA A 1 378 ? -37.491 -38.507 -16.525 1.00 44.97 378 ALA A CA 1
ATOM 2939 C C . ALA A 1 378 ? -36.000 -38.870 -16.631 1.00 44.97 378 ALA A C 1
ATOM 2941 O O . ALA A 1 378 ? -35.614 -39.995 -16.344 1.00 44.97 378 ALA A O 1
ATOM 2942 N N . SER A 1 379 ? -35.140 -37.913 -17.015 1.00 45.81 379 SER A N 1
ATOM 2943 C CA . SER A 1 379 ? -33.668 -38.040 -17.086 1.00 45.81 379 SER A CA 1
ATOM 2944 C C . SER A 1 379 ? -32.887 -36.823 -16.570 1.00 45.81 379 SER A C 1
ATOM 2946 O O . SER A 1 379 ? -32.837 -35.800 -17.237 1.00 45.81 379 SER A O 1
ATOM 2948 N N . ALA A 1 380 ? -32.207 -36.909 -15.429 1.00 45.75 380 ALA A N 1
ATOM 2949 C CA . ALA A 1 380 ? -31.493 -35.757 -14.869 1.00 45.75 380 ALA A CA 1
ATOM 2950 C C . ALA A 1 380 ? -30.083 -35.553 -15.465 1.00 45.75 380 ALA A C 1
ATOM 2952 O O . ALA A 1 380 ? -29.367 -36.513 -15.744 1.00 45.75 380 ALA A O 1
ATOM 2953 N N . ALA A 1 381 ? -29.668 -34.293 -15.621 1.00 45.97 381 ALA A N 1
ATOM 2954 C CA . ALA A 1 381 ? -28.283 -33.904 -15.894 1.00 45.97 381 ALA A CA 1
ATOM 2955 C C . ALA A 1 381 ? -27.887 -32.740 -14.975 1.00 45.97 381 ALA A C 1
ATOM 2957 O O . ALA A 1 381 ? -28.693 -31.831 -14.753 1.00 45.97 381 ALA A O 1
ATOM 2958 N N . CYS A 1 382 ? -26.659 -32.776 -14.454 1.00 45.28 382 CYS A N 1
ATOM 2959 C CA . CYS A 1 382 ? -26.116 -31.747 -13.574 1.00 45.28 382 CYS A CA 1
ATOM 2960 C C . CYS A 1 382 ? -25.232 -30.788 -14.380 1.00 45.28 382 CYS A C 1
ATOM 2962 O O . CYS A 1 382 ? -24.390 -31.217 -15.173 1.00 45.28 382 CYS A O 1
ATOM 2964 N N . VAL A 1 383 ? -25.417 -29.486 -14.165 1.00 44.53 383 VAL A N 1
ATOM 2965 C CA . VAL A 1 383 ? -24.541 -28.438 -14.704 1.00 44.53 383 VAL A CA 1
ATOM 2966 C C . VAL A 1 383 ? -23.748 -27.864 -13.536 1.00 44.53 383 VAL A C 1
ATOM 2968 O O . VAL A 1 383 ? -24.341 -27.356 -12.586 1.00 44.53 383 VAL A O 1
ATOM 2971 N N . GLU A 1 384 ? -22.426 -28.005 -13.589 1.00 44.03 384 GLU A N 1
ATOM 2972 C CA . GLU A 1 384 ? -21.491 -27.545 -12.559 1.00 44.03 384 GLU A CA 1
ATOM 2973 C C . GLU A 1 384 ? -21.011 -26.122 -12.874 1.00 44.03 384 GLU A C 1
ATOM 2975 O O . GLU A 1 384 ? -20.623 -25.833 -14.011 1.00 44.03 384 GLU A O 1
ATOM 2980 N N . PHE A 1 385 ? -20.991 -25.258 -11.853 1.00 46.31 385 PHE A N 1
ATOM 2981 C CA . PHE A 1 385 ? -20.346 -23.944 -11.896 1.00 46.31 385 PHE A CA 1
ATOM 2982 C C . PHE A 1 385 ? -19.246 -23.882 -10.837 1.00 46.31 385 PHE A C 1
ATOM 2984 O O . PHE A 1 385 ? -19.491 -24.185 -9.667 1.00 46.31 385 PHE A O 1
ATOM 2991 N N . LYS A 1 386 ? -18.047 -23.447 -11.228 1.00 42.22 386 LYS A N 1
ATOM 2992 C CA . LYS A 1 386 ? -16.978 -23.126 -10.280 1.00 42.22 386 LYS A CA 1
ATOM 2993 C C . LYS A 1 386 ? -17.017 -21.637 -9.965 1.00 42.22 386 LYS A C 1
ATOM 2995 O O . LYS A 1 386 ? -16.697 -20.811 -10.810 1.00 42.22 386 LYS A O 1
ATOM 3000 N N . CYS A 1 387 ? -17.423 -21.320 -8.741 1.00 41.81 387 CYS A N 1
ATOM 3001 C CA . CYS A 1 387 ? -17.692 -19.964 -8.278 1.00 41.81 387 CYS A CA 1
ATOM 3002 C C . CYS A 1 387 ? -16.798 -19.644 -7.074 1.00 41.81 387 CYS A C 1
ATOM 3004 O O . CYS A 1 387 ? -17.251 -19.730 -5.938 1.00 41.81 387 CYS A O 1
ATOM 3006 N N . ALA A 1 388 ? -15.530 -19.309 -7.303 1.00 34.47 388 ALA A N 1
ATOM 3007 C CA . ALA A 1 388 ? -14.666 -18.753 -6.262 1.00 34.47 388 ALA A CA 1
ATOM 3008 C C . ALA A 1 388 ? -14.285 -17.320 -6.657 1.00 34.47 388 ALA A C 1
ATOM 3010 O O . ALA A 1 388 ? -13.825 -17.105 -7.775 1.00 34.47 388 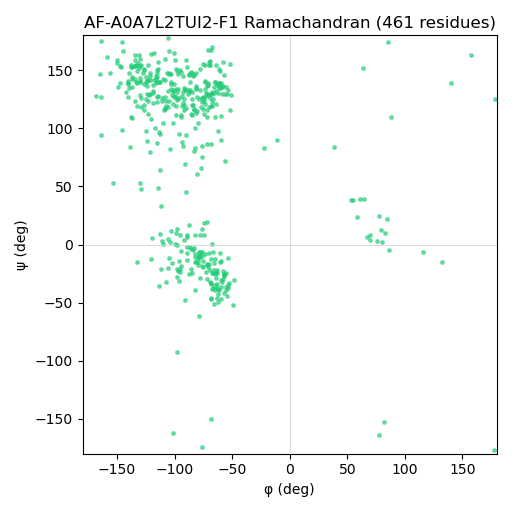ALA A O 1
ATOM 3011 N N . GLY A 1 389 ? -14.506 -16.350 -5.762 1.00 38.59 389 GLY A N 1
ATOM 3012 C CA . GLY A 1 389 ? -14.058 -14.960 -5.942 1.00 38.59 389 GLY A CA 1
ATOM 3013 C C . GLY A 1 389 ? -14.890 -14.079 -6.886 1.00 38.59 389 GLY A C 1
ATOM 3014 O O . GLY A 1 389 ? -14.357 -13.116 -7.428 1.00 38.59 389 GLY A O 1
ATOM 3015 N N . MET A 1 390 ? -16.173 -14.381 -7.110 1.00 41.25 390 MET A N 1
ATOM 3016 C CA . MET A 1 390 ? -17.024 -13.594 -8.018 1.00 41.25 390 MET A CA 1
ATOM 3017 C C . MET A 1 390 ? -17.808 -12.511 -7.267 1.00 41.25 390 MET A C 1
ATOM 3019 O O . MET A 1 390 ? -18.534 -12.809 -6.319 1.00 41.25 390 MET A O 1
ATOM 3023 N N . LEU A 1 391 ? -17.711 -11.264 -7.730 1.00 37.50 391 LEU A N 1
ATOM 3024 C CA . LEU A 1 391 ? -18.508 -10.135 -7.249 1.00 37.50 391 LEU A CA 1
ATOM 3025 C C . LEU A 1 391 ? -19.760 -9.986 -8.126 1.00 37.50 391 LEU A C 1
ATOM 3027 O O . LEU A 1 391 ? -19.661 -9.790 -9.333 1.00 37.50 391 LEU A O 1
ATOM 3031 N N . PHE A 1 392 ? -20.952 -10.054 -7.528 1.00 40.16 392 PHE A N 1
ATOM 3032 C CA . PHE A 1 392 ? -22.188 -9.622 -8.191 1.00 40.16 392 PHE A CA 1
ATOM 3033 C C . PHE A 1 392 ? -22.335 -8.102 -8.036 1.00 40.16 392 PHE A C 1
ATOM 3035 O O . PHE A 1 392 ? -23.045 -7.608 -7.161 1.00 40.16 392 PHE A O 1
ATOM 3042 N N . ASP A 1 393 ? -21.624 -7.357 -8.874 1.00 44.44 393 ASP A N 1
ATOM 3043 C CA . ASP A 1 393 ? -21.848 -5.929 -9.097 1.00 44.44 393 ASP A CA 1
ATOM 3044 C C . ASP A 1 393 ? -23.150 -5.750 -9.924 1.00 44.44 393 ASP A C 1
ATOM 3046 O O . ASP A 1 393 ? -23.345 -6.403 -10.951 1.00 44.44 393 ASP A O 1
ATOM 3050 N N . GLN A 1 394 ? -24.093 -4.914 -9.459 1.00 42.25 394 GLN A N 1
ATOM 3051 C CA . GLN A 1 394 ? -25.370 -4.642 -10.154 1.00 42.25 394 GLN A CA 1
ATOM 3052 C C . GLN A 1 394 ? -25.302 -3.510 -11.209 1.00 42.25 394 GLN A C 1
ATOM 3054 O O . GLN A 1 394 ? -26.302 -3.221 -11.865 1.00 42.25 394 GLN A O 1
ATOM 3059 N N . GLY A 1 395 ? -24.151 -2.864 -11.379 1.00 44.34 395 GLY A N 1
ATOM 3060 C CA . GLY A 1 395 ? -23.894 -1.699 -12.228 1.00 44.34 395 GLY A CA 1
ATOM 3061 C C . GLY A 1 395 ? -22.991 -1.927 -13.453 1.00 44.34 395 GLY A C 1
ATOM 3062 O O . GLY A 1 395 ? -23.109 -1.153 -14.403 1.00 44.34 395 GLY A O 1
ATOM 3063 N N . ALA A 1 396 ? -22.155 -2.972 -13.507 1.00 45.75 396 ALA A N 1
ATOM 3064 C CA . ALA A 1 396 ? -21.325 -3.293 -14.678 1.00 45.75 396 ALA A CA 1
ATOM 3065 C C . ALA A 1 396 ? -21.201 -4.818 -14.925 1.00 45.75 396 ALA A C 1
ATOM 3067 O O . ALA A 1 396 ? -20.943 -5.583 -14.002 1.00 45.75 396 ALA A O 1
ATOM 3068 N N . PRO A 1 397 ? -21.421 -5.302 -16.162 1.00 45.38 397 PRO A N 1
ATOM 3069 C CA . PRO A 1 397 ? -21.608 -6.722 -16.425 1.00 45.38 397 PRO A CA 1
ATOM 3070 C C . PRO A 1 397 ? -20.313 -7.463 -16.789 1.00 45.38 397 PRO A C 1
ATOM 3072 O O . PRO A 1 397 ? -20.080 -7.735 -17.967 1.00 45.38 397 PRO A O 1
ATOM 3075 N N . ASP A 1 398 ? -19.545 -7.906 -15.799 1.00 51.62 398 ASP A N 1
ATOM 3076 C CA . ASP A 1 398 ? -18.568 -8.987 -16.002 1.00 51.62 398 ASP A CA 1
ATOM 3077 C C . ASP A 1 398 ? -19.321 -10.319 -16.073 1.00 51.62 398 ASP A C 1
ATOM 3079 O O . ASP A 1 398 ? -19.426 -11.083 -15.114 1.00 51.62 398 ASP A O 1
ATOM 3083 N N . ARG A 1 399 ? -19.969 -10.555 -17.219 1.00 59.28 399 ARG A N 1
ATOM 3084 C CA . ARG A 1 399 ? -20.845 -11.709 -17.441 1.00 59.28 399 ARG A CA 1
ATOM 3085 C C . ARG A 1 399 ? -20.625 -12.333 -18.806 1.00 59.28 399 ARG A C 1
ATOM 3087 O O . ARG A 1 399 ? -20.484 -11.643 -19.811 1.00 59.28 399 ARG A O 1
ATOM 3094 N N . THR A 1 400 ? -20.693 -13.653 -18.851 1.00 53.91 400 THR A N 1
ATOM 3095 C CA . THR A 1 400 ? -20.687 -14.438 -20.079 1.00 53.91 400 THR A CA 1
ATOM 3096 C C . THR A 1 400 ? -22.067 -15.029 -20.345 1.00 53.91 400 THR A C 1
ATOM 3098 O O . THR A 1 400 ? -22.781 -15.434 -19.424 1.00 53.91 400 THR A O 1
ATOM 3101 N N . LEU A 1 401 ? -22.471 -15.050 -21.615 1.00 60.91 401 LEU A N 1
ATOM 3102 C CA . LEU A 1 401 ? -23.706 -15.698 -22.037 1.00 60.91 401 LEU A CA 1
ATOM 3103 C C . LEU A 1 401 ? -23.452 -17.200 -22.152 1.00 60.91 401 LEU A C 1
ATOM 3105 O O . LEU A 1 401 ? -22.695 -17.652 -23.009 1.00 60.91 401 LEU A O 1
ATOM 3109 N N . VAL A 1 402 ? -24.111 -17.972 -21.299 1.00 58.19 402 VAL A N 1
ATOM 3110 C CA . VAL A 1 402 ? -24.062 -19.430 -21.313 1.00 58.19 402 VAL A CA 1
ATOM 3111 C C . VAL A 1 402 ? -25.326 -19.950 -21.968 1.00 58.19 402 VAL A C 1
ATOM 3113 O O . VAL A 1 402 ? -26.427 -19.704 -21.480 1.00 58.19 402 VAL A O 1
ATOM 3116 N N . THR A 1 403 ? -25.173 -20.705 -23.052 1.00 61.47 403 THR A N 1
ATOM 3117 C CA . THR A 1 403 ? -26.289 -21.379 -23.720 1.00 61.47 403 THR A CA 1
ATOM 3118 C C . THR A 1 403 ? -26.221 -22.871 -23.449 1.00 61.47 403 THR A C 1
ATOM 3120 O O . THR A 1 403 ? -25.268 -23.545 -23.836 1.00 61.47 403 THR A O 1
ATOM 3123 N N . VAL A 1 404 ? -27.256 -23.402 -22.806 1.00 60.53 404 VAL A N 1
ATOM 3124 C CA . VAL A 1 404 ? -27.417 -24.837 -22.578 1.00 60.53 404 VAL A CA 1
ATOM 3125 C C . VAL A 1 404 ? -28.423 -25.365 -23.593 1.00 60.53 404 VAL A C 1
ATOM 3127 O O . VAL A 1 404 ? -29.629 -25.140 -23.475 1.00 60.53 404 VAL A O 1
ATOM 3130 N N . ALA A 1 405 ? -27.918 -26.063 -24.608 1.00 57.91 405 ALA A N 1
ATOM 3131 C CA . ALA A 1 405 ? -28.721 -26.672 -25.664 1.00 57.91 405 ALA A CA 1
ATOM 3132 C C . ALA A 1 405 ? -28.709 -28.205 -25.521 1.00 57.91 405 ALA A C 1
ATOM 3134 O O . ALA A 1 405 ? -27.641 -28.815 -25.665 1.00 57.91 405 ALA A O 1
ATOM 3135 N N . PRO A 1 406 ? -29.860 -28.849 -25.241 1.00 53.53 406 PRO A N 1
ATOM 3136 C CA . PRO A 1 406 ? -29.973 -30.300 -25.294 1.00 53.53 406 PRO A CA 1
ATOM 3137 C C . PRO A 1 406 ? -29.541 -30.825 -26.669 1.00 53.53 406 PRO A C 1
ATOM 3139 O O . PRO A 1 406 ? -29.908 -30.273 -27.702 1.00 53.53 406 PRO A O 1
ATOM 3142 N N . GLN A 1 407 ? -28.746 -31.893 -26.682 1.00 44.50 407 GLN A N 1
ATOM 3143 C CA . GLN A 1 407 ? -28.270 -32.523 -27.915 1.00 44.50 407 GLN A CA 1
ATOM 3144 C C . GLN A 1 407 ? -29.139 -33.739 -28.274 1.00 44.50 407 GLN A C 1
ATOM 3146 O O . GLN A 1 407 ? -29.658 -34.436 -27.397 1.00 44.50 407 GLN A O 1
ATOM 3151 N N . GLY A 1 408 ? -29.276 -34.021 -29.573 1.00 47.66 408 GLY A N 1
ATOM 3152 C CA . GLY A 1 408 ? -30.215 -35.030 -30.084 1.00 47.66 408 GLY A CA 1
ATOM 3153 C C . GLY A 1 408 ? -31.666 -34.527 -30.098 1.00 47.66 408 GLY A C 1
ATOM 3154 O O . GLY A 1 408 ? -31.906 -33.333 -29.991 1.00 47.66 408 GLY A O 1
ATOM 3155 N N . GLY A 1 409 ? -32.652 -35.421 -30.226 1.00 49.56 409 GLY A N 1
ATOM 3156 C CA . GLY A 1 409 ? -34.084 -35.061 -30.221 1.00 49.56 409 GLY A CA 1
ATOM 3157 C C . GLY A 1 409 ? -34.647 -34.628 -28.855 1.00 49.56 409 GLY A C 1
ATOM 3158 O O . GLY A 1 409 ? -35.854 -34.696 -28.637 1.00 49.56 409 GLY A O 1
ATOM 3159 N N . CYS A 1 410 ? -33.784 -34.231 -27.919 1.00 50.25 410 CYS A N 1
ATOM 3160 C CA . CYS A 1 410 ? -34.153 -33.844 -26.562 1.00 50.25 410 CYS A CA 1
ATOM 3161 C C . CYS A 1 410 ? -34.621 -32.382 -26.524 1.00 50.25 410 CYS A C 1
ATOM 3163 O O . CYS A 1 410 ? -34.077 -31.538 -27.230 1.00 50.25 410 CYS A O 1
ATOM 3165 N N . HIS A 1 411 ? -35.580 -32.058 -25.655 1.00 53.22 411 HIS A N 1
ATOM 3166 C CA . HIS A 1 411 ? -36.020 -30.680 -25.422 1.00 53.22 411 HIS A CA 1
ATOM 3167 C C . HIS A 1 411 ? -36.208 -30.407 -23.925 1.00 53.22 411 HIS A C 1
ATOM 3169 O O . HIS A 1 411 ? -36.467 -31.314 -23.132 1.00 53.22 411 HIS A O 1
ATOM 3175 N N . ARG A 1 412 ? -36.045 -29.143 -23.524 1.00 61.31 412 ARG A N 1
ATOM 3176 C CA . ARG A 1 412 ? -36.241 -28.687 -22.142 1.00 61.31 412 ARG A CA 1
ATOM 3177 C C . ARG A 1 412 ? -37.734 -28.678 -21.814 1.00 61.31 412 ARG A C 1
ATOM 3179 O O . ARG A 1 412 ? -38.503 -28.054 -22.540 1.00 61.31 412 ARG A O 1
ATOM 3186 N N . VAL A 1 413 ? -38.120 -29.273 -20.683 1.00 54.31 413 VAL A N 1
ATOM 3187 C CA . VAL A 1 413 ? -39.520 -29.274 -20.212 1.00 54.31 413 VAL A CA 1
ATOM 3188 C C . VAL A 1 413 ? -39.725 -28.490 -18.922 1.00 54.31 413 VAL A C 1
ATOM 3190 O O . VAL A 1 413 ? -40.735 -27.805 -18.787 1.00 54.31 413 VAL A O 1
ATOM 3193 N N . ALA A 1 414 ? -38.769 -28.517 -17.995 1.00 55.31 414 ALA A N 1
ATOM 3194 C CA . ALA A 1 414 ? -38.838 -27.709 -16.785 1.00 55.31 414 ALA A CA 1
ATOM 3195 C C . ALA A 1 414 ? -37.445 -27.330 -16.270 1.00 55.31 414 ALA A C 1
ATOM 3197 O O . ALA A 1 414 ? -36.454 -28.016 -16.517 1.00 55.31 414 ALA A O 1
ATOM 3198 N N . VAL A 1 415 ? -37.397 -26.241 -15.507 1.00 56.41 415 VAL A N 1
ATOM 3199 C CA . VAL A 1 415 ? -36.275 -25.873 -14.634 1.00 56.41 415 VAL A CA 1
ATOM 3200 C C . VAL A 1 415 ? -36.765 -25.911 -13.188 1.00 56.41 415 VAL A C 1
ATOM 3202 O O . VAL A 1 415 ? -37.947 -25.647 -12.939 1.00 56.41 415 VAL A O 1
ATOM 3205 N N . ASN A 1 416 ? -35.904 -26.257 -12.229 1.00 49.94 416 ASN A N 1
ATOM 3206 C CA . ASN A 1 416 ? -36.278 -26.250 -10.812 1.00 49.94 416 ASN A CA 1
ATOM 3207 C C . ASN A 1 416 ? -36.535 -24.812 -10.302 1.00 49.94 416 ASN A C 1
ATOM 3209 O O . ASN A 1 416 ? -36.275 -23.840 -11.013 1.00 49.94 416 ASN A O 1
ATOM 3213 N N . GLY A 1 417 ? -37.083 -24.677 -9.088 1.00 49.41 417 GLY A N 1
ATOM 3214 C CA . GLY A 1 417 ? -37.388 -23.365 -8.496 1.00 49.41 417 GLY A CA 1
ATOM 3215 C C . GLY A 1 417 ? -36.159 -22.459 -8.393 1.00 49.41 417 GLY A C 1
ATOM 3216 O O . GLY A 1 417 ? -36.221 -21.306 -8.793 1.00 49.41 417 GLY A O 1
ATOM 3217 N N . LEU A 1 418 ? -35.017 -23.025 -7.995 1.00 48.91 418 LEU A N 1
ATOM 3218 C CA . LEU A 1 418 ? -33.760 -22.296 -7.808 1.00 48.91 418 LEU A CA 1
ATOM 3219 C C . LEU A 1 418 ? -33.220 -21.679 -9.105 1.00 48.91 418 LEU A C 1
ATOM 3221 O O . LEU A 1 418 ? -32.858 -20.507 -9.131 1.00 48.91 418 LEU A O 1
ATOM 3225 N N . LEU A 1 419 ? -33.204 -22.439 -10.203 1.00 54.06 419 LEU A N 1
ATOM 3226 C CA . LEU A 1 419 ? -32.797 -21.927 -11.510 1.00 54.06 419 LEU A CA 1
ATOM 3227 C C . LEU A 1 419 ? -33.821 -20.919 -12.044 1.00 54.06 419 LEU A C 1
ATOM 3229 O O . LEU A 1 419 ? -33.437 -19.947 -12.685 1.00 54.06 419 LEU A O 1
ATOM 3233 N N . ARG A 1 420 ? -35.113 -21.099 -11.744 1.00 59.72 420 ARG A N 1
ATOM 3234 C CA . ARG A 1 420 ? -36.146 -20.091 -12.031 1.00 59.7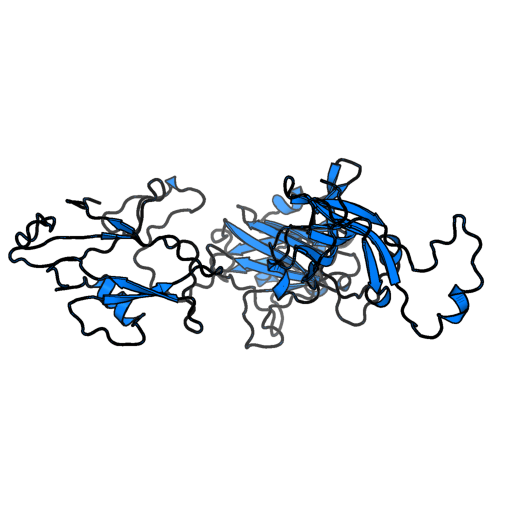2 420 ARG A CA 1
ATOM 3235 C C . ARG A 1 420 ? -35.848 -18.772 -11.315 1.00 59.72 420 ARG A C 1
ATOM 3237 O O . ARG A 1 420 ? -35.848 -17.729 -11.957 1.00 59.72 420 ARG A O 1
ATOM 3244 N N . ASP A 1 421 ? -35.517 -18.820 -10.030 1.00 55.34 421 ASP A N 1
ATOM 3245 C CA . ASP A 1 421 ? -35.208 -17.633 -9.226 1.00 55.34 421 ASP A CA 1
ATOM 3246 C C . ASP A 1 421 ? -33.884 -16.973 -9.629 1.00 55.34 421 ASP A C 1
ATOM 3248 O O . ASP A 1 421 ? -33.745 -15.750 -9.552 1.00 55.34 421 ASP A O 1
ATOM 3252 N N . TYR A 1 422 ? -32.909 -17.766 -10.075 1.00 55.66 422 TYR A N 1
ATOM 3253 C CA . TYR A 1 422 ? -31.668 -17.269 -10.663 1.00 55.66 422 TYR A CA 1
ATOM 3254 C C . TYR A 1 422 ? -31.931 -16.549 -11.992 1.00 55.66 422 TYR A C 1
ATOM 3256 O O . TYR A 1 422 ? -31.532 -15.400 -12.162 1.00 55.66 422 TYR A O 1
ATOM 3264 N N . LEU A 1 423 ? -32.664 -17.181 -12.913 1.00 62.41 423 LEU A N 1
ATOM 3265 C CA . LEU A 1 423 ? -33.009 -16.602 -14.215 1.00 62.41 423 LEU A CA 1
ATOM 3266 C C . LEU A 1 423 ? -33.883 -15.348 -14.085 1.00 62.41 423 LEU A C 1
ATOM 3268 O O . LEU A 1 423 ? -33.721 -14.421 -14.870 1.00 62.41 423 LEU A O 1
ATOM 3272 N N . ASN A 1 424 ? -34.763 -15.281 -13.082 1.00 62.12 424 ASN A N 1
ATOM 3273 C CA . ASN A 1 424 ? -35.567 -14.089 -12.800 1.00 62.12 424 ASN A CA 1
ATOM 3274 C C . ASN A 1 424 ? -34.707 -12.887 -12.380 1.00 62.12 424 ASN A C 1
ATOM 3276 O O . ASN A 1 424 ? -35.038 -11.750 -12.707 1.00 62.12 424 ASN A O 1
ATOM 3280 N N . ARG A 1 425 ? -33.605 -13.129 -11.660 1.00 55.75 425 ARG A N 1
ATOM 3281 C CA . ARG A 1 425 ? -32.680 -12.085 -11.189 1.00 55.75 425 ARG A CA 1
ATOM 3282 C C . ARG A 1 425 ? -31.589 -11.745 -12.205 1.00 55.75 425 ARG A C 1
ATOM 3284 O O . ARG A 1 425 ? -31.078 -10.629 -12.199 1.00 55.75 425 ARG A O 1
ATOM 3291 N N . HIS A 1 426 ? -31.259 -12.683 -13.091 1.00 57.44 426 HIS A N 1
ATOM 3292 C CA . HIS A 1 426 ? -30.163 -12.581 -14.059 1.00 57.44 426 HIS A CA 1
ATOM 3293 C C . HIS A 1 426 ? -30.633 -12.919 -15.480 1.00 57.44 426 HIS A C 1
ATOM 3295 O O . HIS A 1 426 ? -30.011 -13.711 -16.193 1.00 57.44 426 HIS A O 1
ATOM 3301 N N . ALA A 1 427 ? -31.762 -12.332 -15.886 1.00 59.25 427 ALA A N 1
ATOM 3302 C CA . ALA A 1 427 ? -32.380 -12.612 -17.174 1.00 59.25 427 ALA A CA 1
ATOM 3303 C C . ALA A 1 427 ? -31.443 -12.217 -18.337 1.00 59.25 427 ALA A C 1
ATOM 3305 O O . ALA A 1 427 ? -30.930 -11.092 -18.351 1.00 59.25 427 ALA A O 1
ATOM 3306 N N . PRO A 1 428 ? -31.209 -13.099 -19.328 1.00 58.69 428 PRO A N 1
ATOM 3307 C CA . PRO A 1 428 ? -30.487 -12.720 -20.538 1.00 58.69 428 PRO A CA 1
ATOM 3308 C C . PRO A 1 428 ? -31.235 -11.596 -21.272 1.00 58.69 428 PRO A C 1
ATOM 3310 O O . PRO A 1 428 ? -32.462 -11.523 -21.239 1.00 58.69 428 PRO A O 1
ATOM 3313 N N . ALA A 1 429 ? -30.497 -10.727 -21.969 1.00 55.12 429 ALA A N 1
ATOM 3314 C CA . ALA A 1 429 ? -31.050 -9.539 -22.632 1.00 55.12 429 ALA A CA 1
ATOM 3315 C C . ALA A 1 429 ? -32.114 -9.844 -23.713 1.00 55.12 429 ALA A C 1
ATOM 3317 O O . ALA A 1 429 ? -32.849 -8.946 -24.118 1.00 55.12 429 ALA A O 1
ATOM 3318 N N . ALA A 1 430 ? -32.219 -11.097 -24.164 1.00 52.47 430 ALA A N 1
ATOM 3319 C CA . ALA A 1 430 ? -33.303 -11.585 -25.006 1.00 52.47 430 ALA A CA 1
ATOM 3320 C C . ALA A 1 430 ? -34.007 -12.759 -24.310 1.00 52.47 430 ALA A C 1
ATOM 3322 O O . ALA A 1 430 ? -33.356 -13.718 -23.891 1.00 52.47 430 ALA A O 1
ATOM 3323 N N . ALA A 1 431 ? -35.336 -12.686 -24.194 1.00 51.66 431 ALA A N 1
ATOM 3324 C CA . ALA A 1 431 ? -36.148 -13.768 -23.650 1.00 51.66 431 ALA A CA 1
ATOM 3325 C C . ALA A 1 431 ? -36.071 -14.995 -24.573 1.00 51.66 431 ALA A C 1
ATOM 3327 O O . ALA A 1 431 ? -36.600 -14.990 -25.686 1.00 51.66 431 ALA A O 1
ATOM 3328 N N . ASP A 1 432 ? -35.399 -16.044 -24.107 1.00 52.66 432 ASP A N 1
ATOM 3329 C CA . ASP A 1 432 ? -35.224 -17.290 -24.848 1.00 52.66 432 ASP A CA 1
ATOM 3330 C C . ASP A 1 432 ? -36.475 -18.174 -24.686 1.00 52.66 432 ASP A C 1
ATOM 3332 O O . ASP A 1 432 ? -36.563 -19.050 -23.819 1.00 52.66 432 ASP A O 1
ATOM 3336 N N . ASN A 1 433 ? -37.493 -17.894 -25.508 1.00 51.69 433 ASN A N 1
ATOM 3337 C CA . ASN A 1 433 ? -38.739 -18.669 -25.584 1.00 51.69 433 ASN A CA 1
ATOM 3338 C C . ASN A 1 433 ? -38.567 -20.015 -26.314 1.00 51.69 433 ASN A C 1
ATOM 3340 O O . ASN A 1 433 ? -39.550 -20.710 -26.580 1.00 51.69 433 ASN A O 1
ATOM 3344 N N . HIS A 1 434 ? -37.337 -20.411 -26.647 1.00 56.06 434 HIS A N 1
ATOM 3345 C CA . HIS A 1 434 ? -37.078 -21.672 -27.318 1.00 56.06 434 HIS A CA 1
ATOM 3346 C C . HIS A 1 434 ? -37.050 -22.832 -26.308 1.00 56.06 434 HIS A C 1
ATOM 3348 O O . HIS A 1 434 ? -36.443 -22.779 -25.241 1.00 56.06 434 HIS A O 1
ATOM 3354 N N . THR A 1 435 ? -37.729 -23.932 -26.627 1.00 54.22 435 THR A N 1
ATOM 3355 C CA . THR A 1 435 ? -37.637 -25.196 -25.867 1.00 54.22 435 THR A CA 1
ATOM 3356 C C . THR A 1 435 ? -36.362 -25.983 -26.204 1.00 54.22 435 THR A C 1
ATOM 3358 O O . THR A 1 435 ? -36.028 -26.948 -25.514 1.00 54.22 435 THR A O 1
ATOM 3361 N N . ALA A 1 436 ? -35.643 -25.553 -27.248 1.00 54.66 436 ALA A N 1
ATOM 3362 C CA . ALA A 1 436 ? -34.446 -26.185 -27.801 1.00 54.66 436 ALA A CA 1
ATOM 3363 C C . ALA A 1 436 ? -33.125 -25.718 -27.162 1.00 54.66 436 ALA A C 1
ATOM 3365 O O . ALA A 1 436 ? -32.096 -26.351 -27.369 1.00 54.66 436 ALA A O 1
ATOM 3366 N N . ALA A 1 437 ? -33.133 -24.630 -26.394 1.00 58.22 437 ALA A N 1
ATOM 3367 C CA . ALA A 1 437 ? -31.993 -24.163 -25.616 1.00 58.22 437 ALA A CA 1
ATOM 3368 C C . ALA A 1 437 ? -32.491 -23.254 -24.490 1.00 58.22 437 ALA A C 1
ATOM 3370 O O . ALA A 1 437 ? -33.620 -22.767 -24.534 1.00 58.22 437 ALA A O 1
ATOM 3371 N N . PHE A 1 438 ? -31.674 -23.043 -23.466 1.00 65.31 438 PHE A N 1
ATOM 3372 C CA . PHE A 1 438 ? -31.879 -21.912 -22.576 1.00 65.31 438 PHE A CA 1
ATOM 3373 C C . PHE A 1 438 ? -30.575 -21.174 -22.352 1.00 65.31 438 PHE A C 1
ATOM 3375 O O . PHE A 1 438 ? -29.515 -21.779 -22.179 1.00 65.31 438 PHE A O 1
ATOM 3382 N N . SER A 1 439 ? -30.685 -19.855 -22.358 1.00 64.12 439 SER A N 1
ATOM 3383 C CA . SER A 1 439 ? -29.568 -18.952 -22.154 1.00 64.12 439 SER A CA 1
ATOM 3384 C C . SER A 1 439 ? -29.607 -18.374 -20.740 1.00 64.12 439 SER A C 1
ATOM 3386 O O . SER A 1 439 ? -30.677 -18.046 -20.227 1.00 64.12 439 SER A O 1
ATOM 3388 N N . LEU A 1 440 ? -28.450 -18.257 -20.098 1.00 66.75 440 LEU A N 1
ATOM 3389 C CA . LEU A 1 440 ? -28.285 -17.613 -18.797 1.00 66.75 440 LEU A CA 1
ATOM 3390 C C . LEU A 1 440 ? -27.028 -16.749 -18.802 1.00 66.75 440 LEU A C 1
ATOM 3392 O O . LEU A 1 440 ? -26.099 -16.998 -19.568 1.00 66.75 440 LEU A O 1
ATOM 3396 N N . LEU A 1 441 ? -27.000 -15.729 -17.954 1.00 61.31 441 LEU A N 1
ATOM 3397 C CA . LEU A 1 441 ? -25.806 -14.919 -17.740 1.00 61.31 441 LEU A CA 1
ATOM 3398 C C . LEU A 1 441 ? -25.046 -15.504 -16.556 1.00 61.31 441 LEU A C 1
ATOM 3400 O O . LEU A 1 441 ? -25.603 -15.567 -15.467 1.00 61.31 441 LEU A O 1
ATOM 3404 N N . ALA A 1 442 ? -23.807 -15.934 -16.778 1.00 58.88 442 ALA A N 1
ATOM 3405 C CA . ALA A 1 442 ? -22.914 -16.378 -15.717 1.00 58.88 442 ALA A CA 1
ATOM 3406 C C . ALA A 1 442 ? -21.880 -15.279 -15.420 1.00 58.88 442 ALA A C 1
ATOM 3408 O O . ALA A 1 442 ? -21.381 -14.667 -16.363 1.00 58.88 442 ALA A O 1
ATOM 3409 N N . PRO A 1 443 ? -21.557 -15.008 -14.150 1.00 52.81 443 PRO A N 1
ATOM 3410 C CA . PRO A 1 443 ? -20.496 -14.069 -13.772 1.00 52.81 443 PRO A CA 1
ATOM 3411 C C . PRO A 1 443 ? -19.098 -14.528 -14.236 1.00 52.81 443 PRO A C 1
ATOM 3413 O O . PRO A 1 443 ? -18.865 -15.722 -14.436 1.00 52.81 443 PRO A O 1
ATOM 3416 N N . LEU A 1 444 ? -18.186 -13.572 -14.418 1.00 49.28 444 LEU A N 1
ATOM 3417 C CA . LEU A 1 444 ? -16.756 -13.771 -14.693 1.00 49.28 444 LEU A CA 1
ATOM 3418 C C . LEU A 1 444 ? -15.917 -13.379 -13.464 1.00 49.28 444 LEU A C 1
ATOM 3420 O O . LEU A 1 444 ? -16.390 -12.652 -12.590 1.00 49.28 444 LEU A O 1
ATOM 3424 N N . ASP A 1 445 ? -14.676 -13.869 -13.388 1.00 48.22 445 ASP A N 1
ATOM 3425 C CA . ASP A 1 445 ? -13.704 -13.347 -12.418 1.00 48.22 445 ASP A CA 1
ATOM 3426 C C . ASP A 1 445 ? -13.237 -11.920 -12.815 1.00 48.22 445 ASP A C 1
ATOM 3428 O O . ASP A 1 445 ? -13.452 -11.498 -13.957 1.00 48.22 445 ASP A O 1
ATOM 3432 N N . PRO A 1 446 ? -12.551 -11.175 -11.924 1.00 44.00 446 PRO A N 1
ATOM 3433 C CA . PRO A 1 446 ? -12.012 -9.841 -12.230 1.00 44.00 446 PRO A CA 1
ATOM 3434 C C . PRO A 1 446 ? -10.976 -9.793 -13.372 1.00 44.00 446 PRO A C 1
ATOM 3436 O O . PRO A 1 446 ? -10.541 -8.714 -13.768 1.00 44.00 446 PRO A O 1
ATOM 3439 N N . LEU A 1 447 ? -10.542 -10.950 -13.882 1.00 44.12 447 LEU A N 1
ATOM 3440 C CA . LEU A 1 447 ? -9.598 -11.098 -14.989 1.00 44.12 447 LEU A CA 1
ATOM 3441 C C . LEU A 1 447 ? -10.302 -11.505 -16.303 1.00 44.12 447 LEU A C 1
ATOM 3443 O O . LEU A 1 447 ? -9.633 -11.686 -17.321 1.00 44.12 447 LEU A O 1
ATOM 3447 N N . GLY A 1 448 ? -11.636 -11.631 -16.310 1.00 45.47 448 GLY A N 1
ATOM 3448 C CA . GLY A 1 448 ? -12.444 -11.998 -17.476 1.00 45.47 448 GLY A CA 1
ATOM 3449 C C . GLY A 1 448 ? -12.470 -13.497 -17.806 1.00 45.47 448 GLY A C 1
ATOM 3450 O O . GLY A 1 448 ? -12.917 -13.877 -18.893 1.00 45.47 448 GLY A O 1
ATOM 3451 N N . HIS A 1 449 ? -12.007 -14.369 -16.910 1.00 42.22 449 HIS A N 1
ATOM 3452 C CA . HIS A 1 449 ? -11.988 -15.816 -17.106 1.00 42.22 449 HIS A CA 1
ATOM 3453 C C . HIS A 1 449 ? -13.293 -16.487 -16.660 1.00 42.22 449 HIS A C 1
ATOM 3455 O O . HIS A 1 449 ? -13.912 -16.129 -15.659 1.00 42.22 449 HIS A O 1
ATOM 3461 N N . ASN A 1 450 ? -13.670 -17.544 -17.386 1.00 48.81 450 ASN A N 1
ATOM 3462 C CA . ASN A 1 450 ? -14.670 -18.518 -16.960 1.00 48.81 450 ASN A CA 1
ATOM 3463 C C . ASN A 1 450 ? -13.950 -19.841 -16.663 1.00 48.81 450 ASN A C 1
ATOM 3465 O O . ASN A 1 450 ? -13.553 -20.554 -17.589 1.00 48.81 450 ASN A O 1
ATOM 3469 N N . TYR A 1 451 ? -13.770 -20.175 -15.384 1.00 39.91 451 TYR A N 1
ATOM 3470 C CA . TYR A 1 451 ? -13.123 -21.423 -14.967 1.00 39.91 451 TYR A CA 1
ATOM 3471 C C . TYR A 1 451 ? -14.083 -22.618 -15.021 1.00 39.91 451 TYR A C 1
ATOM 3473 O O . TYR A 1 451 ? -14.295 -23.325 -14.042 1.00 39.91 451 TYR A O 1
ATOM 3481 N N . GLY A 1 452 ? -14.597 -22.894 -16.215 1.00 40.34 452 GLY A N 1
ATOM 3482 C CA . GLY A 1 452 ? -15.135 -24.197 -16.576 1.00 40.34 452 GLY A CA 1
ATOM 3483 C C . GLY A 1 452 ? -16.608 -24.400 -16.238 1.00 40.34 452 GLY A C 1
ATOM 3484 O O . GLY A 1 452 ? -16.998 -24.604 -15.092 1.00 40.34 452 GLY A O 1
ATOM 3485 N N . ILE A 1 453 ? -17.409 -24.452 -17.299 1.00 39.28 453 ILE A N 1
ATOM 3486 C CA . ILE A 1 453 ? -18.755 -25.015 -17.280 1.00 39.28 453 ILE A CA 1
ATOM 3487 C C . ILE A 1 453 ? -18.610 -26.480 -17.671 1.00 39.28 453 ILE A C 1
ATOM 3489 O O . ILE A 1 453 ? -18.213 -26.783 -18.798 1.00 39.28 453 ILE A O 1
ATOM 3493 N N . TYR A 1 454 ? -18.935 -27.388 -16.756 1.00 38.12 454 TYR A N 1
ATOM 3494 C CA . TYR A 1 454 ? -18.908 -28.823 -17.026 1.00 38.12 454 TYR A CA 1
ATOM 3495 C C . TYR A 1 454 ? -20.319 -29.396 -16.905 1.00 38.12 454 TYR A C 1
ATOM 3497 O O . TYR A 1 454 ? -21.095 -29.034 -16.020 1.00 38.12 454 TYR A O 1
ATOM 3505 N N . THR A 1 455 ? -20.666 -30.296 -17.823 1.00 38.62 455 THR A N 1
ATOM 3506 C CA . THR A 1 455 ? -21.895 -31.088 -17.731 1.00 38.62 455 THR A CA 1
ATOM 3507 C C . THR A 1 455 ? -21.532 -32.451 -17.162 1.00 38.62 455 THR A C 1
ATOM 3509 O O . THR A 1 455 ? -20.741 -33.185 -17.753 1.00 38.62 455 THR A O 1
ATOM 3512 N N . VAL A 1 456 ? -22.097 -32.798 -16.005 1.00 39.84 456 VAL A N 1
ATOM 3513 C CA . VAL A 1 456 ? -21.936 -34.126 -15.408 1.00 39.84 456 VAL A CA 1
ATOM 3514 C C . VAL A 1 456 ? -23.241 -34.886 -15.607 1.00 39.84 456 VAL A C 1
ATOM 3516 O O . VAL A 1 456 ? -24.307 -34.485 -15.140 1.00 39.84 456 VAL A O 1
ATOM 3519 N N . THR A 1 457 ? -23.162 -35.990 -16.342 1.00 40.34 457 THR A N 1
ATOM 3520 C CA . THR A 1 457 ? -24.288 -36.899 -16.581 1.00 40.34 457 THR A CA 1
ATOM 3521 C C . THR A 1 457 ? -24.097 -38.145 -15.720 1.00 40.34 457 THR A C 1
ATOM 3523 O O . THR A 1 457 ? -23.570 -39.148 -16.188 1.00 40.34 457 THR A O 1
ATOM 3526 N N . ASP A 1 458 ? -24.483 -38.080 -14.442 1.00 37.78 458 ASP A N 1
ATOM 3527 C CA . ASP A 1 458 ? -24.453 -39.248 -13.548 1.00 37.78 458 ASP A CA 1
ATOM 3528 C C . ASP A 1 458 ? -25.870 -39.785 -13.268 1.00 37.78 458 ASP A C 1
ATOM 3530 O O . ASP A 1 458 ? -26.851 -39.043 -13.240 1.00 37.78 458 ASP A O 1
ATOM 3534 N N . ARG A 1 459 ? -25.976 -41.104 -13.086 1.00 34.19 459 ARG A N 1
ATOM 3535 C CA . ARG A 1 459 ? -27.205 -41.898 -12.930 1.00 34.19 459 ARG A CA 1
ATOM 3536 C C . ARG A 1 459 ? -27.921 -41.698 -11.600 1.00 34.19 459 ARG A C 1
ATOM 3538 O O . ARG A 1 459 ? -29.070 -42.114 -11.479 1.00 34.19 459 ARG A O 1
ATOM 3545 N N . SER A 1 460 ? -27.260 -41.132 -10.596 1.00 35.62 460 SER A N 1
ATOM 3546 C CA . SER A 1 460 ? -27.841 -40.990 -9.266 1.00 35.62 460 SER A CA 1
ATOM 3547 C C . SER A 1 460 ? -27.047 -39.973 -8.445 1.00 35.62 460 SER A C 1
ATOM 3549 O O . SER A 1 460 ? -26.081 -40.369 -7.796 1.00 35.62 460 SER A O 1
ATOM 3551 N N . PRO A 1 461 ? -27.437 -38.686 -8.404 1.00 33.78 461 PRO A N 1
ATOM 3552 C CA . PRO A 1 461 ? -26.883 -37.775 -7.417 1.00 33.78 461 PRO A CA 1
ATOM 3553 C C . PRO A 1 461 ? -27.484 -38.164 -6.060 1.00 33.78 461 PRO A C 1
ATOM 3555 O O . PRO A 1 461 ? -28.556 -37.706 -5.677 1.00 33.78 461 PRO A O 1
ATOM 3558 N N . ARG A 1 462 ? -26.852 -39.118 -5.372 1.00 30.31 462 ARG A N 1
ATOM 3559 C CA . ARG A 1 462 ? -26.946 -39.206 -3.917 1.00 30.31 462 ARG A CA 1
ATOM 3560 C C . ARG A 1 462 ? -25.801 -38.365 -3.390 1.00 30.31 462 ARG A C 1
ATOM 3562 O O . ARG A 1 462 ? -24.687 -38.874 -3.346 1.00 30.31 462 ARG A O 1
ATOM 3569 N N . LEU A 1 463 ? -26.103 -37.108 -3.100 1.00 30.70 463 LEU A N 1
ATOM 3570 C CA . LEU A 1 463 ? -25.387 -36.171 -2.240 1.00 30.70 463 LEU A CA 1
ATOM 3571 C C . LEU A 1 463 ? -26.366 -35.027 -1.980 1.00 30.70 463 LEU A C 1
ATOM 3573 O O . LEU A 1 463 ? -26.868 -34.468 -2.986 1.00 30.70 463 LEU A O 1
#

Solvent-accessible surface area (backbone atoms only — not comparable to full-atom values): 27016 Å² total; per-residue (Å²): 133,91,67,86,86,87,74,63,68,45,75,49,76,49,74,48,57,43,68,44,76,84,50,57,84,70,53,93,54,60,44,36,26,63,48,98,87,65,47,83,40,48,30,30,35,66,28,40,36,35,60,47,41,23,37,62,87,83,57,47,81,55,68,48,65,85,41,78,47,75,45,60,41,85,68,51,52,37,73,68,50,59,73,52,29,24,35,30,33,54,37,87,88,80,58,32,43,41,84,67,39,65,28,40,52,76,76,75,83,80,82,78,92,76,99,67,85,77,70,64,72,78,69,60,87,78,65,90,75,58,31,28,39,30,64,44,67,38,69,85,56,44,44,34,36,40,28,29,81,57,83,52,48,22,28,42,30,37,37,39,17,59,38,92,79,64,48,84,89,37,53,38,59,67,31,41,34,37,38,36,26,39,52,38,65,93,93,50,88,73,56,36,76,28,29,40,43,50,43,71,33,57,17,40,100,55,23,26,56,37,70,38,55,32,28,79,56,28,60,70,12,19,32,42,37,38,37,32,44,96,83,45,72,21,33,37,53,68,30,64,96,63,60,50,42,79,74,39,30,30,54,77,69,45,40,66,57,22,57,60,35,25,54,28,62,92,41,79,86,44,64,50,40,26,35,35,32,27,30,34,44,54,50,89,90,38,76,74,26,68,49,30,31,39,33,59,58,92,38,55,68,58,49,53,69,38,56,92,87,38,24,24,41,44,34,19,42,74,83,66,93,64,89,71,72,70,72,72,81,55,47,88,94,40,61,82,58,55,70,94,51,100,81,48,81,70,75,65,73,86,66,77,73,83,66,86,53,73,38,56,32,75,74,84,96,63,102,82,69,53,62,32,89,89,46,90,52,20,38,45,48,37,56,42,63,67,83,78,79,64,77,89,61,95,86,60,84,61,55,44,83,44,72,53,57,58,73,75,100,48,59,67,74,53,73,40,71,67,58,48,56,47,43,73,75,39,58,43,99,62,85,66,85,49,52,58,38,46,63,38,56,40,75,28,38,98,83,72,49,75,78,54,81,46,80,47,81,61,76,68,87,85,123

Organism: Pomatostomus ruficeps (NCBI:txid9176)

Nearest PDB structures (foldseek):
  4wgk-assembly1_A  TM=3.726E-01  e=9.400E+00  Homo sapiens
  8afp-assembly1_A  TM=1.796E-01  e=1.035E+00  Homo sapiens
  8tdi-assembly3_K  TM=1.836E-01  e=3.890E+00  Collinsella tanakaei